Protein 9PW8 (pdb70)

Secondary structure (DSSP, 8-state):
-THHHHHHHHHHHHHT-HHHHHHHHTT--HHHHHHHHH--EESSS-EE-HHHHHHHTT-HHHHHHHHHTS---TT-EEEEE-SS-EEEEEEHHHHHHHTT-HHHHHHHHHTT--TT---TT---HHHHHHHHT-HHHHHHHHTTT--TT---TT---HHHHHHHTT-HHHHHHHHHTT--TT---TT---HHHHHHHTT-HHHHHHHHTT----S-SSSS--HHHHHHHTT-HHHHHHHTSS---HHHHHHHHHHHHHHH-STT--HHHHHHHHHHHTTSSSS------PPPP--TBSBT-----SHHHHHHTTS-HHHHHHHHHHHHHHH--/-THHHHHHHHHHHHTT-HHHHHHHHTT--HHHHHHHTT--EEETTEEE-HHHHHHHTT-HHHHHHHHHTS---TT-EEEEEETTEEEEEEEHHHHHHHTT-HHHHHHHHHTT--TT---TT---HHHHHHHHT-HHHHHHHHTTT--TT---TTS--HHHHHHHHT-HHHHHHHHHTT--TT---TT---HHHHHHHTT-HHHHHHHHHTT------TTS--HHHHHHHTT-HHHHHHHTTSS--TTHHHHHHHHHHHHHHHH-STT--HHHHHHHHHHHHHTTTS------PPPP--TBSBT-----SHHHHHHGGG-HHHHHHHHHHHHHHH--

Nearest PDB structures (foldseek):
  6lbf-assembly2_B  TM=9.686E-01  e=1.271E-40  Homo sapiens
  7roy-assembly2_B  TM=9.556E-01  e=5.102E-41  Mus musculus
  7el6-assembly1_A  TM=9.312E-01  e=2.549E-39  Homo sapiens
  7el6-assembly1_B  TM=9.082E-01  e=2.784E-37  Homo sapiens
  8ij1-assembly1_I  TM=9.438E-01  e=5.343E-37  Homo sapiens

Structure (mmCIF, N/CA/C/O backbone):
data_9PW8
#
_entry.id   9PW8
#
_cell.length_a   123.708
_cell.length_b   123.708
_cell.length_c   137.786
_cell.angle_alpha   90.000
_cell.angle_beta   90.000
_cell.angle_gamma   90.000
#
_symmetry.space_group_name_H-M   'P 4 21 2'
#
loop_
_entity.id
_entity.type
_entity.pdbx_description
1 polymer 'Protein fem-1 homolog B'
2 non-polymer N-(4-fluorophenyl)thiophene-2-carboxamide
#
loop_
_atom_site.group_PDB
_atom_site.id
_atom_site.type_symbol
_atom_site.label_atom_id
_atom_site.label_alt_id
_atom_site.label_comp_id
_atom_site.label_asym_id
_atom_site.label_entity_id
_atom_site.label_seq_id
_atom_site.pdbx_PDB_ins_code
_atom_site.Cartn_x
_atom_site.Cartn_y
_atom_site.Cartn_z
_atom_site.occupancy
_atom_site.B_iso_or_equiv
_atom_site.auth_seq_id
_atom_site.auth_comp_id
_atom_site.auth_asym_id
_atom_site.auth_atom_id
_atom_site.pdbx_PDB_model_num
ATOM 1 N N . HIS A 1 2 ? -1.56485 5.98395 43.21916 1.000 74.86376 0 HIS A N 1
ATOM 2 C CA . HIS A 1 2 ? -1.52018 6.01685 44.67658 1.000 77.52412 0 HIS A CA 1
ATOM 3 C C . HIS A 1 2 ? -0.15000 6.47371 45.17017 1.000 77.33541 0 HIS A C 1
ATOM 4 O O . HIS A 1 2 ? 0.60658 7.10167 44.42936 1.000 76.67402 0 HIS A O 1
ATOM 6 N N . MET A 1 3 ? 0.16046 6.16319 46.42969 1.000 77.65696 1 MET A N 1
ATOM 7 C CA . MET A 1 3 ? 1.51529 6.28310 46.95533 1.000 73.06880 1 MET A CA 1
ATOM 8 C C . MET A 1 3 ? 2.43543 5.16739 46.46129 1.000 73.22753 1 MET A C 1
ATOM 9 O O . MET A 1 3 ? 3.53845 5.00150 46.99396 1.000 70.18492 1 MET A O 1
ATOM 14 N N . GLU A 1 4 ? 2.00830 4.40338 45.45447 1.000 75.01604 2 GLU A N 1
ATOM 15 C CA . GLU A 1 4 ? 2.86580 3.38629 44.86199 1.000 73.91246 2 GLU A CA 1
ATOM 16 C C . GLU A 1 4 ? 4.05130 3.98931 44.12365 1.000 69.81343 2 GLU A C 1
ATOM 17 O O . GLU A 1 4 ? 5.08354 3.32322 43.98648 1.000 65.27422 2 GLU A O 1
ATOM 23 N N . GLY A 1 5 ? 3.94974 5.24209 43.68954 1.000 69.36923 3 GLY A N 1
ATOM 24 C CA . GLY A 1 5 ? 5.06437 5.86815 43.01150 1.000 71.74844 3 GLY A CA 1
ATOM 25 C C . GLY A 1 5 ? 6.17466 6.27905 43.95285 1.000 65.61726 3 GLY A C 1
ATOM 26 O O . GLY A 1 5 ? 7.35368 6.07084 43.64371 1.000 60.07686 3 GLY A O 1
ATOM 27 N N . LEU A 1 6 ? 5.82101 6.84756 45.10755 1.000 69.23115 4 LEU A N 1
ATOM 28 C CA . LEU A 1 6 ? 6.84484 7.22278 46.07671 1.000 67.06728 4 LEU A CA 1
ATOM 29 C C . LEU A 1 6 ? 7.44287 5.99667 46.75328 1.000 61.72622 4 LEU A C 1
ATOM 30 O O . LEU A 1 6 ? 8.60275 6.02630 47.17680 1.000 58.50781 4 LEU A O 1
ATOM 35 N N . ALA A 1 7 ? 6.67179 4.91179 46.85028 1.000 60.79946 5 ALA A N 1
ATOM 36 C CA . ALA A 1 7 ? 7.21102 3.66176 47.37263 1.000 60.26357 5 ALA A CA 1
ATOM 37 C C . ALA A 1 7 ? 8.27794 3.09874 46.44224 1.000 60.27740 5 ALA A C 1
ATOM 38 O O . ALA A 1 7 ? 9.30981 2.59325 46.90205 1.000 58.63815 5 ALA A O 1
ATOM 40 N N . GLY A 1 8 ? 8.04225 3.17140 45.13007 1.000 58.01110 6 GLY A N 1
ATOM 41 C CA . GLY A 1 8 ? 9.07505 2.80419 44.17736 1.000 57.13820 6 GLY A CA 1
ATOM 42 C C . GLY A 1 8 ? 10.34709 3.60928 44.35614 1.000 56.82497 6 GLY A C 1
ATOM 43 O O . GLY A 1 8 ? 11.44665 3.10768 44.10535 1.000 54.92119 6 GLY A O 1
ATOM 44 N N . TYR A 1 9 ? 10.21585 4.86858 44.78585 1.000 59.48736 7 TYR A N 1
ATOM 45 C CA . TYR A 1 9 ? 11.38128 5.73452 44.93476 1.000 56.65266 7 TYR A CA 1
ATOM 46 C C . TYR A 1 9 ? 12.23254 5.34281 46.13928 1.000 54.06523 7 TYR A C 1
ATOM 47 O O . TYR A 1 9 ? 13.46669 5.39151 46.06954 1.000 52.13535 7 TYR A O 1
ATOM 56 N N . VAL A 1 10 ? 11.60250 4.95278 47.25242 1.000 54.14579 8 VAL A N 1
ATOM 57 C CA . VAL A 1 10 ? 12.38597 4.59524 48.43415 1.000 53.30711 8 VAL A CA 1
ATOM 58 C C . VAL A 1 10 ? 13.07221 3.24973 48.23655 1.000 50.50385 8 VAL A C 1
ATOM 59 O O . VAL A 1 10 ? 14.13935 3.00257 48.81148 1.000 47.96294 8 VAL A O 1
ATOM 63 N N . TYR A 1 11 ? 12.48833 2.36298 47.42459 1.000 50.21058 9 TYR A N 1
ATOM 64 C CA . TYR A 1 11 ? 13.18980 1.13699 47.05982 1.000 51.90378 9 TYR A CA 1
ATOM 65 C C . TYR A 1 11 ? 14.43709 1.46100 46.24939 1.000 51.27411 9 TYR A C 1
ATOM 66 O O . TYR A 1 11 ? 15.50398 0.87940 46.47701 1.000 50.54929 9 TYR A O 1
ATOM 75 N N . LYS A 1 12 ? 14.31759 2.38062 45.28915 1.000 50.65021 10 LYS A N 1
ATOM 76 C CA . LYS A 1 12 ? 15.46737 2.75906 44.47380 1.000 49.70011 10 LYS A CA 1
ATOM 77 C C . LYS A 1 12 ? 16.59478 3.30415 45.34246 1.000 49.22219 10 LYS A C 1
ATOM 78 O O . LYS A 1 12 ? 17.76373 2.94292 45.16378 1.000 49.24507 10 LYS A O 1
ATOM 80 N N . ALA A 1 13 ? 16.25778 4.17749 46.29518 1.000 50.58524 11 ALA A N 1
ATOM 81 C CA . ALA A 1 13 ? 17.26827 4.72069 47.19761 1.000 48.72064 11 ALA A CA 1
ATOM 82 C C . ALA A 1 13 ? 17.89771 3.62519 48.04987 1.000 48.09064 11 ALA A C 1
ATOM 83 O O . ALA A 1 13 ? 19.09847 3.66983 48.34354 1.000 46.87562 11 ALA A O 1
ATOM 85 N N . ALA A 1 14 ? 17.10409 2.63402 48.45958 1.000 46.14047 12 ALA A N 1
ATOM 86 C CA . ALA A 1 14 ? 17.63121 1.57187 49.30973 1.000 45.58419 12 ALA A CA 1
ATOM 87 C C . ALA A 1 14 ? 18.59489 0.67498 48.53788 1.000 47.00093 12 ALA A C 1
ATOM 88 O O . ALA A 1 14 ? 19.69571 0.37735 49.01530 1.000 45.99961 12 ALA A O 1
ATOM 90 N N . SER A 1 15 ? 18.18961 0.22508 47.34504 1.000 51.70805 13 SER A N 1
ATOM 91 C CA . SER A 1 15 ? 19.02829 -0.66745 46.54629 1.000 49.57603 13 SER A CA 1
ATOM 92 C C . SER A 1 15 ? 20.35375 -0.01690 46.16084 1.000 48.29917 13 SER A C 1
ATOM 93 O O . SER A 1 15 ? 21.39554 -0.68351 46.14414 1.000 48.11286 13 SER A O 1
ATOM 96 N N . GLU A 1 16 ? 20.34191 1.27732 45.84587 1.000 46.62449 14 GLU A N 1
ATOM 97 C CA . GLU A 1 16 ? 21.55757 1.95717 45.41329 1.000 48.13921 14 GLU A CA 1
ATOM 98 C C . GLU A 1 16 ? 22.36703 2.53408 46.56829 1.000 51.22196 14 GLU A C 1
ATOM 99 O O . GLU A 1 16 ? 23.44492 3.09081 46.33272 1.000 49.88832 14 GLU A O 1
ATOM 105 N N . GLY A 1 17 ? 21.88796 2.40738 47.80221 1.000 54.53942 15 GLY A N 1
ATOM 106 C CA . GLY A 1 17 ? 22.66634 2.82770 48.94997 1.000 50.70166 15 GLY A CA 1
ATOM 107 C C . GLY A 1 17 ? 22.74393 4.32065 49.15666 1.000 52.30899 15 GLY A C 1
ATOM 108 O O . GLY A 1 17 ? 23.73910 4.81234 49.69696 1.000 56.41370 15 GLY A O 1
ATOM 109 N N . LYS A 1 18 ? 21.71878 5.06326 48.74037 1.000 51.14672 16 LYS A N 1
ATOM 110 C CA . LYS A 1 18 ? 21.70578 6.51879 48.87956 1.000 53.85906 16 LYS A CA 1
ATOM 111 C C . LYS A 1 18 ? 20.97841 6.85704 50.17843 1.000 49.36069 16 LYS A C 1
ATOM 112 O O . LYS A 1 18 ? 19.81232 7.25387 50.19244 1.000 47.65306 16 LYS A O 1
ATOM 116 N N . VAL A 1 19 ? 21.69144 6.66075 51.29381 1.000 47.50486 17 VAL A N 1
ATOM 117 C CA . VAL A 1 19 ? 21.11898 6.88223 52.62471 1.000 47.11744 17 VAL A CA 1
ATOM 118 C C . VAL A 1 19 ? 20.47119 8.26123 52.73563 1.000 47.36129 17 VAL A C 1
ATOM 119 O O . VAL A 1 19 ? 19.33403 8.39280 53.20392 1.000 46.93743 17 VAL A O 1
ATOM 123 N N . LEU A 1 20 ? 21.19020 9.30997 52.32525 1.000 46.78951 18 LEU A N 1
ATOM 124 C CA . LEU A 1 20 ? 20.64054 10.66167 52.39463 1.000 45.90847 18 LEU A CA 1
ATOM 125 C C . LEU A 1 20 ? 19.37416 10.78598 51.55632 1.000 47.86771 18 LEU A C 1
ATOM 126 O O . LEU A 1 20 ? 18.41083 11.44843 51.96141 1.000 47.43076 18 LEU A O 1
ATOM 131 N N . THR A 1 21 ? 19.36044 10.15328 50.38180 1.000 49.38855 19 THR A N 1
ATOM 132 C CA . THR A 1 21 ? 18.18804 10.20867 49.51634 1.000 45.88287 19 THR A CA 1
ATOM 133 C C . THR A 1 21 ? 17.01193 9.46299 50.13269 1.000 47.80337 19 THR A C 1
ATOM 134 O O . THR A 1 21 ? 15.87555 9.94973 50.10148 1.000 49.94206 19 THR A O 1
ATOM 138 N N . LEU A 1 22 ? 17.26515 8.27174 50.67737 1.000 46.82697 20 LEU A N 1
ATOM 139 C CA . LEU A 1 22 ? 16.22271 7.51926 51.36647 1.000 46.65358 20 LEU A CA 1
ATOM 140 C C . LEU A 1 22 ? 15.64620 8.32646 52.52291 1.000 49.64632 20 LEU A C 1
ATOM 141 O O . LEU A 1 22 ? 14.42370 8.44228 52.66883 1.000 52.12359 20 LEU A O 1
ATOM 146 N N . ALA A 1 23 ? 16.52293 8.88727 53.36058 1.000 47.29674 21 ALA A N 1
ATOM 147 C CA . ALA A 1 23 ? 16.08082 9.66678 54.51276 1.000 49.12029 21 ALA A CA 1
ATOM 148 C C . ALA A 1 23 ? 15.23578 10.86089 54.08585 1.000 51.90879 21 ALA A C 1
ATOM 149 O O . ALA A 1 23 ? 14.25503 11.20766 54.75528 1.000 53.25141 21 ALA A O 1
ATOM 151 N N . ALA A 1 24 ? 15.61052 11.51324 52.98160 1.000 50.59682 22 ALA A N 1
ATOM 152 C CA . ALA A 1 24 ? 14.84351 12.65777 52.49967 1.000 52.62817 22 ALA A CA 1
ATOM 153 C C . ALA A 1 24 ? 13.42058 12.26677 52.12465 1.000 53.02021 22 ALA A C 1
ATOM 154 O O . ALA A 1 24 ? 12.50776 13.09641 52.20425 1.000 53.21490 22 ALA A O 1
ATOM 156 N N . LEU A 1 25 ? 13.21197 11.01341 51.72065 1.000 51.51027 23 LEU A N 1
ATOM 157 C CA . LEU A 1 25 ? 11.89364 10.56905 51.28874 1.000 52.20776 23 LEU A CA 1
ATOM 158 C C . LEU A 1 25 ? 10.97125 10.22963 52.45091 1.000 57.09985 23 LEU A C 1
ATOM 159 O O . LEU A 1 25 ? 9.75390 10.39869 52.33157 1.000 57.78493 23 LEU A O 1
ATOM 164 N N . LEU A 1 26 ? 11.51029 9.77019 53.57579 1.000 57.37607 24 LEU A N 1
ATOM 165 C CA . LEU A 1 26 ? 10.68050 9.21536 54.63069 1.000 60.91892 24 LEU A CA 1
ATOM 166 C C . LEU A 1 26 ? 10.37645 10.16811 55.78251 1.000 63.67884 24 LEU A C 1
ATOM 167 O O . LEU A 1 26 ? 9.63511 9.77184 56.69090 1.000 63.67834 24 LEU A O 1
ATOM 172 N N . LEU A 1 27 ? 10.90030 11.40070 55.80271 1.000 67.70706 25 LEU A N 1
ATOM 173 C CA . LEU A 1 27 ? 10.94053 12.09962 57.09265 1.000 74.44990 25 LEU A CA 1
ATOM 174 C C . LEU A 1 27 ? 9.57915 12.68816 57.46294 1.000 81.47124 25 LEU A C 1
ATOM 175 O O . LEU A 1 27 ? 9.11123 12.49951 58.59174 1.000 88.25316 25 LEU A O 1
ATOM 180 N N . ASN A 1 28 ? 8.86458 13.27184 56.50739 1.000 79.00007 26 ASN A N 1
ATOM 181 C CA . ASN A 1 28 ? 7.57715 13.85103 56.87184 1.000 80.43270 26 ASN A CA 1
ATOM 182 C C . ASN A 1 28 ? 6.45103 12.94411 56.40141 1.000 78.98644 26 ASN A C 1
ATOM 183 O O . ASN A 1 28 ? 5.53787 13.30487 55.65447 1.000 82.46483 26 ASN A O 1
ATOM 188 N N . ARG A 1 29 ? 6.50654 11.73158 56.93245 1.000 76.39298 27 ARG A N 1
ATOM 189 C CA . ARG A 1 29 ? 5.55373 10.67479 56.66085 1.000 79.90770 27 ARG A CA 1
ATOM 190 C C . ARG A 1 29 ? 5.01099 10.17181 57.98885 1.000 82.90330 27 ARG A C 1
ATOM 191 O O . ARG A 1 29 ? 5.77021 9.95469 58.94075 1.000 81.81937 27 ARG A O 1
ATOM 199 N N . SER A 1 30 ? 3.69841 9.98707 58.04662 1.000 83.59808 28 SER A N 1
ATOM 200 C CA . SER A 1 30 ? 3.08483 9.36252 59.20757 1.000 85.48963 28 SER A CA 1
ATOM 201 C C . SER A 1 30 ? 3.63621 7.95235 59.37628 1.000 85.68681 28 SER A C 1
ATOM 202 O O . SER A 1 30 ? 4.10000 7.32962 58.41417 1.000 81.03259 28 SER A O 1
ATOM 205 N N . GLU A 1 31 ? 3.65776 7.47144 60.62491 1.000 85.28965 29 GLU A N 1
ATOM 206 C CA . GLU A 1 31 ? 4.12157 6.10480 60.87507 1.000 81.46151 29 GLU A CA 1
ATOM 207 C C . GLU A 1 31 ? 3.32758 5.08157 60.07001 1.000 78.11534 29 GLU A C 1
ATOM 208 O O . GLU A 1 31 ? 3.83205 4.01008 59.72556 1.000 78.18675 29 GLU A O 1
ATOM 214 N N . SER A 1 32 ? 2.07090 5.40648 59.77264 1.000 79.72420 30 SER A N 1
ATOM 215 C CA . SER A 1 32 ? 1.28395 4.57811 58.86658 1.000 79.87807 30 SER A CA 1
ATOM 216 C C . SER A 1 32 ? 1.89643 4.55827 57.46738 1.000 78.03487 30 SER A C 1
ATOM 217 O O . SER A 1 32 ? 2.03055 3.49257 56.85015 1.000 75.81760 30 SER A O 1
ATOM 219 N N . ASP A 1 33 ? 2.28380 5.72898 56.95076 1.000 78.17641 31 ASP A N 1
ATOM 220 C CA . ASP A 1 33 ? 2.82113 5.77791 55.59468 1.000 76.12612 31 ASP A CA 1
ATOM 221 C C . ASP A 1 33 ? 4.18837 5.11185 55.51233 1.000 71.59954 31 ASP A C 1
ATOM 222 O O . ASP A 1 33 ? 4.47130 4.39899 54.54403 1.000 71.25029 31 ASP A O 1
ATOM 227 N N . ILE A 1 34 ? 5.04207 5.30630 56.52371 1.000 71.51709 32 ILE A N 1
ATOM 228 C CA . ILE A 1 34 ? 6.38161 4.72539 56.45659 1.000 69.37686 32 ILE A CA 1
ATOM 229 C C . ILE A 1 34 ? 6.30702 3.20723 56.37266 1.000 67.43421 32 ILE A C 1
ATOM 230 O O . ILE A 1 34 ? 7.17421 2.57159 55.76498 1.000 67.07415 32 ILE A O 1
ATOM 235 N N . ARG A 1 35 ? 5.28352 2.59886 56.97576 1.000 70.07861 33 ARG A N 1
ATOM 236 C CA . ARG A 1 35 ? 5.14639 1.14947 56.88983 1.000 70.45220 33 ARG A CA 1
ATOM 237 C C . ARG A 1 35 ? 4.75327 0.68961 55.48993 1.000 66.46756 33 ARG A C 1
ATOM 238 O O . ARG A 1 35 ? 5.16494 -0.39561 55.06407 1.000 65.33474 33 ARG A O 1
ATOM 246 N N . TYR A 1 36 ? 3.96015 1.48107 54.76263 1.000 65.31400 34 TYR A N 1
ATOM 247 C CA . TYR A 1 36 ? 3.71559 1.17467 53.35498 1.000 66.61812 34 TYR A CA 1
ATOM 248 C C . TYR A 1 36 ? 5.00717 1.32505 52.56084 1.000 66.38829 34 TYR A C 1
ATOM 249 O O . TYR A 1 36 ? 5.39659 0.42749 51.80478 1.000 67.66651 34 TYR A O 1
ATOM 258 N N . LEU A 1 37 ? 5.69048 2.45661 52.73445 1.000 64.33964 35 LEU A N 1
ATOM 259 C CA . LEU A 1 37 ? 6.91394 2.71392 51.98323 1.000 59.86044 35 LEU A CA 1
ATOM 260 C C . LEU A 1 37 ? 7.97508 1.65483 52.26786 1.000 61.35311 35 LEU A C 1
ATOM 261 O O . LEU A 1 37 ? 8.66150 1.19138 51.34919 1.000 60.12351 35 LEU A O 1
ATOM 266 N N . LEU A 1 38 ? 8.12221 1.25924 53.53224 1.000 60.09735 36 LEU A N 1
ATOM 267 C CA . LEU A 1 38 ? 9.15299 0.31805 53.95428 1.000 55.46416 36 LEU A CA 1
ATOM 268 C C . LEU A 1 38 ? 8.69035 -1.13414 53.95060 1.000 56.05299 36 LEU A C 1
ATOM 269 O O . LEU A 1 38 ? 9.50128 -2.03017 54.21092 1.000 54.80637 36 LEU A O 1
ATOM 274 N N . GLY A 1 39 ? 7.41931 -1.39301 53.65122 1.000 57.24312 37 GLY A N 1
ATOM 275 C CA . GLY A 1 39 ? 6.89473 -2.73754 53.61635 1.000 58.56756 37 GLY A CA 1
ATOM 276 C C . GLY A 1 39 ? 6.46638 -3.20686 52.22728 1.000 63.66691 37 GLY A C 1
ATOM 277 O O . GLY A 1 39 ? 5.92146 -4.26774 52.09563 1.000 60.37494 37 GLY A O 1
ATOM 278 N N . TYR A 1 40 ? 6.73574 -2.38209 51.20728 1.000 67.92688 38 TYR A N 1
ATOM 279 C CA . TYR A 1 40 ? 6.31991 -2.71218 49.84966 1.000 65.64857 38 TYR A CA 1
ATOM 280 C C . TYR A 1 40 ? 7.16287 -3.85486 49.29737 1.000 62.20672 38 TYR A C 1
ATOM 281 O O . TYR A 1 40 ? 8.39503 -3.77149 49.27259 1.000 59.45646 38 TYR A O 1
ATOM 290 N N . VAL A 1 41 ? 6.50319 -4.92530 48.86444 1.000 62.10656 39 VAL A N 1
ATOM 291 C CA . VAL A 1 41 ? 7.16938 -6.02613 48.17648 1.000 65.81022 39 VAL A CA 1
ATOM 292 C C . VAL A 1 41 ? 7.26136 -5.65729 46.69784 1.000 69.80550 39 VAL A C 1
ATOM 293 O O . VAL A 1 41 ? 6.24757 -5.60777 45.99639 1.000 66.83969 39 VAL A O 1
ATOM 295 N N . SER A 1 42 ? 8.47702 -5.40445 46.21934 1.000 64.65745 40 SER A N 1
ATOM 296 C CA . SER A 1 42 ? 8.70208 -4.88567 44.87647 1.000 69.14996 40 SER A CA 1
ATOM 297 C C . SER A 1 42 ? 9.20611 -6.00041 43.96880 1.000 73.29874 40 SER A C 1
ATOM 298 O O . SER A 1 42 ? 10.12062 -6.74612 44.33670 1.000 73.52313 40 SER A O 1
ATOM 301 N N . GLN A 1 43 ? 8.61339 -6.09466 42.77956 1.000 75.61039 41 GLN A N 1
ATOM 302 C CA . GLN A 1 43 ? 8.87962 -7.16748 41.82522 1.000 79.09686 41 GLN A CA 1
ATOM 303 C C . GLN A 1 43 ? 9.82351 -6.68600 40.72749 1.000 85.91713 41 GLN A C 1
ATOM 304 O O . GLN A 1 43 ? 9.45743 -5.83047 39.91554 1.000 94.35695 41 GLN A O 1
ATOM 310 N N . GLN A 1 44 ? 11.03582 -7.23654 40.70528 1.000 84.31137 42 GLN A N 1
ATOM 311 C CA . GLN A 1 44 ? 12.02189 -6.95014 39.66375 1.000 88.38480 42 GLN A CA 1
ATOM 312 C C . GLN A 1 44 ? 12.45823 -8.30416 39.11299 1.000 92.08819 42 GLN A C 1
ATOM 313 O O . GLN A 1 44 ? 13.31781 -8.97404 39.69351 1.000 90.49182 42 GLN A O 1
ATOM 315 N N . GLY A 1 45 ? 11.87370 -8.69455 37.98664 1.000 99.22079 43 GLY A N 1
ATOM 316 C CA . GLY A 1 45 ? 12.02953 -10.05953 37.51530 1.000 97.86817 43 GLY A CA 1
ATOM 317 C C . GLY A 1 45 ? 11.06541 -10.95506 38.25879 1.000 97.63070 43 GLY A C 1
ATOM 318 O O . GLY A 1 45 ? 9.85822 -10.69775 38.29138 1.000 99.87458 43 GLY A O 1
ATOM 319 N N . GLY A 1 46 ? 11.59366 -12.01686 38.85731 1.000 99.07132 44 GLY A N 1
ATOM 320 C CA . GLY A 1 46 ? 10.80611 -12.90189 39.69105 1.000 100.31695 44 GLY A CA 1
ATOM 321 C C . GLY A 1 46 ? 11.11226 -12.68882 41.15998 1.000 92.29726 44 GLY A C 1
ATOM 322 O O . GLY A 1 46 ? 10.98635 -13.61055 41.97160 1.000 84.57459 44 GLY A O 1
ATOM 323 N N . GLN A 1 47 ? 11.48982 -11.46210 41.51377 1.000 88.16275 45 GLN A N 1
ATOM 324 C CA . GLN A 1 47 ? 12.01167 -11.12904 42.83334 1.000 80.41662 45 GLN A CA 1
ATOM 325 C C . GLN A 1 47 ? 10.99163 -10.35460 43.65067 1.000 76.30158 45 GLN A C 1
ATOM 326 O O . GLN A 1 47 ? 10.47140 -9.33375 43.19668 1.000 77.47430 45 GLN A O 1
ATOM 332 N N . ARG A 1 48 ? 10.72725 -10.83245 44.85893 1.000 74.49998 46 ARG A N 1
ATOM 333 C CA . ARG A 1 48 ? 9.95372 -10.09749 45.84877 1.000 66.88624 46 ARG A CA 1
ATOM 334 C C . ARG A 1 48 ? 10.91587 -9.49659 46.87128 1.000 61.69654 46 ARG A C 1
ATOM 335 O O . ARG A 1 48 ? 11.60706 -10.23406 47.57648 1.000 58.56616 46 ARG A O 1
ATOM 343 N N . SER A 1 49 ? 10.99659 -8.16723 46.93310 1.000 60.06939 47 SER A N 1
ATOM 344 C CA . SER A 1 49 ? 11.96877 -7.53103 47.81641 1.000 57.27182 47 SER A CA 1
ATOM 345 C C . SER A 1 49 ? 11.32229 -6.38995 48.58290 1.000 60.10458 47 SER A C 1
ATOM 346 O O . SER A 1 49 ? 10.30654 -5.82840 48.16871 1.000 63.15969 47 SER A O 1
ATOM 349 N N . THR A 1 50 ? 11.92883 -6.06615 49.71473 1.000 50.96736 48 THR A N 1
ATOM 350 C CA . THR A 1 50 ? 11.62453 -4.90027 50.52091 1.000 49.08691 48 THR A CA 1
ATOM 351 C C . THR A 1 50 ? 12.84115 -3.98448 50.55979 1.000 47.36354 48 THR A C 1
ATOM 352 O O . THR A 1 50 ? 13.97263 -4.43656 50.34649 1.000 46.68561 48 THR A O 1
ATOM 356 N N . PRO A 1 51 ? 12.64141 -2.68380 50.80131 1.000 48.92492 49 PRO A N 1
ATOM 357 C CA . PRO A 1 51 ? 13.79015 -1.76641 50.93245 1.000 43.94573 49 PRO A CA 1
ATOM 358 C C . PRO A 1 51 ? 14.89483 -2.26777 51.85420 1.000 48.21017 49 PRO A C 1
ATOM 359 O O . PRO A 1 51 ? 16.07867 -2.07942 51.54860 1.000 51.05186 49 PRO A O 1
ATOM 363 N N . LEU A 1 52 ? 14.54547 -2.88330 52.98596 1.000 48.53015 50 LEU A N 1
ATOM 364 C CA . LEU A 1 52 ? 15.57488 -3.38582 53.89165 1.000 45.82697 50 LEU A CA 1
ATOM 365 C C . LEU A 1 52 ? 16.34192 -4.55173 53.27729 1.000 44.44183 50 LEU A C 1
ATOM 366 O O . LEU A 1 52 ? 17.57233 -4.61740 53.38929 1.000 44.12008 50 LEU A O 1
ATOM 371 N N . ILE A 1 53 ? 15.63276 -5.48547 52.63657 1.000 46.38813 51 ILE A N 1
ATOM 372 C CA . ILE A 1 53 ? 16.28083 -6.67416 52.08312 1.000 45.84689 51 ILE A CA 1
ATOM 373 C C . ILE A 1 53 ? 17.30665 -6.28995 51.02253 1.000 44.87702 51 ILE A C 1
ATOM 374 O O . ILE A 1 53 ? 18.42961 -6.80412 51.01409 1.000 45.10131 51 ILE A O 1
ATOM 379 N N . ILE A 1 54 ? 16.93914 -5.38909 50.10725 1.000 42.75344 52 ILE A N 1
ATOM 380 C CA . ILE A 1 54 ? 17.88438 -4.97760 49.06940 1.000 49.36789 52 ILE A CA 1
ATOM 381 C C . ILE A 1 54 ? 19.07120 -4.24098 49.67416 1.000 49.52278 52 ILE A C 1
ATOM 382 O O . ILE A 1 54 ? 20.21472 -4.42875 49.24319 1.000 47.44176 52 ILE A O 1
ATOM 387 N N . ALA A 1 55 ? 18.82196 -3.37468 50.65971 1.000 47.24961 53 ALA A N 1
ATOM 388 C CA . ALA A 1 55 ? 19.92531 -2.68980 51.32224 1.000 45.83569 53 ALA A CA 1
ATOM 389 C C . ALA A 1 55 ? 20.90464 -3.68864 51.92036 1.000 45.88848 53 ALA A C 1
ATOM 390 O O . ALA A 1 55 ? 22.11523 -3.43829 51.94515 1.000 46.71822 53 ALA A O 1
ATOM 392 N N . ALA A 1 56 ? 20.40014 -4.82797 52.39380 1.000 41.43785 54 ALA A N 1
ATOM 393 C CA . ALA A 1 56 ? 21.26393 -5.86191 52.94624 1.000 42.59830 54 ALA A CA 1
ATOM 394 C C . ALA A 1 56 ? 21.90278 -6.70689 51.84953 1.000 43.32719 54 ALA A C 1
ATOM 395 O O . ALA A 1 56 ? 23.09917 -7.00732 51.91648 1.000 42.57962 54 ALA A O 1
ATOM 397 N N . ARG A 1 57 ? 21.12146 -7.10570 50.84094 1.000 46.62654 55 ARG A N 1
ATOM 398 C CA . ARG A 1 57 ? 21.67146 -7.87569 49.72942 1.000 48.68699 55 ARG A CA 1
ATOM 399 C C . ARG A 1 57 ? 22.77375 -7.10942 49.01162 1.000 46.43992 55 ARG A C 1
ATOM 400 O O . ARG A 1 57 ? 23.73516 -7.71526 48.52352 1.000 46.69256 55 ARG A O 1
ATOM 408 N N . ASN A 1 58 ? 22.66124 -5.78392 48.94851 1.000 45.37334 56 ASN A N 1
ATOM 409 C CA . ASN A 1 58 ? 23.65256 -4.93873 48.30005 1.000 48.58922 56 ASN A CA 1
ATOM 410 C C . ASN A 1 58 ? 24.65992 -4.35455 49.28570 1.000 49.33353 56 ASN A C 1
ATOM 411 O O . ASN A 1 58 ? 25.50378 -3.54663 48.88647 1.000 48.76716 56 ASN A O 1
ATOM 416 N N . GLY A 1 59 ? 24.59060 -4.74546 50.55751 1.000 49.18011 57 GLY A N 1
ATOM 417 C CA . GLY A 1 59 ? 25.60805 -4.37494 51.53153 1.000 50.33969 57 GLY A CA 1
ATOM 418 C C . GLY A 1 59 ? 25.76660 -2.89385 51.79382 1.000 52.87641 57 GLY A C 1
ATOM 419 O O . GLY A 1 59 ? 26.88688 -2.43440 52.03997 1.000 51.84782 57 GLY A O 1
ATOM 420 N N . HIS A 1 60 ? 24.67568 -2.12901 51.75758 1.000 52.29792 58 HIS A N 1
ATOM 421 C CA . HIS A 1 60 ? 24.71824 -0.69620 52.05842 1.000 50.77667 58 HIS A CA 1
ATOM 422 C C . HIS A 1 60 ? 24.39531 -0.49684 53.53840 1.000 53.06217 58 HIS A C 1
ATOM 423 O O . HIS A 1 60 ? 23.25818 -0.23531 53.93590 1.000 56.48672 58 HIS A O 1
ATOM 430 N N . ALA A 1 61 ? 25.43463 -0.64358 54.36713 1.000 52.89989 59 ALA A N 1
ATOM 431 C CA . ALA A 1 61 ? 25.26778 -0.58656 55.81887 1.000 54.25022 59 ALA A CA 1
ATOM 432 C C . ALA A 1 61 ? 24.67232 0.74056 56.28029 1.000 51.99045 59 ALA A C 1
ATOM 433 O O . ALA A 1 61 ? 23.79850 0.76301 57.15339 1.000 51.65663 59 ALA A O 1
ATOM 435 N N . LYS A 1 62 ? 25.15872 1.86068 55.73259 1.000 49.41049 60 LYS A N 1
ATOM 436 C CA . LYS A 1 62 ? 24.61259 3.17106 56.08967 1.000 50.02284 60 LYS A CA 1
ATOM 437 C C . LYS A 1 62 ? 23.09268 3.19777 55.97971 1.000 50.98106 60 LYS A C 1
ATOM 438 O O . LYS A 1 62 ? 22.40689 3.76674 56.83761 1.000 54.04755 60 LYS A O 1
ATOM 442 N N . VAL A 1 63 ? 22.54989 2.58256 54.92832 1.000 50.62418 61 VAL A N 1
ATOM 443 C CA . VAL A 1 63 ? 21.10333 2.54877 54.74705 1.000 46.59183 61 VAL A CA 1
ATOM 444 C C . VAL A 1 63 ? 20.46759 1.58812 55.74293 1.000 49.46794 61 VAL A C 1
ATOM 445 O O . VAL A 1 63 ? 19.40072 1.86795 56.30428 1.000 47.64363 61 VAL A O 1
ATOM 449 N N . VAL A 1 64 ? 21.11726 0.44780 55.98724 1.000 51.55774 62 VAL A N 1
ATOM 450 C CA . VAL A 1 64 ? 20.56026 -0.54514 56.89913 1.000 49.42117 62 VAL A CA 1
ATOM 451 C C . VAL A 1 64 ? 20.50805 0.00677 58.31902 1.000 53.10548 62 VAL A C 1
ATOM 452 O O . VAL A 1 64 ? 19.57184 -0.27812 59.07492 1.000 54.53028 62 VAL A O 1
ATOM 456 N N . ARG A 1 65 ? 21.50168 0.81206 58.70243 1.000 52.62902 63 ARG A N 1
ATOM 457 C CA . ARG A 1 65 ? 21.45309 1.48000 59.99822 1.000 49.74568 63 ARG A CA 1
ATOM 458 C C . ARG A 1 65 ? 20.24225 2.39592 60.08892 1.000 52.44759 63 ARG A C 1
ATOM 459 O O . ARG A 1 65 ? 19.43270 2.28400 61.01373 1.000 55.30900 63 ARG A O 1
ATOM 467 N N . LEU A 1 66 ? 20.11773 3.32882 59.14112 1.000 51.79043 64 LEU A N 1
ATOM 468 C CA . LEU A 1 66 ? 18.99570 4.26636 59.14109 1.000 51.74496 64 LEU A CA 1
ATOM 469 C C . LEU A 1 66 ? 17.66102 3.54422 59.28498 1.000 53.22050 64 LEU A C 1
ATOM 470 O O . LEU A 1 66 ? 16.78973 3.97058 60.05012 1.000 56.46211 64 LEU A O 1
ATOM 475 N N . LEU A 1 67 ? 17.48093 2.45104 58.53975 1.000 52.25660 65 LEU A N 1
ATOM 476 C CA . LEU A 1 67 ? 16.20036 1.75134 58.55922 1.000 51.42877 65 LEU A CA 1
ATOM 477 C C . LEU A 1 67 ? 15.94037 1.09566 59.91170 1.000 51.87660 65 LEU A C 1
ATOM 478 O O . LEU A 1 67 ? 14.83242 1.19821 60.45146 1.000 54.85457 65 LEU A O 1
ATOM 483 N N . LEU A 1 68 ? 16.94528 0.42509 60.48079 1.000 53.36200 66 LEU A N 1
ATOM 484 C CA . LEU A 1 68 ? 16.74088 -0.26771 61.75047 1.000 56.25855 66 LEU A CA 1
ATOM 485 C C . LEU A 1 68 ? 16.71085 0.69573 62.92977 1.000 56.86362 66 LEU A C 1
ATOM 486 O O . LEU A 1 68 ? 15.88421 0.54964 63.83577 1.000 58.06979 66 LEU A O 1
ATOM 491 N N . GLU A 1 69 ? 17.60153 1.68204 62.93094 1.000 56.46016 67 GLU A N 1
ATOM 492 C CA . GLU A 1 69 ? 17.72832 2.62776 64.03203 1.000 61.55297 67 GLU A CA 1
ATOM 493 C C . GLU A 1 69 ? 16.52466 3.56097 64.12159 1.000 63.09767 67 GLU A C 1
ATOM 494 O O . GLU A 1 69 ? 15.74578 3.48055 65.07901 1.000 68.56138 67 GLU A O 1
ATOM 500 N N . HIS A 1 70 ? 16.36764 4.46518 63.15650 1.000 59.05265 68 HIS A N 1
ATOM 501 C CA . HIS A 1 70 ? 15.28408 5.44584 63.24355 1.000 60.93360 68 HIS A CA 1
ATOM 502 C C . HIS A 1 70 ? 13.92507 4.83680 62.90372 1.000 60.60488 68 HIS A C 1
ATOM 503 O O . HIS A 1 70 ? 13.05130 4.72093 63.76840 1.000 66.51835 68 HIS A O 1
ATOM 510 N N . TYR A 1 71 ? 13.72938 4.44005 61.64762 1.000 58.03769 69 TYR A N 1
ATOM 511 C CA . TYR A 1 71 ? 12.40138 4.04542 61.18641 1.000 55.85682 69 TYR A CA 1
ATOM 512 C C . TYR A 1 71 ? 11.95955 2.68797 61.70963 1.000 53.69966 69 TYR A C 1
ATOM 513 O O . TYR A 1 71 ? 10.82925 2.27733 61.41562 1.000 50.87567 69 TYR A O 1
ATOM 522 N N . ARG A 1 72 ? 12.80993 2.01194 62.48111 1.000 54.48698 70 ARG A N 1
ATOM 523 C CA . ARG A 1 72 ? 12.47617 0.78404 63.19991 1.000 59.83576 70 ARG A CA 1
ATOM 524 C C . ARG A 1 72 ? 11.71327 -0.19333 62.30348 1.000 57.72391 70 ARG A C 1
ATOM 525 O O . ARG A 1 72 ? 10.53189 -0.48013 62.49772 1.000 55.78334 70 ARG A O 1
ATOM 527 N N . VAL A 1 73 ? 12.42844 -0.70416 61.31451 1.000 56.73807 71 VAL A N 1
ATOM 528 C CA . VAL A 1 73 ? 11.83390 -1.65682 60.38843 1.000 60.98227 71 VAL A CA 1
ATOM 529 C C . VAL A 1 73 ? 12.03103 -3.05710 60.94525 1.000 63.82910 71 VAL A C 1
ATOM 530 O O . VAL A 1 73 ? 13.06839 -3.37571 61.54179 1.000 62.79131 71 VAL A O 1
ATOM 534 N N . GLN A 1 74 ? 10.99974 -3.87724 60.78717 1.000 64.07026 72 GLN A N 1
ATOM 535 C CA . GLN A 1 74 ? 10.98668 -5.22703 61.33033 1.000 64.06534 72 GLN A CA 1
ATOM 536 C C . GLN A 1 74 ? 11.95573 -6.13389 60.56927 1.000 58.87684 72 GLN A C 1
ATOM 537 O O . GLN A 1 74 ? 11.87647 -6.23709 59.33945 1.000 57.45088 72 GLN A O 1
ATOM 543 N N . THR A 1 75 ? 12.89563 -6.76055 61.29981 1.000 60.51710 73 THR A N 1
ATOM 544 C CA . THR A 1 75 ? 13.91613 -7.60223 60.67814 1.000 53.15872 73 THR A CA 1
ATOM 545 C C . THR A 1 75 ? 13.35884 -8.92229 60.14770 1.000 54.99784 73 THR A C 1
ATOM 546 O O . THR A 1 75 ? 14.15123 -9.64788 59.54506 1.000 50.19835 73 THR A O 1
ATOM 550 N N . GLN A 1 76 ? 12.02288 -9.19164 60.25554 1.000 59.46812 74 GLN A N 1
ATOM 551 C CA . GLN A 1 76 ? 11.37781 -10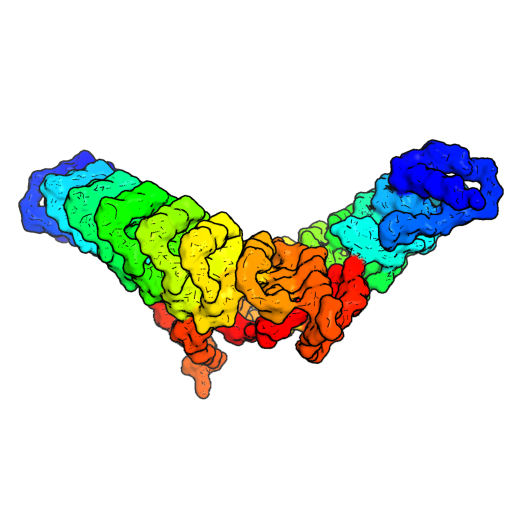.50533 60.08966 1.000 57.11701 74 GLN A CA 1
ATOM 552 C C . GLN A 1 76 ? 11.40924 -10.72191 58.61547 1.000 62.49028 74 GLN A C 1
ATOM 553 O O . GLN A 1 76 ? 11.13989 -11.83333 58.13254 1.000 62.90306 74 GLN A O 1
ATOM 559 N N . GLN A 1 77 ? 11.29605 -9.55703 57.95834 1.000 60.61453 75 GLN A N 1
ATOM 560 C CA . GLN A 1 77 ? 10.52400 -9.49185 56.73639 1.000 52.84311 75 GLN A CA 1
ATOM 561 C C . GLN A 1 77 ? 11.30065 -10.21639 55.66254 1.000 53.11741 75 GLN A C 1
ATOM 562 O O . GLN A 1 77 ? 12.50314 -10.00390 55.50328 1.000 50.02135 75 GLN A O 1
ATOM 568 N N . THR A 1 78 ? 10.61614 -11.08728 54.95625 1.000 53.55343 76 THR A N 1
ATOM 569 C CA . THR A 1 78 ? 11.23272 -11.97910 54.00532 1.000 55.88757 76 THR A CA 1
ATOM 570 C C . THR A 1 78 ? 10.81157 -11.63699 52.58657 1.000 53.47561 76 THR A C 1
ATOM 571 O O . THR A 1 78 ? 9.76792 -11.02056 52.34890 1.000 49.37243 76 THR A O 1
ATOM 575 N N . GLY A 1 79 ? 11.67145 -12.03201 51.64986 1.000 51.64666 77 GLY A N 1
ATOM 576 C CA . GLY A 1 79 ? 11.40785 -11.89156 50.23845 1.000 60.21781 77 GLY A CA 1
ATOM 577 C C . GLY A 1 79 ? 12.03279 -12.96319 49.36319 1.000 62.01577 77 GLY A C 1
ATOM 578 O O . GLY A 1 79 ? 12.61117 -13.93583 49.85755 1.000 59.74970 77 GLY A O 1
ATOM 579 N N . THR A 1 80 ? 11.90945 -12.79663 48.04841 1.000 67.76258 78 THR A N 1
ATOM 580 C CA . THR A 1 80 ? 12.51748 -13.68176 47.06395 1.000 63.37023 78 THR A CA 1
ATOM 581 C C . THR A 1 80 ? 13.61700 -12.90452 46.34631 1.000 65.74537 78 THR A C 1
ATOM 582 O O . THR A 1 80 ? 13.32851 -11.92589 45.65118 1.000 68.27954 78 THR A O 1
ATOM 586 N N . VAL A 1 81 ? 14.87279 -13.31808 46.52397 1.000 67.56931 79 VAL A N 1
ATOM 587 C CA . VAL A 1 81 ? 15.99207 -12.59359 45.93481 1.000 69.60184 79 VAL A CA 1
ATOM 588 C C . VAL A 1 81 ? 16.76747 -13.52742 45.00970 1.000 75.78981 79 VAL A C 1
ATOM 589 O O . VAL A 1 81 ? 16.61601 -14.74881 45.05234 1.000 77.65313 79 VAL A O 1
ATOM 593 N N . ARG A 1 82 ? 17.61473 -12.93549 44.16784 1.000 79.90275 80 ARG A N 1
ATOM 594 C CA . ARG A 1 82 ? 18.41825 -13.67549 43.20175 1.000 85.12530 80 ARG A CA 1
ATOM 595 C C . ARG A 1 82 ? 19.89366 -13.50470 43.52775 1.000 82.92565 80 ARG A C 1
ATOM 596 O O . ARG A 1 82 ? 20.34826 -12.39891 43.83509 1.000 78.53332 80 ARG A O 1
ATOM 604 N N . PHE A 1 83 ? 20.64014 -14.60342 43.44864 1.000 87.79248 81 PHE A N 1
ATOM 605 C CA . PHE A 1 83 ? 22.05630 -14.57883 43.78887 1.000 89.98542 81 PHE A CA 1
ATOM 606 C C . PHE A 1 83 ? 22.92748 -15.04725 42.63203 1.000 96.52342 81 PHE A C 1
ATOM 607 O O . PHE A 1 83 ? 23.06824 -14.34868 41.62324 1.000 95.75293 81 PHE A O 1
ATOM 615 N N . ASP A 1 84 ? 23.50077 -16.24095 42.76992 1.000 100.06255 82 ASP A N 1
ATOM 616 C CA . ASP A 1 84 ? 24.42986 -16.81004 41.80042 1.000 98.57480 82 ASP A CA 1
ATOM 617 C C . ASP A 1 84 ? 23.73697 -17.17408 40.49113 1.000 96.12901 82 ASP A C 1
ATOM 618 O O . ASP A 1 84 ? 24.35557 -17.76325 39.59885 1.000 95.77842 82 ASP A O 1
ATOM 623 N N . GLY A 1 85 ? 22.46798 -16.80032 40.35915 1.000 94.52256 83 GLY A N 1
ATOM 624 C CA . GLY A 1 85 ? 21.62801 -17.18848 39.24012 1.000 94.44257 83 GLY A CA 1
ATOM 625 C C . GLY A 1 85 ? 20.38900 -17.94316 39.65814 1.000 95.32596 83 GLY A C 1
ATOM 626 O O . GLY A 1 85 ? 19.59099 -18.32742 38.79178 1.000 101.41805 83 GLY A O 1
ATOM 627 N N . TYR A 1 86 ? 20.19342 -18.16254 40.95270 1.000 97.85798 84 TYR A N 1
ATOM 628 C CA . TYR A 1 86 ? 19.07332 -18.92406 41.47918 1.000 98.87674 84 TYR A CA 1
ATOM 629 C C . TYR A 1 86 ? 18.17978 -17.99224 42.27941 1.000 93.00705 84 TYR A C 1
ATOM 630 O O . TYR A 1 86 ? 18.65715 -17.27858 43.16786 1.000 92.67040 84 TYR A O 1
ATOM 639 N N . VAL A 1 87 ? 16.89273 -17.99126 41.95949 1.000 88.72758 85 VAL A N 1
ATOM 640 C CA . VAL A 1 87 ? 15.93449 -17.20175 42.71930 1.000 83.75804 85 VAL A CA 1
ATOM 641 C C . VAL A 1 87 ? 15.63182 -17.97218 43.99828 1.000 82.84636 85 VAL A C 1
ATOM 642 O O . VAL A 1 87 ? 15.20525 -19.13017 43.95092 1.000 87.00695 85 VAL A O 1
ATOM 646 N N . ILE A 1 88 ? 15.84641 -17.32945 45.14257 1.000 81.56252 86 ILE A N 1
ATOM 647 C CA . ILE A 1 88 ? 15.68643 -17.95042 46.45240 1.000 76.08776 86 ILE A CA 1
ATOM 648 C C . ILE A 1 88 ? 14.51830 -17.29638 47.16960 1.000 69.05781 86 ILE A C 1
ATOM 649 O O . ILE A 1 88 ? 14.47574 -16.06916 47.30801 1.000 67.40275 86 ILE A O 1
ATOM 654 N N . ASP A 1 89 ? 13.59597 -18.11774 47.65488 1.000 64.39049 87 ASP A N 1
ATOM 655 C CA . ASP A 1 89 ? 12.42226 -17.65705 48.37659 1.000 64.44875 87 ASP A CA 1
ATOM 656 C C . ASP A 1 89 ? 12.60289 -17.90015 49.87151 1.000 64.95082 87 ASP A C 1
ATOM 657 O O . ASP A 1 89 ? 13.24282 -18.86859 50.28881 1.000 62.25348 87 ASP A O 1
ATOM 662 N N . GLY A 1 90 ? 12.05269 -16.99439 50.67651 1.000 60.29179 88 GLY A N 1
ATOM 663 C CA . GLY A 1 90 ? 12.22494 -17.04733 52.11406 1.000 57.14579 88 GLY A CA 1
ATOM 664 C C . GLY A 1 90 ? 13.42453 -16.30187 52.65620 1.000 58.14929 88 GLY A C 1
ATOM 665 O O . GLY A 1 90 ? 13.78554 -16.50938 53.82117 1.000 55.41044 88 GLY A O 1
ATOM 666 N N . ALA A 1 91 ? 14.05811 -15.45362 51.85039 1.000 56.96738 89 ALA A N 1
ATOM 667 C CA . ALA A 1 91 ? 15.27926 -14.76664 52.24891 1.000 56.37122 89 ALA A CA 1
ATOM 668 C C . ALA A 1 91 ? 14.98485 -13.52953 53.0908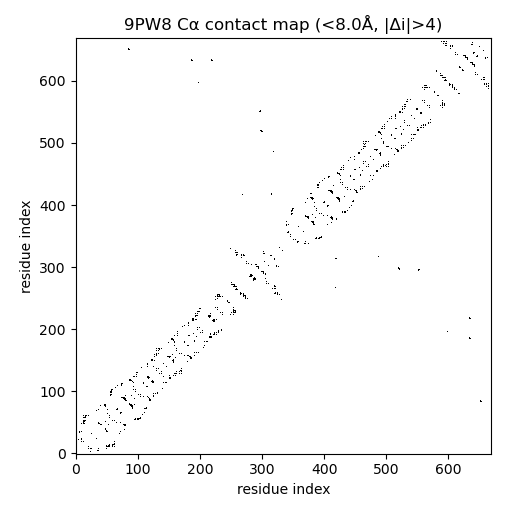2 1.000 52.62995 89 ALA A C 1
ATOM 669 O O . ALA A 1 91 ? 14.19283 -12.66952 52.69518 1.000 53.20161 89 ALA A O 1
ATOM 671 N N . THR A 1 92 ? 15.62471 -13.44328 54.25032 1.000 48.55320 90 THR A N 1
ATOM 672 C CA . THR A 1 92 ? 15.58454 -12.25784 55.09215 1.000 48.61342 90 THR A CA 1
ATOM 673 C C . THR A 1 92 ? 16.82163 -11.40379 54.83518 1.000 45.79423 90 THR A C 1
ATOM 674 O O . THR A 1 92 ? 17.81278 -11.86569 54.26511 1.000 46.20071 90 THR A O 1
ATOM 678 N N . ALA A 1 93 ? 16.73583 -10.13167 55.23675 1.000 44.46957 91 ALA A N 1
ATOM 679 C CA . ALA A 1 93 ? 17.85884 -9.21294 55.06555 1.000 40.03864 91 ALA A CA 1
ATOM 680 C C . ALA A 1 93 ? 19.16005 -9.79742 55.60854 1.000 44.96957 91 ALA A C 1
ATOM 681 O O . ALA A 1 93 ? 20.22581 -9.62616 55.00618 1.000 46.63677 91 ALA A O 1
ATOM 683 N N . LEU A 1 94 ? 19.09082 -10.51694 56.73116 1.000 49.07982 92 LEU A N 1
ATOM 684 C CA . LEU A 1 94 ? 20.29814 -11.11530 57.29381 1.000 47.45861 92 LEU A CA 1
ATOM 685 C C . LEU A 1 94 ? 20.81087 -12.25397 56.42246 1.000 49.14802 92 LEU A C 1
ATOM 686 O O . LEU A 1 94 ? 22.02174 -12.38116 56.20636 1.000 47.78453 92 LEU A O 1
ATOM 691 N N . TRP A 1 95 ? 19.90683 -13.09765 55.92297 1.000 49.66891 93 TRP A N 1
ATOM 692 C CA . TRP A 1 95 ? 20.32784 -14.21745 55.08926 1.000 50.86657 93 TRP A CA 1
ATOM 693 C C . TRP A 1 95 ? 20.93597 -13.73630 53.77668 1.000 51.28062 93 TRP A C 1
ATOM 694 O O . TRP A 1 95 ? 21.92033 -14.31189 53.29746 1.000 51.79328 93 TRP A O 1
ATOM 705 N N . CYS A 1 96 ? 20.35152 -12.69826 53.16916 1.000 50.13067 94 CYS A N 1
ATOM 706 C CA . CYS A 1 96 ? 20.94752 -12.10905 51.97244 1.000 49.35765 94 CYS A CA 1
ATOM 707 C C . CYS A 1 96 ? 22.33741 -11.55642 52.26195 1.000 49.73716 94 CYS A C 1
ATOM 708 O O . CYS A 1 96 ? 23.27459 -11.77339 51.48474 1.000 51.37159 94 CYS A O 1
ATOM 711 N N . ALA A 1 97 ? 22.49460 -10.85989 53.39118 1.000 47.90777 95 ALA A N 1
ATOM 712 C CA . ALA A 1 97 ? 23.77788 -10.26290 53.74197 1.000 45.43166 95 ALA A CA 1
ATOM 713 C C . ALA A 1 97 ? 24.83113 -11.31041 54.06961 1.000 44.56840 95 ALA A C 1
ATOM 714 O O . ALA A 1 97 ? 26.02723 -11.01531 53.98657 1.000 46.22193 95 ALA A O 1
ATOM 716 N N . ALA A 1 98 ? 24.41884 -12.52155 54.43882 1.000 44.51508 96 ALA A N 1
ATOM 717 C CA . ALA A 1 98 ? 25.38713 -13.55293 54.78638 1.000 47.83608 96 ALA A CA 1
ATOM 718 C C . ALA A 1 98 ? 25.90426 -14.24832 53.53439 1.000 52.97349 96 ALA A C 1
ATOM 719 O O . ALA A 1 98 ? 27.11002 -14.48386 53.40000 1.000 53.27863 96 ALA A O 1
ATOM 721 N N . GLY A 1 99 ? 25.00035 -14.59357 52.61472 1.000 55.91141 97 GLY A N 1
ATOM 722 C CA . GLY A 1 99 ? 25.42669 -15.15029 51.34131 1.000 58.71392 97 GLY A CA 1
ATOM 723 C C . GLY A 1 99 ? 26.28008 -14.18688 50.53861 1.000 56.30521 97 GLY A C 1
ATOM 724 O O . GLY A 1 99 ? 27.26927 -14.58530 49.92069 1.000 55.92927 97 GLY A O 1
ATOM 725 N N . ALA A 1 100 ? 25.90389 -12.90880 50.52514 1.000 52.86042 98 ALA A N 1
ATOM 726 C CA . ALA A 1 100 ? 26.67057 -11.89632 49.80886 1.000 50.44011 98 ALA A CA 1
ATOM 727 C C . ALA A 1 100 ? 27.92773 -11.46793 50.55738 1.000 51.56104 98 ALA A C 1
ATOM 728 O O . ALA A 1 100 ? 28.61631 -10.54659 50.10404 1.000 50.67813 98 ALA A O 1
ATOM 730 N N . GLY A 1 101 ? 28.23129 -12.10107 51.68718 1.000 56.73905 99 GLY A N 1
ATOM 731 C CA . GLY A 1 101 ? 29.44070 -11.80962 52.44880 1.000 53.95146 99 GLY A CA 1
ATOM 732 C C . GLY A 1 101 ? 29.57653 -10.37668 52.91786 1.000 45.66662 99 GLY A C 1
ATOM 733 O O . GLY A 1 101 ? 30.69372 -9.84341 52.96608 1.000 52.83676 99 GLY A O 1
ATOM 734 N N . HIS A 1 102 ? 28.46202 -9.74684 53.29455 1.000 43.06519 100 HIS A N 1
ATOM 735 C CA . HIS A 1 102 ? 28.45845 -8.34891 53.72348 1.000 48.59973 100 HIS A CA 1
ATOM 736 C C . HIS A 1 102 ? 28.61993 -8.29308 55.23805 1.000 48.80027 100 HIS A C 1
ATOM 737 O O . HIS A 1 102 ? 27.66184 -8.22389 56.00761 1.000 48.89422 100 HIS A O 1
ATOM 744 N N . PHE A 1 103 ? 29.88650 -8.34440 55.64791 1.000 50.48351 101 PHE A N 1
ATOM 745 C CA . PHE A 1 103 ? 30.37729 -8.26995 57.01891 1.000 48.50725 101 PHE A CA 1
ATOM 746 C C . PHE A 1 103 ? 29.50148 -7.43691 57.94697 1.000 49.22287 101 PHE A C 1
ATOM 747 O O . PHE A 1 103 ? 28.81006 -7.96281 58.82793 1.000 44.77085 101 PHE A O 1
ATOM 755 N N . GLU A 1 104 ? 29.50748 -6.13205 57.69712 1.000 50.26466 102 GLU A N 1
ATOM 756 C CA . GLU A 1 104 ? 28.88792 -5.14847 58.57111 1.000 47.83210 102 GLU A CA 1
ATOM 757 C C . GLU A 1 104 ? 27.37486 -5.29878 58.60870 1.000 49.03116 102 GLU A C 1
ATOM 758 O O . GLU A 1 104 ? 26.76299 -5.20928 59.67813 1.000 52.63083 102 GLU A O 1
ATOM 764 N N . VAL A 1 105 ? 26.74959 -5.48762 57.44426 1.000 50.76895 103 VAL A N 1
ATOM 765 C CA . VAL A 1 105 ? 25.29390 -5.55902 57.39050 1.000 48.55290 103 VAL A CA 1
ATOM 766 C C . VAL A 1 105 ? 24.79393 -6.74399 58.20005 1.000 43.82252 103 VAL A C 1
ATOM 767 O O . VAL A 1 105 ? 23.74067 -6.66569 58.84228 1.000 45.34735 103 VAL A O 1
ATOM 771 N N . VAL A 1 106 ? 25.53845 -7.85145 58.19473 1.000 45.05426 104 VAL A N 1
ATOM 772 C CA . VAL A 1 106 ? 25.22634 -8.96007 59.09147 1.000 45.97736 104 VAL A CA 1
ATOM 773 C C . VAL A 1 106 ? 25.36519 -8.51363 60.53897 1.000 46.14169 104 VAL A C 1
ATOM 774 O O . VAL A 1 106 ? 24.48515 -8.75476 61.37334 1.000 41.40876 104 VAL A O 1
ATOM 778 N N . LYS A 1 107 ? 26.48010 -7.85247 60.85540 1.000 48.16793 105 LYS A N 1
ATOM 779 C CA . LYS A 1 107 ? 26.71646 -7.39506 62.21949 1.000 46.70626 105 LYS A CA 1
ATOM 780 C C . LYS A 1 107 ? 25.65298 -6.39867 62.66515 1.000 48.28055 105 LYS A C 1
ATOM 781 O O . LYS A 1 107 ? 25.29674 -6.35599 63.84787 1.000 49.19621 105 LYS A O 1
ATOM 787 N N . LEU A 1 108 ? 25.13141 -5.60353 61.72914 1.000 46.41073 106 LEU A N 1
ATOM 788 C CA . LEU A 1 108 ? 24.12615 -4.58652 62.01720 1.000 44.52417 106 LEU A CA 1
ATOM 789 C C . LEU A 1 108 ? 22.74411 -5.19473 62.23733 1.000 44.69217 106 LEU A C 1
ATOM 790 O O . LEU A 1 108 ? 21.98345 -4.71986 63.08781 1.000 50.06813 106 LEU A O 1
ATOM 795 N N . LEU A 1 109 ? 22.40368 -6.24372 61.48495 1.000 44.03995 107 LEU A N 1
ATOM 796 C CA . LEU A 1 109 ? 21.06451 -6.81916 61.56198 1.000 44.69573 107 LEU A CA 1
ATOM 797 C C . LEU A 1 109 ? 20.86870 -7.63749 62.83404 1.000 47.91853 107 LEU A C 1
ATOM 798 O O . LEU A 1 109 ? 19.82486 -7.52940 63.48741 1.000 47.89614 107 LEU A O 1
ATOM 803 N N . VAL A 1 110 ? 21.85159 -8.46309 63.19836 1.000 48.61623 108 VAL A N 1
ATOM 804 C CA . VAL A 1 110 ? 21.71419 -9.29511 64.38976 1.000 49.02773 108 VAL A CA 1
ATOM 805 C C . VAL A 1 110 ? 21.72752 -8.44925 65.65379 1.000 49.40639 108 VAL A C 1
ATOM 806 O O . VAL A 1 110 ? 21.15604 -8.84517 66.67687 1.000 46.80049 108 VAL A O 1
ATOM 810 N N . SER A 1 111 ? 22.37941 -7.28361 65.61620 1.000 47.98508 109 SER A N 1
ATOM 811 C CA . SER A 1 111 ? 22.40116 -6.41695 66.78898 1.000 45.48100 109 SER A CA 1
ATOM 812 C C . SER A 1 111 ? 21.01335 -5.88332 67.10421 1.000 49.40506 109 SER A C 1
ATOM 813 O O . SER A 1 111 ? 20.64849 -5.73699 68.27617 1.000 57.33695 109 SER A O 1
ATOM 816 N N . HIS A 1 112 ? 20.22399 -5.59130 66.07364 1.000 44.18499 110 HIS A N 1
ATOM 817 C CA . HIS A 1 112 ? 18.85163 -5.14069 66.24685 1.000 43.72861 110 HIS A CA 1
ATOM 818 C C . HIS A 1 112 ? 17.84689 -6.28776 66.13792 1.000 43.25394 110 HIS A C 1
ATOM 819 O O . HIS A 1 112 ? 16.68720 -6.07171 65.76831 1.000 43.51000 110 HIS A O 1
ATOM 826 N N . GLY A 1 113 ? 18.27879 -7.50630 66.45203 1.000 41.31276 111 GLY A N 1
ATOM 827 C CA . GLY A 1 113 ? 17.37355 -8.61166 66.68601 1.000 45.08453 111 GLY A CA 1
ATOM 828 C C . GLY A 1 113 ? 17.10437 -9.57225 65.54603 1.000 46.81844 111 GLY A C 1
ATOM 829 O O . GLY A 1 113 ? 16.04589 -10.21051 65.55104 1.000 47.07504 111 GLY A O 1
ATOM 830 N N . ALA A 1 114 ? 18.01555 -9.71386 64.58579 1.000 50.50973 112 ALA A N 1
ATOM 831 C CA . ALA A 1 114 ? 17.76819 -10.61946 63.46954 1.000 50.40636 112 ALA A CA 1
ATOM 832 C C . ALA A 1 114 ? 17.89233 -12.07099 63.92272 1.000 47.61714 112 ALA A C 1
ATOM 833 O O . ALA A 1 114 ? 18.89601 -12.46475 64.52502 1.000 51.33770 112 ALA A O 1
ATOM 835 N N . ASN A 1 115 ? 16.86442 -12.86216 63.62860 1.000 45.93328 113 ASN A N 1
ATOM 836 C CA . ASN A 1 115 ? 16.82070 -14.29010 63.94615 1.000 46.49533 113 ASN A CA 1
ATOM 837 C C . ASN A 1 115 ? 17.86951 -15.03438 63.12460 1.000 49.04872 113 ASN A C 1
ATOM 838 O O . ASN A 1 115 ? 17.65214 -15.33985 61.94991 1.000 53.96148 113 ASN A O 1
ATOM 843 N N . VAL A 1 116 ? 19.01762 -15.33072 63.73897 1.000 49.26771 114 VAL A N 1
ATOM 844 C CA . VAL A 1 116 ? 20.14071 -15.96464 63.04872 1.000 47.52894 114 VAL A CA 1
ATOM 845 C C . VAL A 1 116 ? 19.82280 -17.39484 62.62501 1.000 51.13786 114 VAL A C 1
ATOM 846 O O . VAL A 1 116 ? 20.63566 -18.05084 61.96232 1.000 53.14982 114 VAL A O 1
ATOM 850 N N . ASN A 1 117 ? 18.64158 -17.89104 62.98884 1.000 48.26836 115 ASN A N 1
ATOM 851 C CA . ASN A 1 117 ? 18.26679 -19.26507 62.67996 1.000 51.01900 115 ASN A CA 1
ATOM 852 C C . ASN A 1 117 ? 16.97522 -19.33506 61.87825 1.000 56.83309 115 ASN A C 1
ATOM 853 O O . ASN A 1 117 ? 16.30274 -20.37160 61.87074 1.000 55.61619 115 ASN A O 1
ATOM 858 N N . HIS A 1 118 ? 16.62511 -18.25440 61.19100 1.000 60.12813 116 HIS A N 1
ATOM 859 C CA . HIS A 1 118 ? 15.53902 -18.31171 60.23157 1.000 61.86906 116 HIS A CA 1
ATOM 860 C C . HIS A 1 118 ? 16.00637 -19.04792 58.98448 1.000 62.93853 116 HIS A C 1
ATOM 861 O O . HIS A 1 118 ? 17.17966 -18.99369 58.60557 1.000 60.86347 116 HIS A O 1
ATOM 868 N N . THR A 1 119 ? 15.07845 -19.75007 58.34855 1.000 67.04479 117 THR A N 1
ATOM 869 C CA . THR A 1 119 ? 15.41202 -20.64924 57.25889 1.000 65.40440 117 THR A CA 1
ATOM 870 C C . THR A 1 119 ? 14.65785 -20.22012 56.00943 1.000 63.86325 117 THR A C 1
ATOM 871 O O . THR A 1 119 ? 13.52518 -19.73466 56.08462 1.000 65.86112 117 THR A O 1
ATOM 875 N N . THR A 1 120 ? 15.29122 -20.41368 54.85821 1.000 63.23463 118 THR A N 1
ATOM 876 C CA . THR A 1 120 ? 14.65063 -20.15216 53.57599 1.000 61.73118 118 THR A CA 1
ATOM 877 C C . THR A 1 120 ? 13.55283 -21.19131 53.34280 1.000 61.73979 118 THR A C 1
ATOM 878 O O . THR A 1 120 ? 13.20956 -21.98671 54.22245 1.000 61.64035 118 THR A O 1
ATOM 882 N N . VAL A 1 121 ? 12.98295 -21.19883 52.13563 1.000 63.15272 119 VAL A N 1
ATOM 883 C CA . VAL A 1 121 ? 11.98943 -22.22320 51.83107 1.000 64.46991 119 VAL A CA 1
ATOM 884 C C . VAL A 1 121 ? 12.67031 -23.57996 51.72133 1.000 62.45264 119 VAL A C 1
ATOM 885 O O . VAL A 1 121 ? 12.07086 -24.61556 52.03070 1.000 68.73279 119 VAL A O 1
ATOM 889 N N . THR A 1 122 ? 13.92861 -23.59201 51.28972 1.000 60.48885 120 THR A N 1
ATOM 890 C CA . THR A 1 122 ? 14.79305 -24.76256 51.28317 1.000 62.77435 120 THR A CA 1
ATOM 891 C C . THR A 1 122 ? 15.43216 -25.04498 52.64482 1.000 64.21284 120 THR A C 1
ATOM 892 O O . THR A 1 122 ? 16.17002 -26.02818 52.76557 1.000 63.35950 120 THR A O 1
ATOM 896 N N . ASN A 1 123 ? 15.17078 -24.21282 53.66150 1.000 63.14877 121 ASN A N 1
ATOM 897 C CA . ASN A 1 123 ? 15.71518 -24.37456 55.01636 1.000 62.12815 121 ASN A CA 1
ATOM 898 C C . ASN A 1 123 ? 17.22225 -24.12448 55.06022 1.000 59.36226 121 ASN A C 1
ATOM 899 O O . ASN A 1 123 ? 17.97489 -24.89948 55.65107 1.000 55.49349 121 ASN A O 1
ATOM 904 N N . SER A 1 124 ? 17.66308 -23.03473 54.43946 1.000 59.52695 122 SER A N 1
ATOM 905 C CA . SER A 1 124 ? 19.05018 -22.59356 54.51740 1.000 58.59010 122 SER A CA 1
ATOM 906 C C . SER A 1 124 ? 19.22261 -21.57263 55.63366 1.000 57.62757 122 SER A C 1
ATOM 907 O O . SER A 1 124 ? 18.55397 -20.53316 55.64126 1.000 61.58188 122 SER A O 1
ATOM 910 N N . THR A 1 125 ? 20.11506 -21.86957 56.57148 1.000 56.34576 123 THR A N 1
ATOM 911 C CA . THR A 1 125 ? 20.45119 -20.90974 57.59976 1.000 56.08833 123 THR A CA 1
ATOM 912 C C . THR A 1 125 ? 21.30380 -19.81045 56.97380 1.000 54.88074 123 THR A C 1
ATOM 913 O O . THR A 1 125 ? 21.94912 -20.02919 55.94427 1.000 56.60603 123 THR A O 1
ATOM 917 N N . PRO A 1 126 ? 21.30472 -18.60871 57.55215 1.000 52.95789 124 PRO A N 1
ATOM 918 C CA . PRO A 1 126 ? 22.36654 -17.65716 57.20252 1.000 50.63258 124 PRO A CA 1
ATOM 919 C C . PRO A 1 126 ? 23.74550 -18.25512 57.38850 1.000 52.47172 124 PRO A C 1
ATOM 920 O O . PRO A 1 126 ? 24.67298 -17.92695 56.63675 1.000 52.90457 124 PRO A O 1
ATOM 924 N N . LEU A 1 127 ? 23.90206 -19.13726 58.37912 1.000 51.66094 125 LEU A N 1
ATOM 925 C CA . LEU A 1 127 ? 25.16986 -19.83181 58.56183 1.000 50.81246 125 LEU A CA 1
ATOM 926 C C . LEU A 1 127 ? 25.49762 -20.71914 57.36664 1.000 52.66332 125 LEU A C 1
ATOM 927 O O . LEU A 1 127 ? 26.65668 -20.79241 56.94851 1.000 50.84573 125 LEU A O 1
ATOM 932 N N . ARG A 1 128 ? 24.49984 -21.41380 56.80949 1.000 54.04865 126 ARG A N 1
ATOM 933 C CA . ARG A 1 128 ? 24.75478 -22.22079 55.61747 1.000 55.89932 126 ARG A CA 1
ATOM 934 C C . ARG A 1 128 ? 25.17288 -21.34357 54.44416 1.000 55.60235 126 ARG A C 1
ATOM 935 O O . ARG A 1 128 ? 26.18361 -21.61242 53.78696 1.000 56.14763 126 ARG A O 1
ATOM 943 N N . ALA A 1 129 ? 24.37435 -20.31604 54.13858 1.000 50.35978 127 ALA A N 1
ATOM 944 C CA . ALA A 1 129 ? 24.74316 -19.34021 53.11541 1.000 54.18439 127 ALA A CA 1
ATOM 945 C C . ALA A 1 129 ? 26.18244 -18.86410 53.28555 1.000 53.76054 127 ALA A C 1
ATOM 946 O O . ALA A 1 129 ? 26.97814 -18.89525 52.33999 1.000 54.38017 127 ALA A O 1
ATOM 948 N N . ALA A 1 130 ? 26.53127 -18.41496 54.49378 1.000 53.58364 128 ALA A N 1
ATOM 949 C CA . ALA A 1 130 ? 27.89301 -17.96226 54.75690 1.000 49.90103 128 ALA A CA 1
ATOM 950 C C . ALA A 1 130 ? 28.90052 -19.09694 54.62291 1.000 50.97434 128 ALA A C 1
ATOM 951 O O . ALA A 1 130 ? 30.05425 -18.85747 54.25343 1.000 52.96356 128 ALA A O 1
ATOM 953 N N . CYS A 1 131 ? 28.49756 -20.32957 54.94266 1.000 52.28321 129 CYS A N 1
ATOM 954 C CA . CYS A 1 131 ? 29.40479 -21.46432 54.79644 1.000 55.59653 129 CYS A CA 1
ATOM 955 C C . CYS A 1 131 ? 29.63093 -21.81880 53.33073 1.000 54.52038 129 CYS A C 1
ATOM 956 O O . CYS A 1 131 ? 30.73042 -22.24382 52.95852 1.000 54.16640 129 CYS A O 1
ATOM 959 N N . PHE A 1 132 ? 28.60316 -21.67571 52.48727 1.000 56.53233 130 PHE A N 1
ATOM 960 C CA . PHE A 1 132 ? 28.79251 -21.88106 51.05278 1.000 57.23236 130 PHE A CA 1
ATOM 961 C C . PHE A 1 132 ? 29.78925 -20.87221 50.49867 1.000 57.61795 130 PHE A C 1
ATOM 962 O O . PHE A 1 132 ? 30.74950 -21.24127 49.81566 1.000 60.09413 130 PHE A O 1
ATOM 970 N N . ASP A 1 133 ? 29.55923 -19.58542 50.76210 1.000 56.16741 131 ASP A N 1
ATOM 971 C CA . ASP A 1 133 ? 30.45976 -18.54272 50.29337 1.000 53.10698 131 ASP A CA 1
ATOM 972 C C . ASP A 1 133 ? 31.76777 -18.58076 51.07623 1.000 53.54820 131 ASP A C 1
ATOM 973 O O . ASP A 1 133 ? 32.78165 -18.05405 50.60774 1.000 52.83567 131 ASP A O 1
ATOM 978 N N . GLY A 1 134 ? 31.79930 -19.33688 52.16972 1.000 55.79653 132 GLY A N 1
ATOM 979 C CA . GLY A 1 134 ? 33.00854 -19.52566 52.94331 1.000 58.61563 132 GLY A CA 1
ATOM 980 C C . GLY A 1 134 ? 33.55910 -18.26845 53.56802 1.000 57.95103 132 GLY A C 1
ATOM 981 O O . GLY A 1 134 ? 34.77508 -18.15563 53.74226 1.000 57.36482 132 GLY A O 1
ATOM 982 N N . ARG A 1 135 ? 32.70537 -17.31220 53.91057 1.000 52.73471 133 ARG A N 1
ATOM 983 C CA . ARG A 1 135 ? 33.18801 -16.13279 54.61233 1.000 53.84173 133 ARG A CA 1
ATOM 984 C C . ARG A 1 135 ? 33.34956 -16.46452 56.08919 1.000 60.34848 133 ARG A C 1
ATOM 985 O O . ARG A 1 135 ? 32.36640 -16.61700 56.82005 1.000 56.74298 133 ARG A O 1
ATOM 993 N N . LEU A 1 136 ? 34.60103 -16.58244 56.52248 1.000 59.87157 134 LEU A N 1
ATOM 994 C CA . LEU A 1 136 ? 34.88404 -17.05808 57.86993 1.000 55.33805 134 LEU A CA 1
ATOM 995 C C . LEU A 1 136 ? 34.45005 -16.04587 58.93071 1.000 56.90919 134 LEU A C 1
ATOM 996 O O . LEU A 1 136 ? 34.02573 -16.43565 60.02158 1.000 56.76278 134 LEU A O 1
ATOM 1001 N N . ASP A 1 137 ? 34.54952 -14.74347 58.64037 1.000 57.61646 135 ASP A N 1
ATOM 1002 C CA . ASP A 1 137 ? 34.25469 -13.73028 59.65821 1.000 53.15923 135 ASP A CA 1
ATOM 1003 C C . ASP A 1 137 ? 32.78591 -13.75023 60.06551 1.000 51.30475 135 ASP A C 1
ATOM 1004 O O . ASP A 1 137 ? 32.46095 -13.73880 61.26707 1.000 56.62866 135 ASP A O 1
ATOM 1009 N N . ILE A 1 138 ? 31.88860 -13.81789 59.06457 1.000 51.62437 136 ILE A N 1
ATOM 1010 C CA . ILE A 1 138 ? 30.45207 -14.06138 59.27536 1.000 52.48142 136 ILE A CA 1
ATOM 1011 C C . ILE A 1 138 ? 30.13709 -15.46356 59.69969 1.000 52.44423 136 ILE A C 1
ATOM 1012 O O . ILE A 1 138 ? 29.08422 -15.66228 60.30566 1.000 52.54375 136 ILE A O 1
ATOM 1017 N N . VAL A 1 139 ? 31.00771 -16.44312 59.44043 1.000 55.09161 137 VAL A N 1
ATOM 1018 C CA . VAL A 1 139 ? 30.73076 -17.76679 59.99076 1.000 53.58314 137 VAL A CA 1
ATOM 1019 C C . VAL A 1 139 ? 30.96079 -17.76328 61.49096 1.000 52.42997 137 VAL A C 1
ATOM 1020 O O . VAL A 1 139 ? 30.13184 -18.27280 62.25143 1.000 53.64565 137 VAL A O 1
ATOM 1024 N N . LYS A 1 140 ? 32.05432 -17.14030 61.94537 1.000 53.59643 138 LYS A N 1
ATOM 1025 C CA . LYS A 1 140 ? 32.31369 -17.04148 63.37936 1.000 50.99492 138 LYS A CA 1
ATOM 1026 C C . LYS A 1 140 ? 31.29406 -16.14917 64.06982 1.000 50.94353 138 LYS A C 1
ATOM 1027 O O . LYS A 1 140 ? 30.79052 -16.48479 65.14719 1.000 53.27430 138 LYS A O 1
ATOM 1031 N N . TYR A 1 141 ? 31.00720 -14.98994 63.47774 1.000 50.26220 139 TYR A N 1
ATOM 1032 C CA . TYR A 1 141 ? 30.10582 -14.02886 64.10021 1.000 45.89175 139 TYR A CA 1
ATOM 1033 C C . TYR A 1 141 ? 28.73787 -14.64712 64.35884 1.000 46.57688 139 TYR A C 1
ATOM 1034 O O . TYR A 1 141 ? 28.19568 -14.54636 65.46536 1.000 53.35335 139 TYR A O 1
ATOM 1043 N N . LEU A 1 142 ? 28.15964 -15.28636 63.34161 1.000 49.19020 140 LEU A N 1
ATOM 1044 C CA . LEU A 1 142 ? 26.82927 -15.86049 63.49868 1.000 49.09886 140 LEU A CA 1
ATOM 1045 C C . LEU A 1 142 ? 26.84457 -16.98545 64.52708 1.000 49.69339 140 LEU A C 1
ATOM 1046 O O . LEU A 1 142 ? 25.92138 -17.10099 65.34187 1.000 51.61283 140 LEU A O 1
ATOM 1051 N N . VAL A 1 143 ? 27.89013 -17.81889 64.50626 1.000 48.78214 141 VAL A N 1
ATOM 1052 C CA . VAL A 1 143 ? 27.98856 -18.93128 65.44938 1.000 53.98297 141 VAL A CA 1
ATOM 1053 C C . VAL A 1 143 ? 28.09181 -18.41119 66.87961 1.000 58.64922 141 VAL A C 1
ATOM 1054 O O . VAL A 1 143 ? 27.43180 -18.92600 67.79113 1.000 56.96145 141 VAL A O 1
ATOM 1058 N N . GLU A 1 144 ? 28.90262 -17.37159 67.09933 1.000 55.62896 142 GLU A N 1
ATOM 1059 C CA . GLU A 1 144 ? 28.99651 -16.77511 68.42794 1.000 49.43229 142 GLU A CA 1
ATOM 1060 C C . GLU A 1 144 ? 27.77337 -15.94947 68.79744 1.000 49.34458 142 GLU A C 1
ATOM 1061 O O . GLU A 1 144 ? 27.74487 -15.38216 69.89368 1.000 55.75952 142 GLU A O 1
ATOM 1067 N N . ASN A 1 145 ? 26.78203 -15.84395 67.92115 1.000 83.78020 143 ASN A N 1
ATOM 1068 C CA . ASN A 1 145 ? 25.51071 -15.21919 68.25609 1.000 43.87448 143 ASN A CA 1
ATOM 1069 C C . ASN A 1 145 ? 24.36068 -16.21687 68.14012 1.000 44.25618 143 ASN A C 1
ATOM 1070 O O . ASN A 1 145 ? 23.25163 -15.85832 67.73397 1.000 42.40688 143 ASN A O 1
ATOM 1075 N N . ASN A 1 146 ? 24.64919 -17.48605 68.44362 1.000 45.58174 144 ASN A N 1
ATOM 1076 C CA . ASN A 1 146 ? 23.66377 -18.53966 68.66807 1.000 47.99606 144 ASN A CA 1
ATOM 1077 C C . ASN A 1 146 ? 23.08849 -19.07479 67.36653 1.000 50.76993 144 ASN A C 1
ATOM 1078 O O . ASN A 1 146 ? 21.93447 -19.50659 67.33122 1.000 52.76896 144 ASN A O 1
ATOM 1083 N N . ALA A 1 147 ? 23.87051 -19.05375 66.29270 1.000 52.85495 145 ALA A N 1
ATOM 1084 C CA . ALA A 1 147 ? 23.45029 -19.75944 65.09272 1.000 49.01219 145 ALA A CA 1
ATOM 1085 C C . ALA A 1 147 ? 23.63294 -21.26175 65.29148 1.000 49.38013 145 ALA A C 1
ATOM 1086 O O . ALA A 1 147 ? 24.58199 -21.71122 65.94152 1.000 50.71739 145 ALA A O 1
ATOM 1088 N N . ASN A 1 148 ? 22.71695 -22.03952 64.72598 1.000 49.71025 146 ASN A N 1
ATOM 1089 C CA . ASN A 1 148 ? 22.67650 -23.48953 64.91100 1.000 49.08525 146 ASN A CA 1
ATOM 1090 C C . ASN A 1 148 ? 23.41899 -24.14827 63.75121 1.000 51.85335 146 ASN A C 1
ATOM 1091 O O . ASN A 1 148 ? 22.92724 -24.17318 62.62314 1.000 48.96273 146 ASN A O 1
ATOM 1096 N N . ILE A 1 149 ? 24.63219 -24.63828 64.01400 1.000 51.70375 147 ILE A N 1
ATOM 1097 C CA . ILE A 1 149 ? 25.40172 -25.37739 63.01239 1.000 48.98531 147 ILE A CA 1
ATOM 1098 C C . ILE A 1 149 ? 24.61079 -26.58106 62.50349 1.000 49.93170 147 ILE A C 1
ATOM 1099 O O . ILE A 1 149 ? 24.87494 -27.09748 61.40862 1.000 51.10743 147 ILE A O 1
ATOM 1104 N N . SER A 1 150 ? 23.60596 -27.00754 63.27191 1.000 50.16084 148 SER A N 1
ATOM 1105 C CA . SER A 1 150 ? 22.90553 -28.25712 63.00328 1.000 47.87167 148 SER A CA 1
ATOM 1106 C C . SER A 1 150 ? 21.74222 -28.11009 62.02767 1.000 46.89661 148 SER A C 1
ATOM 1107 O O . SER A 1 150 ? 21.43426 -29.07293 61.31732 1.000 49.52736 148 SER A O 1
ATOM 1110 N N . ILE A 1 151 ? 21.07973 -26.95297 61.98126 1.000 43.72229 149 ILE A N 1
ATOM 1111 C CA . ILE A 1 151 ? 19.95594 -26.78010 61.06477 1.000 48.82577 149 ILE A CA 1
ATOM 1112 C C . ILE A 1 151 ? 20.47060 -26.85689 59.63320 1.000 55.64050 149 ILE A C 1
ATOM 1113 O O . ILE A 1 151 ? 21.30018 -26.04428 59.20584 1.000 57.36140 149 ILE A O 1
ATOM 1118 N N . ALA A 1 152 ? 19.99022 -27.84859 58.89468 1.000 54.33544 150 ALA A N 1
ATOM 1119 C CA . ALA A 1 152 ? 20.45745 -28.18208 57.55920 1.000 52.20122 150 ALA A CA 1
ATOM 1120 C C . ALA A 1 152 ? 19.36454 -27.90282 56.53519 1.000 59.48722 150 ALA A C 1
ATOM 1121 O O . ALA A 1 152 ? 18.21743 -27.60081 56.87632 1.000 65.28882 150 ALA A O 1
ATOM 1123 N N . ASN A 1 153 ? 19.73399 -28.01611 55.26111 1.000 56.88455 151 ASN A N 1
ATOM 1124 C CA . ASN A 1 153 ? 18.80143 -27.74277 54.17573 1.000 57.39308 151 ASN A CA 1
ATOM 1125 C C . ASN A 1 153 ? 17.72792 -28.83479 54.11947 1.000 57.02772 151 ASN A C 1
ATOM 1126 O O . ASN A 1 153 ? 17.73335 -29.79473 54.89694 1.000 57.81913 151 ASN A O 1
ATOM 1131 N N . LYS A 1 154 ? 16.77993 -28.66172 53.19395 1.000 58.07659 152 LYS A N 1
ATOM 1132 C CA . LYS A 1 154 ? 15.70157 -29.61630 52.95211 1.000 57.76568 152 LYS A CA 1
ATOM 1133 C C . LYS A 1 154 ? 16.21851 -31.04987 52.87268 1.000 58.79331 152 LYS A C 1
ATOM 1134 O O . LYS A 1 154 ? 15.55753 -31.98658 53.33314 1.000 57.85094 152 LYS A O 1
ATOM 1140 N N . TYR A 1 155 ? 17.40639 -31.22212 52.29626 1.000 56.36405 153 TYR A N 1
ATOM 1141 C CA . TYR A 1 155 ? 17.98920 -32.52797 52.02476 1.000 56.20649 153 TYR A CA 1
ATOM 1142 C C . TYR A 1 155 ? 19.01322 -32.96441 53.07444 1.000 57.03937 153 TYR A C 1
ATOM 1143 O O . TYR A 1 155 ? 19.89215 -33.77603 52.76414 1.000 58.27340 153 TYR A O 1
ATOM 1152 N N . ASP A 1 156 ? 18.93035 -32.43244 54.29687 1.000 55.45084 154 ASP A N 1
ATOM 1153 C CA . ASP A 1 156 ? 19.80901 -32.75782 55.42315 1.000 55.02228 154 ASP A CA 1
ATOM 1154 C C . ASP A 1 156 ? 21.25626 -32.32478 55.20198 1.000 56.43435 154 ASP A C 1
ATOM 1155 O O . ASP A 1 156 ? 22.14023 -32.72685 55.97037 1.000 52.01278 154 ASP A O 1
ATOM 1160 N N . ASN A 1 157 ? 21.51731 -31.51566 54.17418 1.000 57.07741 155 ASN A N 1
ATOM 1161 C CA . ASN A 1 157 ? 22.84123 -30.97427 53.86184 1.000 56.15099 155 ASN A CA 1
ATOM 1162 C C . ASN A 1 157 ? 23.27491 -29.99217 54.94314 1.000 52.50511 155 ASN A C 1
ATOM 1163 O O . ASN A 1 157 ? 22.70768 -28.90184 55.05837 1.000 52.66081 155 ASN A O 1
ATOM 1168 N N . THR A 1 158 ? 24.29710 -30.34677 55.71334 1.000 47.49920 156 THR A N 1
ATOM 1169 C CA . THR A 1 158 ? 24.70053 -29.49688 56.82303 1.000 52.40316 156 THR A CA 1
ATOM 1170 C C . THR A 1 158 ? 25.74012 -28.48018 56.35537 1.000 51.71873 156 THR A C 1
ATOM 1171 O O . THR A 1 158 ? 26.35228 -28.62194 55.29359 1.000 53.33604 156 THR A O 1
ATOM 1175 N N . CYS A 1 159 ? 25.90348 -27.42124 57.15812 1.000 57.48992 157 CYS A N 1
ATOM 1176 C CA . CYS A 1 159 ? 26.92268 -26.40805 56.88940 1.000 52.66596 157 CYS A CA 1
ATOM 1177 C C . CYS A 1 159 ? 28.29527 -27.03577 56.70436 1.000 54.17901 157 CYS A C 1
ATOM 1178 O O . CYS A 1 159 ? 29.11892 -26.52493 55.93665 1.000 58.16703 157 CYS A O 1
ATOM 1181 N N . LEU A 1 160 ? 28.56361 -28.12956 57.41814 1.000 53.20648 158 LEU A N 1
ATOM 1182 C CA . LEU A 1 160 ? 29.82981 -28.83369 57.26486 1.000 53.46031 158 LEU A CA 1
ATOM 1183 C C . LEU A 1 160 ? 29.96468 -29.43314 55.86965 1.000 53.69016 158 LEU A C 1
ATOM 1184 O O . LEU A 1 160 ? 31.06044 -29.44146 55.29739 1.000 54.09103 158 LEU A O 1
ATOM 1189 N N . MET A 1 161 ? 28.86659 -29.95154 55.31280 1.000 55.32307 159 MET A N 1
ATOM 1190 C CA . MET A 1 161 ? 28.90911 -30.53128 53.97227 1.000 54.53412 159 MET A CA 1
ATOM 1191 C C . MET A 1 161 ? 29.22786 -29.48217 52.91309 1.000 53.33740 159 MET A C 1
ATOM 1192 O O . MET A 1 161 ? 30.11764 -29.68144 52.07894 1.000 53.76408 159 MET A O 1
ATOM 1197 N N . ILE A 1 162 ? 28.50812 -28.35724 52.92247 1.000 52.08037 160 ILE A N 1
ATOM 1198 C CA . ILE A 1 162 ? 28.73410 -27.35475 51.88475 1.000 51.61980 160 ILE A CA 1
ATOM 1199 C C . ILE A 1 162 ? 30.09952 -26.70239 52.05182 1.000 51.98087 160 ILE A C 1
ATOM 1200 O O . ILE A 1 162 ? 30.71435 -26.27472 51.06702 1.000 55.43505 160 ILE A O 1
ATOM 1205 N N . ALA A 1 163 ? 30.59899 -26.61042 53.28589 1.000 51.28563 161 ALA A N 1
ATOM 1206 C CA . ALA A 1 163 ? 31.94769 -26.09865 53.48489 1.000 50.00825 161 ALA A CA 1
ATOM 1207 C C . ALA A 1 163 ? 32.98095 -27.05436 52.90829 1.000 51.62475 161 ALA A C 1
ATOM 1208 O O . ALA A 1 163 ? 34.05365 -26.62167 52.47364 1.000 52.84049 161 ALA A O 1
ATOM 1210 N N . ALA A 1 164 ? 32.67747 -28.35274 52.90810 1.000 53.57152 162 ALA A N 1
ATOM 1211 C CA . ALA A 1 164 ? 33.57404 -29.34163 52.32525 1.000 50.30682 162 ALA A CA 1
ATOM 1212 C C . ALA A 1 164 ? 33.48409 -29.34286 50.80380 1.000 56.11513 162 ALA A C 1
ATOM 1213 O O . ALA A 1 164 ? 34.51034 -29.36352 50.11710 1.000 58.44548 162 ALA A O 1
ATOM 1215 N N . TYR A 1 165 ? 32.26199 -29.33984 50.26208 1.000 60.97469 163 TYR A N 1
ATOM 1216 C CA . TYR A 1 165 ? 32.08645 -29.39905 48.81270 1.000 63.18744 163 TYR A CA 1
ATOM 1217 C C . TYR A 1 165 ? 32.75100 -28.21982 48.10994 1.000 63.17504 163 TYR A C 1
ATOM 1218 O O . TYR A 1 165 ? 33.52729 -28.40558 47.16721 1.000 66.36141 163 TYR A O 1
ATOM 1227 N N . LYS A 1 166 ? 32.44904 -26.99497 48.54194 1.000 59.75796 164 LYS A N 1
ATOM 1228 C CA . LYS A 1 166 ? 33.11486 -25.82866 47.97234 1.000 58.00965 164 LYS A CA 1
ATOM 1229 C C . LYS A 1 166 ? 34.55553 -25.67886 48.45233 1.000 56.10774 164 LYS A C 1
ATOM 1230 O O . LYS A 1 166 ? 35.29662 -24.86630 47.88853 1.000 56.04387 164 LYS A O 1
ATOM 1236 N N . GLY A 1 167 ? 34.95997 -26.42628 49.47934 1.000 52.23844 165 GLY A N 1
ATOM 1237 C CA . GLY A 1 167 ? 36.35962 -26.54534 49.84626 1.000 54.15173 165 GLY A CA 1
ATOM 1238 C C . GLY A 1 167 ? 36.93561 -25.48184 50.75150 1.000 58.67559 165 GLY A C 1
ATOM 1239 O O . GLY A 1 167 ? 38.15426 -25.28956 50.75037 1.000 59.64147 165 GLY A O 1
ATOM 1240 N N . HIS A 1 168 ? 36.10791 -24.78786 51.53105 1.000 57.41735 166 HIS A N 1
ATOM 1241 C CA . HIS A 1 168 ? 36.58199 -23.78165 52.48223 1.000 53.86460 166 HIS A CA 1
ATOM 1242 C C . HIS A 1 168 ? 37.19844 -24.46492 53.70014 1.000 54.62932 166 HIS A C 1
ATOM 1243 O O . HIS A 1 168 ? 36.53892 -24.71780 54.71005 1.000 55.39783 166 HIS A O 1
ATOM 1250 N N . THR A 1 169 ? 38.48856 -24.79428 53.58297 1.000 54.61027 167 THR A N 1
ATOM 1251 C CA . THR A 1 169 ? 39.19919 -25.46181 54.67167 1.000 58.14780 167 THR A CA 1
ATOM 1252 C C . THR A 1 169 ? 39.03313 -24.71269 55.99024 1.000 63.46718 167 THR A C 1
ATOM 1253 O O . THR A 1 169 ? 38.75132 -25.32015 57.02872 1.000 62.28400 167 THR A O 1
ATOM 1257 N N . ASP A 1 170 ? 39.22219 -23.38949 55.97144 1.000 64.74123 168 ASP A N 1
ATOM 1258 C CA . ASP A 1 170 ? 39.11688 -22.61536 57.20598 1.000 63.67343 168 ASP A CA 1
ATOM 1259 C C . ASP A 1 170 ? 37.71764 -22.70636 57.80457 1.000 60.19024 168 ASP A C 1
ATOM 1260 O O . ASP A 1 170 ? 37.56638 -22.85510 59.02283 1.000 58.25084 168 ASP A O 1
ATOM 1265 N N . VAL A 1 171 ? 36.68151 -22.61103 56.96800 1.000 57.67995 169 VAL A N 1
ATOM 1266 C CA . VAL A 1 171 ? 35.31550 -22.75235 57.46701 1.000 53.92730 169 VAL A CA 1
ATOM 1267 C C . VAL A 1 171 ? 35.08862 -24.15899 58.00951 1.000 52.14637 169 VAL A C 1
ATOM 1268 O O . VAL A 1 171 ? 34.40335 -24.34822 59.02281 1.000 50.20358 169 VAL A O 1
ATOM 1272 N N . VAL A 1 172 ? 35.67128 -25.16586 57.35529 1.000 54.87784 170 VAL A N 1
ATOM 1273 C CA . VAL A 1 172 ? 35.48742 -26.54249 57.80286 1.000 55.79905 170 VAL A CA 1
ATOM 1274 C C . VAL A 1 172 ? 36.13818 -26.75094 59.16245 1.000 57.94407 170 VAL A C 1
ATOM 1275 O O . VAL A 1 172 ? 35.55962 -27.38672 60.05266 1.000 55.36202 170 VAL A O 1
ATOM 1279 N N . ARG A 1 173 ? 37.34072 -26.20296 59.35443 1.000 60.27931 171 ARG A N 1
ATOM 1280 C CA . ARG A 1 173 ? 38.04356 -26.41958 60.61260 1.000 59.84559 171 ARG A CA 1
ATOM 1281 C C . ARG A 1 173 ? 37.36672 -25.66985 61.75110 1.000 59.44532 171 ARG A C 1
ATOM 1282 O O . ARG A 1 173 ? 37.25040 -26.19727 62.86337 1.000 64.04782 171 ARG A O 1
ATOM 1290 N N . TYR A 1 174 ? 36.90255 -24.44495 61.49124 1.000 57.63699 172 TYR A N 1
ATOM 1291 C CA . TYR A 1 174 ? 36.13020 -23.72110 62.49633 1.000 54.80873 172 TYR A CA 1
ATOM 1292 C C . TYR A 1 174 ? 34.88552 -24.50085 62.89989 1.000 56.19613 172 TYR A C 1
ATOM 1293 O O . TYR A 1 174 ? 34.56809 -24.60923 64.08883 1.000 56.28511 172 TYR A O 1
ATOM 1302 N N . LEU A 1 175 ? 34.15735 -25.03934 61.91677 1.000 58.10299 173 LEU A N 1
ATOM 1303 C CA . LEU A 1 175 ? 32.92868 -25.76069 62.22522 1.000 54.88725 173 LEU A CA 1
ATOM 1304 C C . LEU A 1 175 ? 33.21888 -27.00616 63.04945 1.000 55.88767 173 LEU A C 1
ATOM 1305 O O . LEU A 1 175 ? 32.49427 -27.30889 64.00294 1.000 58.97444 173 LEU A O 1
ATOM 1310 N N . LEU A 1 176 ? 34.31037 -27.70675 62.73351 1.000 57.46922 174 LEU A N 1
ATOM 1311 C CA . LEU A 1 176 ? 34.69151 -28.88625 63.50353 1.000 58.13278 174 LEU A CA 1
ATOM 1312 C C . LEU A 1 176 ? 35.11723 -28.51949 64.92049 1.000 58.22750 174 LEU A C 1
ATOM 1313 O O . L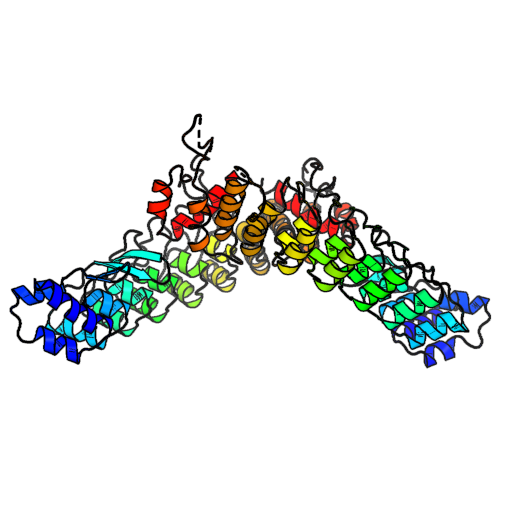EU A 1 176 ? 34.77518 -29.22271 65.87768 1.000 62.32082 174 LEU A O 1
ATOM 1318 N N . GLU A 1 177 ? 35.89176 -27.44291 65.07034 1.000 57.11299 175 GLU A N 1
ATOM 1319 C CA . GLU A 1 177 ? 36.31426 -27.00702 66.39864 1.000 59.71964 175 GLU A CA 1
ATOM 1320 C C . GLU A 1 177 ? 35.12790 -26.53724 67.23203 1.000 59.57010 175 GLU A C 1
ATOM 1321 O O . GLU A 1 177 ? 35.03737 -26.85232 68.42457 1.000 58.09065 175 GLU A O 1
ATOM 1327 N N . GLN A 1 178 ? 34.21653 -25.77099 66.62735 1.000 60.98821 176 GLN A N 1
ATOM 1328 C CA . GLN A 1 178 ? 32.94675 -25.41594 67.25302 1.000 55.59859 176 GLN A CA 1
ATOM 1329 C C . GLN A 1 178 ? 32.08403 -26.65634 67.45904 1.000 58.01105 176 GLN A C 1
ATOM 1330 O O . GLN A 1 178 ? 30.91993 -26.54829 67.86160 1.000 61.36384 176 GLN A O 1
ATOM 1336 N N . ARG A 1 179 ? 32.64499 -27.83004 67.15367 1.000 56.89576 177 ARG A N 1
ATOM 1337 C CA . ARG A 1 179 ? 32.02102 -29.11869 67.41684 1.000 61.96053 177 ARG A CA 1
ATOM 1338 C C . ARG A 1 179 ? 30.81873 -29.33864 66.50489 1.000 61.64306 177 ARG A C 1
ATOM 1339 O O . ARG A 1 179 ? 29.68658 -29.46316 66.97602 1.000 58.33951 177 ARG A O 1
ATOM 1344 N N . ALA A 1 180 ? 31.04171 -29.29786 65.19500 1.000 62.58378 178 ALA A N 1
ATOM 1345 C CA . ALA A 1 180 ? 30.03452 -29.72948 64.23598 1.000 56.29182 178 ALA A CA 1
ATOM 1346 C C . ALA A 1 180 ? 30.07243 -31.24397 64.07645 1.000 60.77599 178 ALA A C 1
ATOM 1347 O O . ALA A 1 180 ? 31.12257 -31.87693 64.21470 1.000 61.13046 178 ALA A O 1
ATOM 1349 N N . ASP A 1 181 ? 28.90682 -31.82495 63.78871 1.000 58.09800 179 ASP A N 1
ATOM 1350 C CA . ASP A 1 181 ? 28.77182 -33.27433 63.68935 1.000 57.43796 179 ASP A CA 1
ATOM 1351 C C . ASP A 1 181 ? 29.31645 -33.74985 62.34676 1.000 63.22302 179 ASP A C 1
ATOM 1352 O O . ASP A 1 181 ? 28.71166 -33.48086 61.30093 1.000 62.37177 179 ASP A O 1
ATOM 1357 N N . PRO A 1 182 ? 30.44676 -34.46176 62.33199 1.000 64.10759 180 PRO A N 1
ATOM 1358 C CA . PRO A 1 182 ? 31.03065 -34.91381 61.06355 1.000 62.31394 180 PRO A CA 1
ATOM 1359 C C . PRO A 1 182 ? 30.42637 -36.18763 60.49264 1.000 63.78011 180 PRO A C 1
ATOM 1360 O O . PRO A 1 182 ? 30.91386 -36.66815 59.46317 1.000 63.78084 180 PRO A O 1
ATOM 1364 N N . ASN A 1 183 ? 29.38606 -36.74904 61.10769 1.000 61.09750 181 ASN A N 1
ATOM 1365 C CA . ASN A 1 183 ? 28.80620 -38.00383 60.64149 1.000 58.53406 181 ASN A CA 1
ATOM 1366 C C . ASN A 1 183 ? 27.36856 -37.85280 60.16479 1.000 58.00496 181 ASN A C 1
ATOM 1367 O O . ASN A 1 183 ? 26.68639 -38.86433 59.96211 1.000 64.41017 181 ASN A O 1
ATOM 1372 N N . ALA A 1 184 ? 26.88661 -36.62535 59.99455 1.000 54.97702 182 ALA A N 1
ATOM 1373 C CA . ALA A 1 184 ? 25.57029 -36.41054 59.41145 1.000 55.43423 182 ALA A CA 1
ATOM 1374 C C . ALA A 1 184 ? 25.50508 -36.96388 57.99171 1.000 56.71990 182 ALA A C 1
ATOM 1375 O O . ALA A 1 184 ? 26.51081 -37.05319 57.28276 1.000 57.97414 182 ALA A O 1
ATOM 1377 N N . LYS A 1 185 ? 24.30174 -37.34846 57.58719 1.000 56.36119 183 LYS A N 1
ATOM 1378 C CA . LYS A 1 185 ? 24.05155 -37.93584 56.28213 1.000 53.54762 183 LYS A CA 1
ATOM 1379 C C . LYS A 1 185 ? 23.00312 -37.09960 55.56969 1.000 53.28527 183 LYS A C 1
ATOM 1380 O O . LYS A 1 185 ? 22.03541 -36.64694 56.18638 1.000 57.80326 183 LYS A O 1
ATOM 1386 N N . ALA A 1 186 ? 23.19920 -36.89606 54.27314 1.000 57.32326 184 ALA A N 1
ATOM 1387 C CA . ALA A 1 186 ? 22.21625 -36.18896 53.47111 1.000 56.31959 184 ALA A CA 1
ATOM 1388 C C . ALA A 1 186 ? 21.14735 -37.17449 53.00476 1.000 56.53193 184 ALA A C 1
ATOM 1389 O O . ALA A 1 186 ? 21.20740 -38.37405 53.28928 1.000 58.33373 184 ALA A O 1
ATOM 1391 N N . HIS A 1 187 ? 20.12819 -36.66211 52.30892 1.000 55.63188 185 HIS A N 1
ATOM 1392 C CA . HIS A 1 187 ? 19.15607 -37.54734 51.67383 1.000 60.65569 185 HIS A CA 1
ATOM 1393 C C . HIS A 1 187 ? 19.82340 -38.51078 50.70084 1.000 65.54219 185 HIS A C 1
ATOM 1394 O O . HIS A 1 187 ? 19.26260 -39.57140 50.40545 1.000 68.21415 185 HIS A O 1
ATOM 1401 N N . CYS A 1 188 ? 21.00547 -38.15915 50.19406 1.000 67.33180 186 CYS A N 1
ATOM 1402 C CA . CYS A 1 188 ? 21.77773 -39.09064 49.38479 1.000 65.22292 186 CYS A CA 1
ATOM 1403 C C . CYS A 1 188 ? 22.28787 -40.25221 50.22434 1.000 66.27683 186 CYS A C 1
ATOM 1404 O O . CYS A 1 188 ? 22.49087 -41.35451 49.70677 1.000 71.12611 186 CYS A O 1
ATOM 1407 N N . GLY A 1 189 ? 22.48830 -40.01966 51.51840 1.000 65.47557 187 GLY A N 1
ATOM 1408 C CA . GLY A 1 189 ? 23.29969 -40.86351 52.35955 1.000 62.63798 187 GLY A CA 1
ATOM 1409 C C . GLY A 1 189 ? 24.70726 -40.33588 52.51940 1.000 61.27528 187 GLY A C 1
ATOM 1410 O O . GLY A 1 189 ? 25.47441 -40.87113 53.32954 1.000 58.53754 187 GLY A O 1
ATOM 1411 N N . ALA A 1 190 ? 25.05039 -39.29234 51.76783 1.000 63.12671 188 ALA A N 1
ATOM 1412 C CA . ALA A 1 190 ? 26.40624 -38.76832 51.72720 1.000 64.33951 188 ALA A CA 1
ATOM 1413 C C . ALA A 1 190 ? 26.76640 -38.06247 53.02746 1.000 57.43117 188 ALA A C 1
ATOM 1414 O O . ALA A 1 190 ? 25.99739 -37.24380 53.53981 1.000 58.24577 188 ALA A O 1
ATOM 1416 N N . THR A 1 191 ? 27.94931 -38.37000 53.54638 1.000 56.97494 189 THR A N 1
ATOM 1417 C CA . THR A 1 191 ? 28.53761 -37.65647 54.66781 1.000 57.51752 189 THR A CA 1
ATOM 1418 C C . THR A 1 191 ? 29.41962 -36.51619 54.15584 1.000 58.37575 189 THR A C 1
ATOM 1419 O O . THR A 1 191 ? 29.65663 -36.37051 52.95440 1.000 60.82970 189 THR A O 1
ATOM 1423 N N . ALA A 1 192 ? 29.88752 -35.68371 55.09118 1.000 59.10060 190 ALA A N 1
ATOM 1424 C CA . ALA A 1 192 ? 30.78127 -34.58297 54.73673 1.000 51.87039 190 ALA A CA 1
ATOM 1425 C C . ALA A 1 192 ? 32.03406 -35.07375 54.01715 1.000 56.83771 190 ALA A C 1
ATOM 1426 O O . ALA A 1 192 ? 32.55531 -34.38621 53.13108 1.000 60.03635 190 ALA A O 1
ATOM 1428 N N . LEU A 1 193 ? 32.53851 -36.25330 54.38846 1.000 56.64764 191 LEU A N 1
ATOM 1429 C CA . LEU A 1 193 ? 33.72900 -36.79532 53.73624 1.000 55.56285 191 LEU A CA 1
ATOM 1430 C C . LEU A 1 193 ? 33.47462 -37.10922 52.26683 1.000 58.28899 191 LEU A C 1
ATOM 1431 O O . LEU A 1 193 ? 34.26171 -36.71312 51.40119 1.000 57.97030 191 LEU A O 1
ATOM 1436 N N . HIS A 1 194 ? 32.41347 -37.86987 51.97318 1.000 58.36770 192 HIS A N 1
ATOM 1437 C CA . HIS A 1 194 ? 31.98785 -38.15970 50.60365 1.000 58.95849 192 HIS A CA 1
ATOM 1438 C C . HIS A 1 194 ? 32.11559 -36.93893 49.69967 1.000 57.80540 192 HIS A C 1
ATOM 1439 O O . HIS A 1 194 ? 32.58569 -37.03901 48.56158 1.000 63.22217 192 HIS A O 1
ATOM 1446 N N . PHE A 1 195 ? 31.69362 -35.78143 50.20815 1.000 54.73768 193 PHE A N 1
ATOM 1447 C CA . PHE A 1 195 ? 31.77968 -34.54755 49.43665 1.000 55.75062 193 PHE A CA 1
ATOM 1448 C C . PHE A 1 195 ? 33.22862 -34.09330 49.29927 1.000 56.97058 193 PHE A C 1
ATOM 1449 O O . PHE A 1 195 ? 33.68028 -33.74942 48.20111 1.000 59.99325 193 PHE A O 1
ATOM 1457 N N . ALA A 1 196 ? 33.96604 -34.06158 50.41418 1.000 55.08427 194 ALA A N 1
ATOM 1458 C CA . ALA A 1 196 ? 35.37220 -33.66997 50.37140 1.000 57.75321 194 ALA A CA 1
ATOM 1459 C C . ALA A 1 196 ? 36.19040 -34.57338 49.45469 1.000 61.50915 194 ALA A C 1
ATOM 1460 O O . ALA A 1 196 ? 37.17179 -34.12062 48.85555 1.000 60.55219 194 ALA A O 1
ATOM 1462 N N . ALA A 1 197 ? 35.81844 -35.85077 49.35026 1.000 62.20661 195 ALA A N 1
ATOM 1463 C CA . ALA A 1 197 ? 36.51294 -36.77235 48.45578 1.000 58.79013 195 ALA A CA 1
ATOM 1464 C C . ALA A 1 197 ? 36.17267 -36.48710 46.99830 1.000 58.87312 195 ALA A C 1
ATOM 1465 O O . ALA A 1 197 ? 37.05485 -36.49533 46.13128 1.000 61.65805 195 ALA A O 1
ATOM 1467 N N . GLU A 1 198 ? 34.88497 -36.26254 46.71071 1.000 56.87192 196 GLU A N 1
ATOM 1468 C CA . GLU A 1 198 ? 34.43843 -36.00585 45.34335 1.000 60.16912 196 GLU A CA 1
ATOM 1469 C C . GLU A 1 198 ? 35.22982 -34.87449 44.70257 1.000 59.06878 196 GLU A C 1
ATOM 1470 O O . GLU A 1 198 ? 35.60557 -34.95443 43.52751 1.000 60.68457 196 GLU A O 1
ATOM 1476 N N . ALA A 1 199 ? 35.48590 -33.80994 45.45784 1.000 60.62021 197 ALA A N 1
ATOM 1477 C CA . ALA A 1 199 ? 36.26901 -32.68120 44.98156 1.000 60.24360 197 ALA A CA 1
ATOM 1478 C C . ALA A 1 199 ? 37.73967 -32.77912 45.37379 1.000 61.88386 197 ALA A C 1
ATOM 1479 O O . ALA A 1 199 ? 38.52005 -31.88959 45.02040 1.000 61.38530 197 ALA A O 1
ATOM 1481 N N . GLY A 1 200 ? 38.13173 -33.83146 46.08753 1.000 58.32178 198 GLY A N 1
ATOM 1482 C CA . GLY A 1 200 ? 39.53076 -34.04841 46.42962 1.000 57.41774 198 GLY A CA 1
ATOM 1483 C C . GLY A 1 200 ? 40.17541 -32.96243 47.26462 1.000 60.53497 198 GLY A C 1
ATOM 1484 O O . GLY A 1 200 ? 41.35290 -32.64267 47.05800 1.000 63.42626 198 GLY A O 1
ATOM 1485 N N . HIS A 1 201 ? 39.43541 -32.39054 48.21468 1.000 60.71687 199 HIS A N 1
ATOM 1486 C CA . HIS A 1 201 ? 39.97522 -31.36230 49.10753 1.000 57.17812 199 HIS A CA 1
ATOM 1487 C C . HIS A 1 201 ? 40.78300 -32.05397 50.20269 1.000 60.21145 199 HIS A C 1
ATOM 1488 O O . HIS A 1 201 ? 40.30252 -32.34131 51.30133 1.000 59.56900 199 HIS A O 1
ATOM 1495 N N . ILE A 1 202 ? 42.04447 -32.33431 49.86227 1.000 59.71342 200 ILE A N 1
ATOM 1496 C CA . ILE A 1 202 ? 42.92870 -33.13869 50.70737 1.000 62.95028 200 ILE A CA 1
ATOM 1497 C C . ILE A 1 202 ? 43.06327 -32.55419 52.11263 1.000 68.72446 200 ILE A C 1
ATOM 1498 O O . ILE A 1 202 ? 42.99716 -33.28406 53.10974 1.000 65.04518 200 ILE A O 1
ATOM 1503 N N . ASP A 1 203 ? 43.26258 -31.23672 52.21828 1.000 71.66955 201 ASP A N 1
ATOM 1504 C CA . ASP A 1 203 ? 43.47852 -30.63656 53.53294 1.000 67.94751 201 ASP A CA 1
ATOM 1505 C C . ASP A 1 203 ? 42.24291 -30.76696 54.41096 1.000 61.72085 201 ASP A C 1
ATOM 1506 O O . ASP A 1 203 ? 42.34951 -31.02109 55.61695 1.000 61.31123 201 ASP A O 1
ATOM 1511 N N . ILE A 1 204 ? 41.06074 -30.59717 53.82526 1.000 61.11248 202 ILE A N 1
ATOM 1512 C CA . ILE A 1 204 ? 39.83811 -30.84278 54.57589 1.000 57.87658 202 ILE A CA 1
ATOM 1513 C C . ILE A 1 204 ? 39.69814 -32.31957 54.90950 1.000 60.15504 202 ILE A C 1
ATOM 1514 O O . ILE A 1 204 ? 39.34660 -32.67590 56.03732 1.000 62.94051 202 ILE A O 1
ATOM 1519 N N . VAL A 1 205 ? 40.02564 -33.19877 53.95995 1.000 61.07227 203 VAL A N 1
ATOM 1520 C CA . VAL A 1 205 ? 39.86440 -34.63437 54.17956 1.000 59.67799 203 VAL A CA 1
ATOM 1521 C C . VAL A 1 205 ? 40.65252 -35.08163 55.40530 1.000 63.36068 203 VAL A C 1
ATOM 1522 O O . VAL A 1 205 ? 40.18434 -35.91394 56.19250 1.000 64.07558 203 VAL A O 1
ATOM 1526 N N . LYS A 1 206 ? 41.84870 -34.52407 55.60201 1.000 64.82691 204 LYS A N 1
ATOM 1527 C CA . LYS A 1 206 ? 42.59351 -34.81570 56.82221 1.000 63.39563 204 LYS A CA 1
ATOM 1528 C C . LYS A 1 206 ? 41.90919 -34.19451 58.03331 1.000 60.42393 204 LYS A C 1
ATOM 1529 O O . LYS A 1 206 ? 41.89818 -34.78549 59.12046 1.000 62.17546 204 LYS A O 1
ATOM 1535 N N . GLU A 1 207 ? 41.34574 -32.99426 57.86608 1.000 58.36889 205 GLU A N 1
ATOM 1536 C CA . GLU A 1 207 ? 40.63450 -32.34268 58.96296 1.000 57.82559 205 GLU A CA 1
ATOM 1537 C C . GLU A 1 207 ? 39.50043 -33.21963 59.48262 1.000 58.53289 205 GLU A C 1
ATOM 1538 O O . GLU A 1 207 ? 39.39092 -33.44609 60.69041 1.000 60.34552 205 GLU A O 1
ATOM 1544 N N . LEU A 1 208 ? 38.64209 -33.72542 58.58599 1.000 57.64093 206 LEU A N 1
ATOM 1545 C CA . LEU A 1 208 ? 37.59900 -34.64598 59.03476 1.000 57.61947 206 LEU A CA 1
ATOM 1546 C C . LEU A 1 208 ? 38.19759 -35.88731 59.68498 1.000 60.92307 206 LEU A C 1
ATOM 1547 O O . LEU A 1 208 ? 37.57704 -36.47837 60.57140 1.000 63.07716 206 LEU A O 1
ATOM 1552 N N . ILE A 1 209 ? 39.39596 -36.29386 59.26516 1.000 61.91434 207 ILE A N 1
ATOM 1553 C CA . ILE A 1 209 ? 40.01041 -37.51258 59.78830 1.000 64.30444 207 ILE A CA 1
ATOM 1554 C C . ILE A 1 209 ? 40.35785 -37.35937 61.26753 1.000 63.42678 207 ILE A C 1
ATOM 1555 O O . ILE A 1 209 ? 40.20824 -38.30527 62.05233 1.000 63.37312 207 ILE A O 1
ATOM 1560 N N . LYS A 1 210 ? 40.82410 -36.17236 61.67410 1.000 61.75016 208 LYS A N 1
ATOM 1561 C CA . LYS A 1 210 ? 41.07297 -35.89587 63.08823 1.000 61.05541 208 LYS A CA 1
ATOM 1562 C C . LYS A 1 210 ? 39.88953 -36.25892 63.98283 1.000 62.76665 208 LYS A C 1
ATOM 1563 O O . LYS A 1 210 ? 40.08131 -36.48396 65.18403 1.000 67.97984 208 LYS A O 1
ATOM 1569 N N . TRP A 1 211 ? 38.67000 -36.27422 63.43769 1.000 59.01728 209 TRP A N 1
ATOM 1570 C CA . TRP A 1 211 ? 37.45473 -36.56768 64.19293 1.000 59.08913 209 TRP A CA 1
ATOM 1571 C C . TRP A 1 211 ? 36.73867 -37.83322 63.73060 1.000 61.67599 209 TRP A C 1
ATOM 1572 O O . TRP A 1 211 ? 36.55825 -38.75747 64.52738 1.000 55.25902 209 TRP A O 1
ATOM 1583 N N . ARG A 1 212 ? 36.34875 -37.90792 62.45435 1.000 70.25617 210 A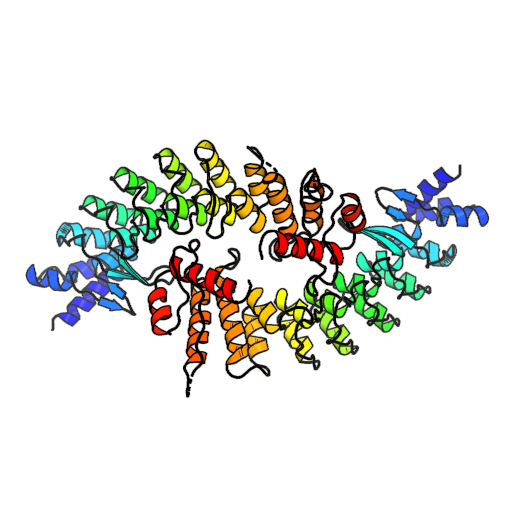RG A N 1
ATOM 1584 C CA . ARG A 1 212 ? 35.13123 -38.57932 61.99023 1.000 66.51733 210 ARG A CA 1
ATOM 1585 C C . ARG A 1 212 ? 35.09940 -40.10778 61.99061 1.000 64.21880 210 ARG A C 1
ATOM 1586 O O . ARG A 1 212 ? 35.54662 -40.75091 62.94797 1.000 62.91315 210 ARG A O 1
ATOM 1588 N N . ALA A 1 213 ? 34.49000 -40.66111 60.92625 1.000 67.65306 211 ALA A N 1
ATOM 1589 C CA . ALA A 1 213 ? 34.27421 -42.07305 60.59580 1.000 71.43525 211 ALA A CA 1
ATOM 1590 C C . ALA A 1 213 ? 33.07098 -42.14399 59.65980 1.000 69.39838 211 ALA A C 1
ATOM 1591 O O . ALA A 1 213 ? 31.94851 -41.84106 60.07787 1.000 73.21350 211 ALA A O 1
ATOM 1593 N N . ALA A 1 214 ? 33.27488 -42.54087 58.40491 1.000 72.06932 212 ALA A N 1
ATOM 1594 C CA . ALA A 1 214 ? 32.24986 -42.41887 57.37375 1.000 77.62695 212 ALA A CA 1
ATOM 1595 C C . ALA A 1 214 ? 31.68691 -43.77703 56.97120 1.000 77.08037 212 ALA A C 1
ATOM 1596 O O . ALA A 1 214 ? 32.41933 -44.76743 56.88106 1.000 71.83796 212 ALA A O 1
ATOM 1598 N N . ILE A 1 215 ? 30.37310 -43.81152 56.74170 1.000 76.31916 213 ILE A N 1
ATOM 1599 C CA . ILE A 1 215 ? 29.66037 -45.03256 56.37545 1.000 77.10989 213 ILE A CA 1
ATOM 1600 C C . ILE A 1 215 ? 29.71256 -45.30343 54.87561 1.000 77.98229 213 ILE A C 1
ATOM 1601 O O . ILE A 1 215 ? 30.78819 -45.40814 54.27670 1.000 74.45529 213 ILE A O 1
ATOM 1606 N N . VAL A 1 216 ? 28.53316 -45.39062 54.26376 1.000 76.27496 214 VAL A N 1
ATOM 1607 C CA . VAL A 1 216 ? 28.36343 -45.83178 52.88930 1.000 70.34193 214 VAL A CA 1
ATOM 1608 C C . VAL A 1 216 ? 27.29665 -44.97200 52.22640 1.000 69.33335 214 VAL A C 1
ATOM 1609 O O . VAL A 1 216 ? 26.43430 -44.38762 52.88980 1.000 69.97824 214 VAL A O 1
ATOM 1613 N N . VAL A 1 217 ? 27.41094 -44.87171 50.90265 1.000 69.82728 215 VAL A N 1
ATOM 1614 C CA . VAL A 1 217 ? 26.56643 -44.15473 49.95430 1.000 70.81448 215 VAL A CA 1
ATOM 1615 C C . VAL A 1 217 ? 26.98368 -42.69121 49.94500 1.000 72.97655 215 VAL A C 1
ATOM 1616 O O . VAL A 1 217 ? 27.10486 -42.05675 50.99770 1.000 74.01335 215 VAL A O 1
ATOM 1620 N N . ASN A 1 218 ? 27.21737 -42.16076 48.74448 1.000 73.73190 216 ASN A N 1
ATOM 1621 C CA . ASN A 1 218 ? 27.19274 -40.73474 48.45285 1.000 74.77695 216 ASN A CA 1
ATOM 1622 C C . ASN A 1 218 ? 25.98576 -40.44636 47.58134 1.000 78.91789 216 ASN A C 1
ATOM 1623 O O . ASN A 1 218 ? 25.73704 -39.29395 47.21896 1.000 84.86824 216 ASN A O 1
ATOM 1628 N N . GLY A 1 219 ? 25.20747 -41.48587 47.29244 1.000 83.80380 217 GLY A N 1
ATOM 1629 C CA . GLY A 1 219 ? 24.09213 -41.50690 46.38005 1.000 89.23033 217 GLY A CA 1
ATOM 1630 C C . GLY A 1 219 ? 24.01032 -42.84943 45.67662 1.000 93.30587 217 GLY A C 1
ATOM 1631 O O . GLY A 1 219 ? 22.92731 -43.25531 45.25413 1.000 101.61695 217 GLY A O 1
ATOM 1632 N N . HIS A 1 220 ? 25.13434 -43.55820 45.54863 1.000 88.98237 218 HIS A N 1
ATOM 1633 C CA . HIS A 1 220 ? 25.15801 -44.84981 44.86299 1.000 92.02855 218 HIS A CA 1
ATOM 1634 C C . HIS A 1 220 ? 25.80521 -45.96162 45.68804 1.000 86.92889 218 HIS A C 1
ATOM 1635 O O . HIS A 1 220 ? 26.45556 -46.85171 45.13401 1.000 85.16860 218 HIS A O 1
ATOM 1642 N N . GLY A 1 221 ? 25.64373 -45.96121 47.00663 1.000 78.68915 219 GLY A N 1
ATOM 1643 C CA . GLY A 1 221 ? 26.22202 -47.02993 47.81384 1.000 69.52269 219 GLY A CA 1
ATOM 1644 C C . GLY A 1 221 ? 27.73832 -47.10212 47.84420 1.000 71.59909 219 GLY A C 1
ATOM 1645 O O . GLY A 1 221 ? 28.32870 -48.12058 47.47112 1.000 65.96161 219 GLY A O 1
ATOM 1646 N N . MET A 1 222 ? 28.37803 -46.01994 48.28069 1.000 78.31519 220 MET A N 1
ATOM 1647 C CA . MET A 1 222 ? 29.81383 -45.83523 48.13725 1.000 74.54328 220 MET A CA 1
ATOM 1648 C C . MET A 1 222 ? 30.43225 -45.49408 49.48634 1.000 74.07746 220 MET A C 1
ATOM 1649 O O . MET A 1 222 ? 29.83228 -44.78862 50.29369 1.000 71.43019 220 MET A O 1
ATOM 1654 N N . THR A 1 223 ? 31.66947 -45.87365 49.67784 1.000 70.99078 221 THR A N 1
ATOM 1655 C CA . THR A 1 223 ? 32.27976 -45.26887 50.84852 1.000 61.99053 221 THR A CA 1
ATOM 1656 C C . THR A 1 223 ? 33.02624 -44.02851 50.39062 1.000 64.46750 221 THR A C 1
ATOM 1657 O O . THR A 1 223 ? 33.24836 -43.85582 49.18999 1.000 70.31529 221 THR A O 1
ATOM 1661 N N . PRO A 1 224 ? 33.42289 -43.12478 51.29537 1.000 62.45439 222 PRO A N 1
ATOM 1662 C CA . PRO A 1 224 ? 34.19628 -41.96075 50.83085 1.000 63.47057 222 PRO A CA 1
ATOM 1663 C C . PRO A 1 224 ? 35.43222 -42.35864 50.05385 1.000 64.45694 222 PRO A C 1
ATOM 1664 O O . PRO A 1 224 ? 35.89680 -41.59821 49.19568 1.000 64.68108 222 PRO A O 1
ATOM 1668 N N . LEU A 1 225 ? 35.96332 -43.54975 50.32563 1.000 66.43741 223 LEU A N 1
ATOM 1669 C CA . LEU A 1 225 ? 37.11603 -44.04849 49.59051 1.000 62.08611 223 LEU A CA 1
ATOM 1670 C C . LEU A 1 225 ? 36.79128 -44.27846 48.11852 1.000 65.24080 223 LEU A C 1
ATOM 1671 O O . LEU A 1 225 ? 37.52852 -43.83008 47.23230 1.000 70.23803 223 LEU A O 1
ATOM 1676 N N . LYS A 1 226 ? 35.69573 -44.98781 47.83453 1.000 64.08094 224 LYS A N 1
ATOM 1677 C CA . LYS A 1 226 ? 35.36376 -45.28400 46.44432 1.000 64.98410 224 LYS A CA 1
ATOM 1678 C C . LYS A 1 226 ? 34.83903 -44.05571 45.71410 1.000 64.20972 224 LYS A C 1
ATOM 1679 O O . LYS A 1 226 ? 34.95309 -43.97717 44.48631 1.000 63.58230 224 LYS A O 1
ATOM 1685 N N . VAL A 1 227 ? 34.26329 -43.09273 46.44003 1.000 63.73789 225 VAL A N 1
ATOM 1686 C CA . VAL A 1 227 ? 33.93524 -41.81266 45.81932 1.000 64.78387 225 VAL A CA 1
ATOM 1687 C C . VAL A 1 227 ? 35.20881 -41.08546 45.41291 1.000 65.24762 225 VAL A C 1
ATOM 1688 O O . VAL A 1 227 ? 35.25432 -40.41025 44.37789 1.000 64.22811 225 VAL A O 1
ATOM 1692 N N . ALA A 1 228 ? 36.26597 -41.22192 46.21496 1.000 63.28472 226 ALA A N 1
ATOM 1693 C CA . ALA A 1 228 ? 37.56338 -40.67497 45.83648 1.000 61.72277 226 ALA A CA 1
ATOM 1694 C C . ALA A 1 228 ? 38.12040 -41.37650 44.60218 1.000 61.21899 226 ALA A C 1
ATOM 1695 O O . ALA A 1 228 ? 38.69076 -40.72923 43.71650 1.000 60.26054 226 ALA A O 1
ATOM 1697 N N . ALA A 1 229 ? 37.97667 -42.70255 44.53489 1.000 62.86977 227 ALA A N 1
ATOM 1698 C CA . ALA A 1 229 ? 38.50691 -43.46865 43.40989 1.000 66.26796 227 ALA A CA 1
ATOM 1699 C C . ALA A 1 229 ? 37.84754 -43.06535 42.09431 1.000 63.77676 227 ALA A C 1
ATOM 1700 O O . ALA A 1 229 ? 38.53178 -42.73107 41.12104 1.000 62.86861 227 ALA A O 1
ATOM 1702 N N . GLU A 1 230 ? 36.51317 -43.13127 42.03250 1.000 62.08798 228 GLU A N 1
ATOM 1703 C CA . GLU A 1 230 ? 35.81309 -42.77755 40.79913 1.000 62.76749 228 GLU A CA 1
ATOM 1704 C C . GLU A 1 230 ? 36.03888 -41.32116 40.41214 1.000 62.63895 228 GLU A C 1
ATOM 1705 O O . GLU A 1 230 ? 36.08340 -40.99654 39.21996 1.000 64.70002 228 GLU A O 1
ATOM 1711 N N . SER A 1 231 ? 36.18852 -40.43309 41.39476 1.000 65.78529 229 SER A N 1
ATOM 1712 C CA . SER A 1 231 ? 36.54600 -39.04743 41.11162 1.000 66.91113 229 SER A CA 1
ATOM 1713 C C . SER A 1 231 ? 37.99166 -38.89868 40.65989 1.000 66.24713 229 SER A C 1
ATOM 1714 O O . SER A 1 231 ? 38.40479 -37.78255 40.32408 1.000 67.14770 229 SER A O 1
ATOM 1716 N N . CYS A 1 232 ? 38.76089 -39.98901 40.68232 1.000 65.06109 230 CYS A N 1
ATOM 1717 C CA . CYS A 1 232 ? 40.16493 -40.07688 40.28489 1.000 65.98116 230 CYS A CA 1
ATOM 1718 C C . CYS A 1 232 ? 41.08074 -39.30870 41.21718 1.000 63.06907 230 CYS A C 1
ATOM 1719 O O . CYS A 1 232 ? 42.25422 -39.09672 40.89143 1.000 69.27695 230 CYS A O 1
ATOM 1722 N N . LYS A 1 233 ? 40.57893 -38.87224 42.36106 1.000 64.45951 231 LYS A N 1
ATOM 1723 C CA . LYS A 1 233 ? 41.37937 -38.10338 43.30320 1.000 61.25721 231 LYS A CA 1
ATOM 1724 C C . LYS A 1 233 ? 42.30971 -39.07819 44.01056 1.000 59.72550 231 LYS A C 1
ATOM 1725 O O . LYS A 1 233 ? 41.95352 -39.70622 45.00755 1.000 58.73523 231 LYS A O 1
ATOM 1731 N N . ALA A 1 234 ? 43.52039 -39.21462 43.46382 1.000 59.45363 232 ALA A N 1
ATOM 1732 C CA . ALA A 1 234 ? 44.43163 -40.26532 43.90383 1.000 61.57205 232 ALA A CA 1
ATOM 1733 C C . ALA A 1 234 ? 44.99178 -39.96230 45.28600 1.000 61.78873 232 ALA A C 1
ATOM 1734 O O . ALA A 1 234 ? 45.00855 -40.83233 46.16405 1.000 61.09290 232 ALA A O 1
ATOM 1736 N N . ASP A 1 235 ? 45.49644 -38.74169 45.47972 1.000 62.91957 233 ASP A N 1
ATOM 1737 C CA . ASP A 1 235 ? 46.03422 -38.34205 46.77585 1.000 60.50259 233 ASP A CA 1
ATOM 1738 C C . ASP A 1 235 ? 45.02472 -38.58081 47.89350 1.000 61.04248 233 ASP A C 1
ATOM 1739 O O . ASP A 1 235 ? 45.37068 -39.10674 48.95759 1.000 52.91011 233 ASP A O 1
ATOM 1741 N N . VAL A 1 236 ? 43.76596 -38.19366 47.66777 1.000 62.94709 234 VAL A N 1
ATOM 1742 C CA . VAL A 1 236 ? 42.71607 -38.48331 48.64068 1.000 56.83092 234 VAL A CA 1
ATOM 1743 C C . VAL A 1 236 ? 42.56075 -39.98729 48.82406 1.000 56.89554 234 VAL A C 1
ATOM 1744 O O . VAL A 1 236 ? 42.42403 -40.47595 49.95087 1.000 60.13492 234 VAL A O 1
ATOM 1747 N N . VAL A 1 237 ? 42.59794 -40.74668 47.72393 1.000 55.46334 235 VAL A N 1
ATOM 1748 C CA . VAL A 1 237 ? 42.43324 -42.19680 47.81119 1.000 58.24903 235 VAL A CA 1
ATOM 1749 C C . VAL A 1 237 ? 43.50803 -42.80505 48.69452 1.000 60.27211 235 VAL A C 1
ATOM 1750 O O . VAL A 1 237 ? 43.24242 -43.74053 49.45820 1.000 59.14120 235 VAL A O 1
ATOM 1754 N N . GLU A 1 238 ? 44.71300 -42.24693 48.66187 1.000 60.87744 236 GLU A N 1
ATOM 1755 C CA . GLU A 1 238 ? 45.82234 -42.82669 49.40113 1.000 60.56379 236 GLU A CA 1
ATOM 1756 C C . GLU A 1 238 ? 45.83026 -42.36671 50.85210 1.000 57.78061 236 GLU A C 1
ATOM 1757 O O . GLU A 1 238 ? 46.13184 -43.16428 51.74592 1.000 58.13989 236 GLU A O 1
ATOM 1763 N N . LEU A 1 239 ? 45.55027 -41.08361 51.09760 1.000 57.07878 237 LEU A N 1
ATOM 1764 C CA . LEU A 1 239 ? 45.22737 -40.61582 52.44019 1.000 57.64981 237 LEU A CA 1
ATOM 1765 C C . LEU A 1 239 ? 44.23942 -41.55757 53.12338 1.000 60.51922 237 LEU A C 1
ATOM 1766 O O . LEU A 1 239 ? 44.52905 -42.11584 54.19047 1.000 61.73300 237 LEU A O 1
ATOM 1771 N N . LEU A 1 240 ? 43.06005 -41.73920 52.51627 1.000 56.77634 238 LEU A N 1
ATOM 1772 C CA . LEU A 1 240 ? 42.05086 -42.61615 53.09940 1.000 60.59096 238 LEU A CA 1
ATOM 1773 C C . LEU A 1 240 ? 42.49809 -44.07374 53.13192 1.000 66.65909 238 LEU A C 1
ATOM 1774 O O . LEU A 1 240 ? 41.93236 -44.85941 53.89634 1.000 70.26778 238 LEU A O 1
ATOM 1779 N N . LEU A 1 241 ? 43.48885 -44.45840 52.31717 1.000 66.93727 239 LEU A N 1
ATOM 1780 C CA . LEU A 1 241 ? 44.05002 -45.80747 52.34179 1.000 64.11312 239 LEU A CA 1
ATOM 1781 C C . LEU A 1 241 ? 45.06103 -46.01964 53.45613 1.000 66.13625 239 LEU A C 1
ATOM 1782 O O . LEU A 1 241 ? 45.81798 -46.99500 53.39409 1.000 70.13885 239 LEU A O 1
ATOM 1787 N N . SER A 1 242 ? 45.10678 -45.14797 54.45900 1.000 67.01336 240 SER A N 1
ATOM 1788 C CA . SER A 1 242 ? 45.96300 -45.33192 55.62302 1.000 71.61686 240 SER A CA 1
ATOM 1789 C C . SER A 1 242 ? 45.14878 -45.75994 56.83927 1.000 77.01729 240 SER A C 1
ATOM 1790 O O . SER A 1 242 ? 45.48565 -45.41736 57.97552 1.000 75.44491 240 SER A O 1
ATOM 1793 N N . HIS A 1 243 ? 44.07857 -46.52423 56.61265 1.000 85.47695 241 HIS A N 1
ATOM 1794 C CA . HIS A 1 243 ? 43.21748 -46.95603 57.70667 1.000 81.70037 241 HIS A CA 1
ATOM 1795 C C . HIS A 1 243 ? 42.87493 -48.44621 57.63303 1.000 84.49492 241 HIS A C 1
ATOM 1796 O O . HIS A 1 243 ? 43.78164 -49.28146 57.71179 1.000 83.01454 241 HIS A O 1
ATOM 1803 N N . ALA A 1 244 ? 41.60155 -48.81496 57.48691 1.000 90.39084 242 ALA A N 1
ATOM 1804 C CA . ALA A 1 244 ? 41.18089 -50.19689 57.72775 1.000 96.16142 242 ALA A CA 1
ATOM 1805 C C . ALA A 1 244 ? 40.46980 -50.80006 56.52022 1.000 103.59052 242 ALA A C 1
ATOM 1806 O O . ALA A 1 244 ? 39.36373 -50.37257 56.17167 1.000 108.92695 242 ALA A O 1
ATOM 1808 N N . ASP A 1 245 ? 41.09870 -51.81084 55.91599 1.000 99.08596 243 ASP A N 1
ATOM 1809 C CA . ASP A 1 245 ? 40.58762 -52.56414 54.75974 1.000 99.23695 243 ASP A CA 1
ATOM 1810 C C . ASP A 1 245 ? 39.65548 -51.78932 53.82707 1.000 105.69695 243 ASP A C 1
ATOM 1811 O O . ASP A 1 245 ? 39.99051 -50.70449 53.35069 1.000 106.53695 243 ASP A O 1
ATOM 1816 N N . ARG A 1 249 ? 39.58188 -56.66204 50.17936 1.000 84.28695 247 ARG A N 1
ATOM 1817 C CA . ARG A 1 249 ? 38.46308 -56.66283 49.29697 1.000 73.88066 247 ARG A CA 1
ATOM 1818 C C . ARG A 1 249 ? 38.16912 -55.20909 49.03663 1.000 76.39423 247 ARG A C 1
ATOM 1819 O O . ARG A 1 249 ? 38.37585 -54.72787 47.93259 1.000 77.29773 247 ARG A O 1
ATOM 1821 N N . SER A 1 250 ? 37.72480 -54.49880 50.07667 1.000 79.09243 248 SER A N 1
ATOM 1822 C CA . SER A 1 250 ? 37.48668 -53.06738 49.94294 1.000 80.88594 248 SER A CA 1
ATOM 1823 C C . SER A 1 250 ? 38.72926 -52.34759 49.43623 1.000 75.90036 248 SER A C 1
ATOM 1824 O O . SER A 1 250 ? 38.62952 -51.42387 48.62410 1.000 67.77627 248 SER A O 1
ATOM 1826 N N . ARG A 1 251 ? 39.90998 -52.78313 49.87330 1.000 79.04641 249 ARG A N 1
ATOM 1827 C CA . ARG A 1 251 ? 41.15393 -52.17000 49.41689 1.000 77.62872 249 ARG A CA 1
ATOM 1828 C C . ARG A 1 251 ? 41.32447 -52.33022 47.90771 1.000 73.14766 249 ARG A C 1
ATOM 1829 O O . ARG A 1 251 ? 41.66266 -51.37512 47.19656 1.000 71.30884 249 ARG A O 1
ATOM 1837 N N . ILE A 1 252 ? 41.09113 -53.54523 47.40242 1.000 72.66803 250 ILE A N 1
ATOM 1838 C CA . ILE A 1 252 ? 41.32706 -53.84150 45.99307 1.000 67.95072 250 ILE A CA 1
ATOM 1839 C C . ILE A 1 252 ? 40.31547 -53.13385 45.10217 1.000 68.40479 250 ILE A C 1
ATOM 1840 O O . ILE A 1 252 ? 40.64142 -52.74160 43.97591 1.000 66.06643 250 ILE A O 1
ATOM 1845 N N . GLU A 1 253 ? 39.08226 -52.95028 45.58037 1.000 66.58689 251 GLU A N 1
ATOM 1846 C CA . GLU A 1 253 ? 38.08209 -52.24966 44.78185 1.000 59.40716 251 GLU A CA 1
ATOM 1847 C C . GLU A 1 253 ? 38.43563 -50.77741 44.61330 1.000 59.61259 251 GLU A C 1
ATOM 1848 O O . GLU A 1 253 ? 38.18099 -50.19552 43.55277 1.000 59.53139 251 GLU A O 1
ATOM 1854 N N . ALA A 1 254 ? 39.03023 -50.16510 45.63873 1.000 64.29769 252 ALA A N 1
ATOM 1855 C CA . ALA A 1 254 ? 39.43774 -48.76810 45.53585 1.000 63.25191 252 ALA A CA 1
ATOM 1856 C C . ALA A 1 254 ? 40.55637 -48.58925 44.51724 1.000 62.34187 252 ALA A C 1
ATOM 1857 O O . ALA A 1 254 ? 40.45787 -47.74789 43.61701 1.000 60.23499 252 ALA A O 1
ATOM 1859 N N . LEU A 1 255 ? 41.64111 -49.35529 44.66006 1.000 59.57804 253 LEU A N 1
ATOM 1860 C CA . LEU A 1 255 ? 42.75026 -49.26410 43.71416 1.000 61.86326 253 LEU A CA 1
ATOM 1861 C C . LEU A 1 255 ? 42.28712 -49.55593 42.29180 1.000 61.37561 253 LEU A C 1
ATOM 1862 O O . LEU A 1 255 ? 42.65288 -48.84556 41.34785 1.000 59.59118 253 LEU A O 1
ATOM 1867 N N . GLU A 1 256 ? 41.48969 -50.61366 42.12195 1.000 61.15883 254 GLU A N 1
ATOM 1868 C CA . GLU A 1 256 ? 40.96540 -50.96243 40.80444 1.000 60.82027 254 GLU A CA 1
ATOM 1869 C C . GLU A 1 256 ? 40.16895 -49.81440 40.19838 1.000 60.37882 254 GLU A C 1
ATOM 1870 O O . GLU A 1 256 ? 40.37301 -49.44805 39.03727 1.000 59.10742 254 GLU A O 1
ATOM 1876 N N . LEU A 1 257 ? 39.25312 -49.23035 40.97177 1.000 59.89948 255 LEU A N 1
ATOM 1877 C CA . LEU A 1 257 ? 38.41137 -48.17824 40.41686 1.000 60.57310 255 LEU A CA 1
ATOM 1878 C C . LEU A 1 257 ? 39.19146 -46.88811 40.20891 1.000 64.51432 255 LEU A C 1
ATOM 1879 O O . LEU A 1 257 ? 38.94296 -46.17294 39.23377 1.000 63.89766 255 LEU A O 1
ATOM 1884 N N . LEU A 1 258 ? 40.14643 -46.58256 41.08968 1.000 63.86599 256 LEU A N 1
ATOM 1885 C CA . LEU A 1 258 ? 40.98168 -45.40372 40.88380 1.000 62.89208 256 LEU A CA 1
ATOM 1886 C C . LEU A 1 258 ? 41.79591 -45.52347 39.60132 1.000 63.95221 256 LEU A C 1
ATOM 1887 O O . LEU A 1 258 ? 41.80291 -44.60788 38.77139 1.000 69.23558 256 LEU A O 1
ATOM 1892 N N . GLY A 1 259 ? 42.50838 -46.64250 39.43111 1.000 60.42049 257 GLY A N 1
ATOM 1893 C CA . GLY A 1 259 ? 43.27543 -46.84401 38.21051 1.000 63.45299 257 GLY A CA 1
ATOM 1894 C C . GLY A 1 259 ? 42.40170 -46.95559 36.97829 1.000 63.40871 257 GLY A C 1
ATOM 1895 O O . GLY A 1 259 ? 42.76321 -46.45858 35.90658 1.000 65.83774 257 GLY A O 1
ATOM 1896 N N . ALA A 1 260 ? 41.21931 -47.56272 37.12187 1.000 61.30125 258 ALA A N 1
ATOM 1897 C CA . ALA A 1 260 ? 40.25935 -47.57840 36.02613 1.000 64.19591 258 ALA A CA 1
ATOM 1898 C C . ALA A 1 260 ? 39.72465 -46.18229 35.76431 1.000 68.91880 258 ALA A C 1
ATOM 1899 O O . ALA A 1 260 ? 39.20024 -45.92140 34.67691 1.000 75.57825 258 ALA A O 1
ATOM 1901 N N . SER A 1 261 ? 39.88416 -45.27153 36.71935 1.000 67.24336 259 SER A N 1
ATOM 1902 C CA . SER A 1 261 ? 39.39114 -43.93668 36.49801 1.000 73.26251 259 SER A CA 1
ATOM 1903 C C . SER A 1 261 ? 40.39145 -43.08403 35.74945 1.000 75.08359 259 SER A C 1
ATOM 1904 O O . SER A 1 261 ? 39.95800 -42.22468 34.98519 1.000 78.57050 259 SER A O 1
ATOM 1907 N N . PHE A 1 262 ? 41.67772 -43.44488 35.75639 1.000 74.06191 260 PHE A N 1
ATOM 1908 C CA . PHE A 1 262 ? 42.64582 -42.66404 34.99038 1.000 77.35446 260 PHE A CA 1
ATOM 1909 C C . PHE A 1 262 ? 42.49715 -42.81379 33.48324 1.000 83.49137 260 PHE A C 1
ATOM 1910 O O . PHE A 1 262 ? 43.12740 -42.04635 32.74896 1.000 86.62980 260 PHE A O 1
ATOM 1918 N N . ALA A 1 263 ? 41.69858 -43.76887 33.00276 1.000 81.36546 261 ALA A N 1
ATOM 1919 C CA . ALA A 1 263 ? 41.51550 -43.94777 31.56413 1.000 80.56230 261 ALA A CA 1
ATOM 1920 C C . ALA A 1 263 ? 40.36104 -43.09246 31.01975 1.000 84.95466 261 ALA A C 1
ATOM 1921 O O . ALA A 1 263 ? 40.57030 -42.29573 30.09776 1.000 88.68416 261 ALA A O 1
ATOM 1923 N N . ASN A 1 264 ? 39.14228 -43.23906 31.58522 1.000 85.81748 262 ASN A N 1
ATOM 1924 C CA . ASN A 1 264 ? 37.92525 -42.66781 30.99130 1.000 87.31516 262 ASN A CA 1
ATOM 1925 C C . ASN A 1 264 ? 37.78589 -41.15253 31.22748 1.000 91.90731 262 ASN A C 1
ATOM 1926 O O . ASN A 1 264 ? 37.52746 -40.41001 30.27391 1.000 95.42372 262 ASN A O 1
ATOM 1931 N N . ASP A 1 265 ? 37.84827 -40.68365 32.48006 1.000 94.24195 263 ASP A N 1
ATOM 1932 C CA . ASP A 1 265 ? 38.44450 -39.38338 32.86375 1.000 98.87374 263 ASP A CA 1
ATOM 1933 C C . ASP A 1 265 ? 39.42892 -38.67143 31.94354 1.000 104.92229 263 ASP A C 1
ATOM 1934 O O . ASP A 1 265 ? 40.54054 -38.36606 32.31921 1.000 104.27350 263 ASP A O 1
ATOM 1939 N N . ARG A 1 266 ? 38.92829 -38.13901 30.83539 1.000 108.26695 264 ARG A N 1
ATOM 1940 C CA . ARG A 1 266 ? 39.78987 -37.29049 30.01775 1.000 107.29618 264 ARG A CA 1
ATOM 1941 C C . ARG A 1 266 ? 40.29083 -36.02813 30.76019 1.000 112.31889 264 ARG A C 1
ATOM 1942 O O . ARG A 1 266 ? 41.30069 -35.44246 30.34414 1.000 109.35619 264 ARG A O 1
ATOM 1944 N N . GLU A 1 267 ? 39.62360 -35.58213 31.83430 1.000 112.64610 265 GLU A N 1
ATOM 1945 C CA . GLU A 1 267 ? 40.07517 -34.37547 32.53685 1.000 112.38158 265 GLU A CA 1
ATOM 1946 C C . GLU A 1 267 ? 41.43761 -34.58827 33.19223 1.000 111.85632 265 GLU A C 1
ATOM 1947 O O . GLU A 1 267 ? 42.36267 -33.78866 33.00326 1.000 115.77581 265 GLU A O 1
ATOM 1949 N N . ASN A 1 268 ? 41.57684 -35.65533 33.98107 1.000 106.27588 266 ASN A N 1
ATOM 1950 C CA . ASN A 1 268 ? 42.84649 -35.95542 34.64119 1.000 104.38529 266 ASN A CA 1
ATOM 1951 C C . ASN A 1 268 ? 43.38263 -37.31397 34.18046 1.000 103.05016 266 ASN A C 1
ATOM 1952 O O . ASN A 1 268 ? 43.74518 -38.15579 35.01482 1.000 97.25246 266 ASN A O 1
ATOM 1954 N N . TYR A 1 269 ? 43.33632 -37.57376 32.86909 1.000 100.70455 267 TYR A N 1
ATOM 1955 C CA . TYR A 1 269 ? 43.62068 -38.89668 32.31126 1.000 93.39618 267 TYR A CA 1
ATOM 1956 C C . TYR A 1 269 ? 45.12090 -39.13623 32.22799 1.000 86.23463 267 TYR A C 1
ATOM 1957 O O . TYR A 1 269 ? 45.84809 -38.34537 31.61757 1.000 87.13835 267 TYR A O 1
ATOM 1959 N N . ASP A 1 270 ? 45.58604 -40.21959 32.84782 1.000 85.32242 268 ASP A N 1
ATOM 1960 C CA . ASP A 1 270 ? 46.97867 -40.64483 32.72765 1.000 82.38000 268 ASP A CA 1
ATOM 1961 C C . ASP A 1 270 ? 47.00147 -42.16151 32.58764 1.000 74.53783 268 ASP A C 1
ATOM 1962 O O . ASP A 1 270 ? 46.74877 -42.88090 33.55959 1.000 67.40720 268 ASP A O 1
ATOM 1967 N N . ILE A 1 271 ? 47.30631 -42.64559 31.38006 1.000 73.10989 269 ILE A N 1
ATOM 1968 C CA . ILE A 1 271 ? 47.26790 -44.07945 31.10999 1.000 73.30563 269 ILE A CA 1
ATOM 1969 C C . ILE A 1 271 ? 48.33334 -44.83271 31.90074 1.000 70.09930 269 ILE A C 1
ATOM 1970 O O . ILE A 1 271 ? 48.14785 -46.01576 32.21282 1.000 68.80843 269 ILE A O 1
ATOM 1975 N N . ILE A 1 272 ? 49.42865 -44.16675 32.27853 1.000 71.03481 270 ILE A N 1
ATOM 1976 C CA . ILE A 1 272 ? 50.43949 -44.81535 33.11205 1.000 68.60694 270 ILE A CA 1
ATOM 1977 C C . ILE A 1 272 ? 49.87566 -45.11614 34.49482 1.000 66.03421 270 ILE A C 1
ATOM 1978 O O . ILE A 1 272 ? 50.09476 -46.19526 35.04950 1.000 59.97118 270 ILE A O 1
ATOM 1983 N N . LYS A 1 273 ? 49.11094 -44.18274 35.05750 1.000 70.94126 271 L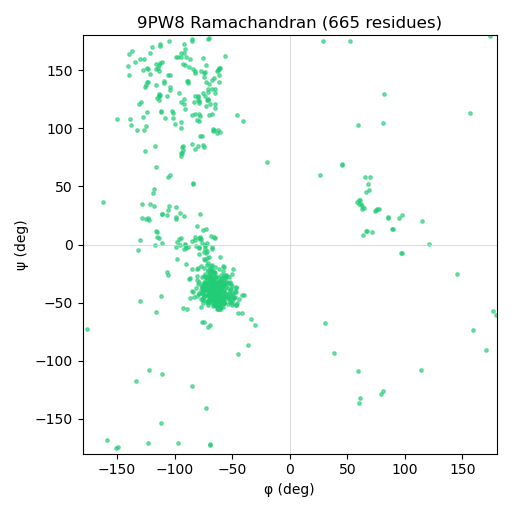YS A N 1
ATOM 1984 C CA . LYS A 1 273 ? 48.55955 -44.38089 36.38847 1.000 69.41613 271 LYS A CA 1
ATOM 1985 C C . LYS A 1 273 ? 47.40387 -45.36689 36.37293 1.000 67.77420 271 LYS A C 1
ATOM 1986 O O . LYS A 1 273 ? 47.06698 -45.92379 37.42474 1.000 71.59609 271 LYS A O 1
ATOM 1992 N N . THR A 1 274 ? 46.78214 -45.58494 35.21231 1.000 66.85546 272 THR A N 1
ATOM 1993 C CA . THR A 1 274 ? 45.87365 -46.71563 35.07603 1.000 63.39931 272 THR A CA 1
ATOM 1994 C C . THR A 1 274 ? 46.60734 -48.02499 35.34033 1.000 63.73066 272 THR A C 1
ATOM 1995 O O . THR A 1 274 ? 46.15470 -48.85699 36.13480 1.000 61.30406 272 THR A O 1
ATOM 1999 N N . TYR A 1 275 ? 47.75007 -48.22292 34.68053 1.000 66.25362 273 TYR A N 1
ATOM 2000 C CA . TYR A 1 275 ? 48.61363 -49.37597 34.93572 1.000 65.72946 273 TYR A CA 1
ATOM 2001 C C . TYR A 1 275 ? 49.52313 -49.04422 36.11088 1.000 66.92685 273 TYR A C 1
ATOM 2002 O O . TYR A 1 275 ? 50.65578 -48.59423 35.93679 1.000 72.36445 273 TYR A O 1
ATOM 2011 N N . HIS A 1 276 ? 49.03121 -49.28507 37.32129 1.000 64.71437 274 HIS A N 1
ATOM 2012 C CA . HIS A 1 276 ? 49.76530 -48.96800 38.54121 1.000 63.73773 274 HIS A CA 1
ATOM 2013 C C . HIS A 1 276 ? 48.86315 -49.30149 39.71081 1.000 66.58191 274 HIS A C 1
ATOM 2014 O O . HIS A 1 276 ? 49.20987 -50.10418 40.58289 1.000 67.64147 274 HIS A O 1
ATOM 2021 N N . TYR A 1 277 ? 47.68881 -48.67964 39.71505 1.000 66.41181 275 TYR A N 1
ATOM 2022 C CA . TYR A 1 277 ? 46.66328 -49.02797 40.68126 1.000 66.48566 275 TYR A CA 1
ATOM 2023 C C . TYR A 1 277 ? 45.99476 -50.33481 40.28159 1.000 66.90187 275 TYR A C 1
ATOM 2024 O O . TYR A 1 277 ? 45.63807 -51.14196 41.14464 1.000 65.87676 275 TYR A O 1
ATOM 2033 N N . LEU A 1 278 ? 45.81180 -50.54720 38.97405 1.000 64.25410 276 LEU A N 1
ATOM 2034 C CA . LEU A 1 278 ? 45.29576 -51.82201 38.48584 1.000 61.31066 276 LEU A CA 1
ATOM 2035 C C . LEU A 1 278 ? 46.29722 -52.94604 38.71558 1.000 62.08130 276 LEU A C 1
ATOM 2036 O O . LEU A 1 278 ? 45.91108 -54.06558 39.07283 1.000 61.43380 276 LEU A O 1
ATOM 2041 N N . TYR A 1 279 ? 47.58861 -52.66996 38.51163 1.000 62.22857 277 TYR A N 1
ATOM 2042 C CA . TYR A 1 279 ? 48.59881 -53.70149 38.72304 1.000 62.26722 277 TYR A CA 1
ATOM 2043 C C . TYR A 1 279 ? 48.76091 -54.02215 40.20473 1.000 65.47862 277 TYR A C 1
ATOM 2044 O O . TYR A 1 279 ? 48.79510 -55.19502 40.59275 1.000 68.77088 277 TYR A O 1
ATOM 2053 N N . LEU A 1 280 ? 48.87366 -52.99400 41.05064 1.000 67.12477 278 LEU A N 1
ATOM 2054 C CA . LEU A 1 280 ? 48.98694 -53.24737 42.48233 1.000 62.09101 278 LEU A CA 1
ATOM 2055 C C . LEU A 1 280 ? 47.71234 -53.87678 43.02435 1.000 64.21226 278 LEU A C 1
ATOM 2056 O O . LEU A 1 280 ? 47.75749 -54.63262 44.00215 1.000 67.11965 278 LEU A O 1
ATOM 2061 N N . ALA A 1 281 ? 46.57179 -53.58973 42.39103 1.000 64.12017 279 ALA A N 1
ATOM 2062 C CA . ALA A 1 281 ? 45.31427 -54.21600 42.78595 1.000 65.71969 279 ALA A CA 1
ATOM 2063 C C . ALA A 1 281 ? 45.38627 -55.73000 42.67177 1.000 71.14189 279 ALA A C 1
ATOM 2064 O O . ALA A 1 281 ? 44.81281 -56.44695 43.50072 1.000 75.99270 279 ALA A O 1
ATOM 2066 N N . MET A 1 282 ? 46.08280 -56.23994 41.65550 1.000 69.42631 280 MET A N 1
ATOM 2067 C CA . MET A 1 282 ? 46.13061 -57.68499 41.47114 1.000 72.97622 280 MET A CA 1
ATOM 2068 C C . MET A 1 282 ? 46.88197 -58.33818 42.61998 1.000 76.42260 280 MET A C 1
ATOM 2069 O O . MET A 1 282 ? 48.11808 -58.37344 42.64689 1.000 78.40918 280 MET A O 1
ATOM 2074 N N . LEU A 1 283 ? 46.12026 -58.83244 43.58876 1.000 77.18552 281 LEU A N 1
ATOM 2075 C CA . LEU A 1 283 ? 46.64435 -59.56671 44.72044 1.000 83.32156 281 LEU A CA 1
ATOM 2076 C C . LEU A 1 283 ? 45.88136 -60.86640 44.89208 1.000 85.56200 281 LEU A C 1
ATOM 2077 O O . LEU A 1 283 ? 46.48760 -61.93189 45.03191 1.000 86.78784 281 LEU A O 1
ATOM 2082 N N . GLU A 1 284 ? 44.54824 -60.79740 44.87249 1.000 82.67519 282 GLU A N 1
ATOM 2083 C CA . GLU A 1 284 ? 43.79715 -61.95782 45.33041 1.000 93.61585 282 GLU A CA 1
ATOM 2084 C C . GLU A 1 284 ? 42.32892 -62.04074 44.91515 1.000 97.64839 282 GLU A C 1
ATOM 2085 O O . GLU A 1 284 ? 41.49557 -62.45452 45.73077 1.000 94.97341 282 GLU A O 1
ATOM 2091 N N . ARG A 1 285 ? 41.95757 -61.62224 43.70803 1.000 100.80081 283 ARG A N 1
ATOM 2092 C CA . ARG A 1 285 ? 40.61200 -61.90923 43.19988 1.000 102.18291 283 ARG A CA 1
ATOM 2093 C C . ARG A 1 285 ? 40.79022 -62.46235 41.80661 1.000 100.76521 283 ARG A C 1
ATOM 2094 O O . ARG A 1 285 ? 41.27687 -61.73073 40.93701 1.000 101.93374 283 ARG A O 1
ATOM 2102 N N . PHE A 1 286 ? 40.31655 -63.69999 41.57489 1.000 99.66605 284 PHE A N 1
ATOM 2103 C CA . PHE A 1 286 ? 40.33084 -64.35926 40.265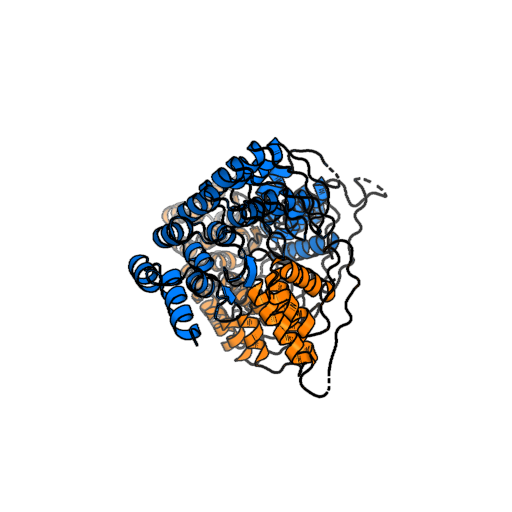20 1.000 100.50240 284 PHE A CA 1
ATOM 2104 C C . PHE A 1 286 ? 40.22027 -65.87552 40.28617 1.000 106.87608 284 PHE A C 1
ATOM 2105 O O . PHE A 1 286 ? 39.16832 -66.43419 39.96579 1.000 108.66908 284 PHE A O 1
ATOM 2107 N N . GLN A 1 287 ? 41.30436 -66.53738 40.69583 1.000 103.58943 285 GLN A N 1
ATOM 2108 C CA . GLN A 1 287 ? 41.55755 -67.95052 40.43461 1.000 107.15382 285 GLN A CA 1
ATOM 2109 C C . GLN A 1 287 ? 41.20665 -68.85936 41.60764 1.000 115.98100 285 GLN A C 1
ATOM 2110 O O . GLN A 1 287 ? 41.86305 -69.88959 41.81111 1.000 117.41141 285 GLN A O 1
ATOM 2116 N N . ASP A 1 288 ? 40.19885 -68.49990 42.39264 1.000 115.20303 286 ASP A N 1
ATOM 2117 C CA . ASP A 1 288 ? 39.76906 -69.32648 43.50267 1.000 112.89528 286 ASP A CA 1
ATOM 2118 C C . ASP A 1 288 ? 38.26399 -69.53385 43.44221 1.000 108.35306 286 ASP A C 1
ATOM 2119 O O . ASP A 1 288 ? 37.52737 -68.76869 42.81069 1.000 110.13501 286 ASP A O 1
ATOM 2124 N N . GLY A 1 289 ? 37.82076 -70.58593 44.12117 1.000 104.49825 287 GLY A N 1
ATOM 2125 C CA . GLY A 1 289 ? 36.40781 -70.88514 44.24620 1.000 105.20456 287 GLY A CA 1
ATOM 2126 C C . GLY A 1 289 ? 35.95181 -72.17436 43.59671 1.000 100.19182 287 GLY A C 1
ATOM 2127 O O . GLY A 1 289 ? 34.83718 -72.24663 43.07724 1.000 89.03165 287 GLY A O 1
ATOM 2128 N N . ILE A 1 292 ? 43.46121 -65.76423 47.75230 1.000 86.63093 290 ILE A N 1
ATOM 2129 C CA . ILE A 1 292 ? 42.68689 -65.25726 46.62832 1.000 96.31789 290 ILE A CA 1
ATOM 2130 C C . ILE A 1 292 ? 41.19288 -65.39646 46.92771 1.000 103.94430 290 ILE A C 1
ATOM 2131 O O . ILE A 1 292 ? 40.80661 -65.90952 47.97564 1.000 106.28933 290 ILE A O 1
ATOM 2136 N N . LEU A 1 293 ? 40.36426 -64.88313 46.02124 1.000 105.73329 291 LEU A N 1
ATOM 2137 C CA . LEU A 1 293 ? 38.90133 -64.87076 46.15520 1.000 107.27731 291 LEU A CA 1
ATOM 2138 C C . LEU A 1 293 ? 38.32888 -64.71054 44.74250 1.000 105.56716 291 LEU A C 1
ATOM 2139 O O . LEU A 1 293 ? 39.05415 -64.84064 43.75285 1.000 104.00232 291 LEU A O 1
ATOM 2144 N N . GLU A 1 294 ? 37.03016 -64.43526 44.63534 1.000 107.90671 292 GLU A N 1
ATOM 2145 C CA . GLU A 1 294 ? 36.32846 -64.51786 43.36529 1.000 111.66967 292 GLU A CA 1
ATOM 2146 C C . GLU A 1 294 ? 36.23262 -63.15868 42.67503 1.000 113.95291 292 GLU A C 1
ATOM 2147 O O . GLU A 1 294 ? 35.84636 -62.15140 43.30019 1.000 110.00011 292 GLU A O 1
ATOM 2153 N N . LYS A 1 295 ? 36.62368 -63.19623 41.38215 1.000 115.58664 293 LYS A N 1
ATOM 2154 C CA . LYS A 1 295 ? 36.60674 -62.20283 40.30777 1.000 104.68003 293 LYS A CA 1
ATOM 2155 C C . LYS A 1 295 ? 35.84793 -62.76200 39.11168 1.000 101.30871 293 LYS A C 1
ATOM 2156 O O . LYS A 1 295 ? 36.41935 -63.53184 38.31891 1.000 100.87354 293 LYS A O 1
ATOM 2162 N N . GLU A 1 296 ? 34.59171 -62.34494 38.92270 1.000 100.32067 294 GLU A N 1
ATOM 2163 C CA . GLU A 1 296 ? 33.84029 -62.66866 37.70801 1.000 101.75662 294 GLU A CA 1
ATOM 2164 C C . GLU A 1 296 ? 34.06568 -61.56498 36.68118 1.000 104.81695 294 GLU A C 1
ATOM 2165 O O . GLU A 1 296 ? 33.63331 -60.42341 36.87295 1.000 107.68695 294 GLU A O 1
ATOM 2171 N N . VAL A 1 297 ? 34.67057 -61.91086 35.58858 1.000 98.94978 295 VAL A N 1
ATOM 2172 C CA . VAL A 1 297 ? 35.04982 -60.94307 34.56936 1.000 90.77935 295 VAL A CA 1
ATOM 2173 C C . VAL A 1 297 ? 33.91935 -60.80914 33.56220 1.000 87.09920 295 VAL A C 1
ATOM 2174 O O . VAL A 1 297 ? 33.12869 -61.73827 33.37662 1.000 89.75052 295 VAL A O 1
ATOM 2178 N N . LEU A 1 298 ? 33.83738 -59.65952 32.90589 1.000 82.52428 296 LEU A N 1
ATOM 2179 C CA . LEU A 1 298 ? 32.70586 -59.68328 32.00179 1.000 78.77219 296 LEU A CA 1
ATOM 2180 C C . LEU A 1 298 ? 33.14756 -60.28555 30.67594 1.000 76.24942 296 LEU A C 1
ATOM 2181 O O . LEU A 1 298 ? 34.33028 -60.22351 30.32508 1.000 80.37134 296 LEU A O 1
ATOM 2186 N N . PRO A 1 299 ? 32.23401 -60.89572 29.92063 1.000 74.84078 297 PRO A N 1
ATOM 2187 C CA . PRO A 1 299 ? 32.61341 -61.37159 28.59821 1.000 75.10042 297 PRO A CA 1
ATOM 2188 C C . PRO A 1 299 ? 33.02647 -60.22113 27.72849 1.000 74.81526 297 PRO A C 1
ATOM 2189 O O . PRO A 1 299 ? 32.54752 -59.07774 27.89265 1.000 77.23535 297 PRO A O 1
ATOM 2193 N N . PRO A 1 300 ? 33.93966 -60.44545 26.77377 1.000 72.57823 298 PRO A N 1
ATOM 2194 C CA . PRO A 1 300 ? 34.36926 -59.36438 25.87853 1.000 74.00729 298 PRO A CA 1
ATOM 2195 C C . PRO A 1 300 ? 33.22557 -58.79509 25.05254 1.000 78.97460 298 PRO A C 1
ATOM 2196 O O . PRO A 1 300 ? 32.87125 -59.33866 24.00175 1.000 83.65414 298 PRO A O 1
ATOM 2200 N N . ILE A 1 301 ? 32.64933 -57.70373 25.52269 1.000 80.57649 299 ILE A N 1
ATOM 2201 C CA . ILE A 1 301 ? 31.49737 -57.08180 24.88479 1.000 79.63449 299 ILE A CA 1
ATOM 2202 C C . ILE A 1 301 ? 31.98956 -56.08660 23.85037 1.000 83.43131 299 ILE A C 1
ATOM 2203 O O . ILE A 1 301 ? 32.95257 -55.34949 24.08880 1.000 83.88645 299 ILE A O 1
ATOM 2208 N N . HIS A 1 302 ? 31.31902 -56.05558 22.69955 1.000 89.70742 300 HIS A N 1
ATOM 2209 C CA . HIS A 1 302 ? 31.63057 -55.06885 21.67522 1.000 92.36639 300 HIS A CA 1
ATOM 2210 C C . HIS A 1 302 ? 31.37926 -53.66962 22.22208 1.000 92.94443 300 HIS A C 1
ATOM 2211 O O . HIS A 1 302 ? 30.23789 -53.19704 22.24628 1.000 94.38695 300 HIS A O 1
ATOM 2213 N N . ALA A 1 303 ? 32.45113 -53.01320 22.66832 1.000 85.87000 301 ALA A N 1
ATOM 2214 C CA . ALA A 1 303 ? 32.41917 -51.70057 23.30531 1.000 87.95166 301 ALA A CA 1
ATOM 2215 C C . ALA A 1 303 ? 33.85437 -51.28741 23.57469 1.000 85.38014 301 ALA A C 1
ATOM 2216 O O . ALA A 1 303 ? 34.41024 -50.41665 22.89785 1.000 82.56314 301 ALA A O 1
ATOM 2218 N N . TYR A 1 304 ? 34.45631 -51.93312 24.56550 1.000 83.26361 302 TYR A N 1
ATOM 2219 C CA . TYR A 1 304 ? 35.88447 -51.84106 24.81266 1.000 81.59237 302 TYR A CA 1
ATOM 2220 C C . TYR A 1 304 ? 36.59397 -52.84706 23.91305 1.000 80.91694 302 TYR A C 1
ATOM 2221 O O . TYR A 1 304 ? 37.36851 -53.68447 24.38379 1.000 78.47241 302 TYR A O 1
ATOM 2230 N N . GLY A 1 305 ? 36.30583 -52.76817 22.61415 1.000 83.28017 303 GLY A N 1
ATOM 2231 C CA . GLY A 1 305 ? 36.74042 -53.77614 21.65718 1.000 79.71879 303 GLY A CA 1
ATOM 2232 C C . GLY A 1 305 ? 36.16776 -55.13030 22.01626 1.000 78.59577 303 GLY A C 1
ATOM 2233 O O . GLY A 1 305 ? 34.98937 -55.26007 22.36068 1.000 86.52416 303 GLY A O 1
ATOM 2234 N N . ASN A 1 306 ? 37.00563 -56.16355 21.93692 1.000 68.01133 304 ASN A N 1
ATOM 2235 C CA . ASN A 1 306 ? 36.67733 -57.46529 22.50637 1.000 74.24171 304 ASN A CA 1
ATOM 2236 C C . ASN A 1 306 ? 37.80050 -57.94556 23.41339 1.000 79.08201 304 ASN A C 1
ATOM 2237 O O . ASN A 1 306 ? 37.97645 -59.15220 23.60402 1.000 79.84772 304 ASN A O 1
ATOM 2242 N N . ARG A 1 307 ? 38.60403 -57.01461 23.91218 1.000 81.53960 305 ARG A N 1
ATOM 2243 C CA . ARG A 1 307 ? 39.53749 -57.31769 24.97946 1.000 73.12185 305 ARG A CA 1
ATOM 2244 C C . ARG A 1 307 ? 38.75663 -57.76876 26.20427 1.000 69.98138 305 ARG A C 1
ATOM 2245 O O . ARG A 1 307 ? 37.64019 -57.30924 26.46024 1.000 66.20771 305 ARG A O 1
ATOM 2247 N N . THR A 1 308 ? 39.34161 -58.68548 26.95931 1.000 73.12902 306 THR A N 1
ATOM 2248 C CA . THR A 1 308 ? 38.72725 -59.15216 28.18707 1.000 71.29065 306 THR A CA 1
ATOM 2249 C C . THR A 1 308 ? 39.62676 -58.75429 29.34611 1.000 72.73371 306 THR A C 1
ATOM 2250 O O . THR A 1 308 ? 40.84638 -58.63489 29.19338 1.000 71.97596 306 THR A O 1
ATOM 2254 N N . GLU A 1 309 ? 39.01177 -58.54060 30.50414 1.000 75.41171 307 GLU A N 1
ATOM 2255 C CA . GLU A 1 309 ? 39.73710 -58.00790 31.64726 1.000 70.28921 307 GLU A CA 1
ATOM 2256 C C . GLU A 1 309 ? 40.78232 -59.00387 32.12886 1.000 68.92061 307 GLU A C 1
ATOM 2257 O O . GLU A 1 309 ? 40.56628 -60.21884 32.10763 1.000 68.90813 307 GLU A O 1
ATOM 2263 N N . CYS A 1 310 ? 41.92647 -58.47872 32.55693 1.000 64.84336 308 CYS A N 1
ATOM 2264 C CA . CYS A 1 310 ? 43.03285 -59.33104 32.96065 1.000 68.99284 308 CYS A CA 1
ATOM 2265 C C . CYS A 1 310 ? 42.66541 -60.07829 34.23316 1.000 69.13842 308 CYS A C 1
ATOM 2266 O O . CYS A 1 310 ? 42.15670 -59.48871 35.19136 1.000 69.96124 308 CYS A O 1
ATOM 2269 N N . ARG A 1 311 ? 42.93607 -61.38095 34.24053 1.000 70.80268 309 ARG A N 1
ATOM 2270 C CA . ARG A 1 311 ? 42.60627 -62.24479 35.36238 1.000 73.08143 309 ARG A CA 1
ATOM 2271 C C . ARG A 1 311 ? 43.81304 -62.64304 36.19096 1.000 70.76025 309 ARG A C 1
ATOM 2272 O O . ARG A 1 311 ? 43.66721 -62.92118 37.38238 1.000 70.05940 309 ARG A O 1
ATOM 2276 N N . ASN A 1 312 ? 44.98839 -62.66560 35.59458 1.000 68.93230 310 ASN A N 1
ATOM 2277 C CA . ASN A 1 312 ? 46.24135 -63.00644 36.23211 1.000 66.49132 310 ASN A CA 1
ATOM 2278 C C . ASN A 1 312 ? 47.16266 -61.79327 36.25089 1.000 64.87251 310 ASN A C 1
ATOM 2279 O O . ASN A 1 312 ? 47.04862 -60.91117 35.39381 1.000 64.59435 310 ASN A O 1
ATOM 2281 N N . PRO A 1 313 ? 48.06257 -61.69715 37.23024 1.000 65.34675 311 PRO A N 1
ATOM 2282 C CA . PRO A 1 313 ? 49.07488 -60.63166 37.17296 1.000 66.57961 311 PRO A CA 1
ATOM 2283 C C . PRO A 1 313 ? 49.86122 -60.63893 35.87257 1.000 65.59378 311 PRO A C 1
ATOM 2284 O O . PRO A 1 313 ? 50.10330 -59.57344 35.29289 1.000 63.62116 311 PRO A O 1
ATOM 2288 N N . GLN A 1 314 ? 50.25742 -61.82491 35.39863 1.000 66.95495 312 GLN A N 1
ATOM 2289 C CA . GLN A 1 314 ? 51.03087 -61.93713 34.16333 1.000 66.41401 312 GLN A CA 1
ATOM 2290 C C . GLN A 1 314 ? 50.30610 -61.32400 32.96892 1.000 67.06394 312 GLN A C 1
ATOM 2291 O O . GLN A 1 314 ? 50.94429 -60.74249 32.08267 1.000 64.84101 312 GLN A O 1
ATOM 2293 N N . GLU A 1 315 ? 48.97664 -61.44371 32.92169 1.000 68.10038 313 GLU A N 1
ATOM 2294 C CA . GLU A 1 315 ? 48.22400 -60.86824 31.80826 1.000 65.15903 313 GLU A CA 1
ATOM 2295 C C . GLU A 1 315 ? 48.40192 -59.35624 31.73734 1.000 62.18242 313 GLU A C 1
ATOM 2296 O O . GLU A 1 315 ? 48.65889 -58.80171 30.66437 1.000 61.55090 313 GLU A O 1
ATOM 2302 N N . LEU A 1 316 ? 48.25775 -58.66892 32.87074 1.000 68.68421 314 LEU A N 1
ATOM 2303 C CA . LEU A 1 316 ? 48.40969 -57.21879 32.87779 1.000 65.10666 314 LEU A CA 1
ATOM 2304 C C . LEU A 1 316 ? 49.84723 -56.77139 32.63834 1.000 65.05944 314 LEU A C 1
ATOM 2305 O O . LEU A 1 316 ? 50.05996 -55.62284 32.23452 1.000 66.92389 314 LEU A O 1
ATOM 2310 N N . GLU A 1 317 ? 50.83257 -57.64482 32.86101 1.000 65.72164 315 GLU A N 1
ATOM 2311 C CA . GLU A 1 317 ? 52.22069 -57.27840 32.59112 1.000 65.66163 315 GLU A CA 1
ATOM 2312 C C . GLU A 1 317 ? 52.48364 -57.10790 31.09922 1.000 63.12837 315 GLU A C 1
ATOM 2313 O O . GLU A 1 317 ? 53.13030 -56.13912 30.68823 1.000 64.36152 315 GLU A O 1
ATOM 2319 N N . SER A 1 318 ? 52.05647 -58.07328 30.27981 1.000 64.24885 316 SER A N 1
ATOM 2320 C CA . SER A 1 318 ? 52.18325 -57.93130 28.82958 1.000 70.63451 316 SER A CA 1
ATOM 2321 C C . SER A 1 318 ? 51.67972 -56.56759 28.36519 1.000 69.09441 316 SER A C 1
ATOM 2322 O O . SER A 1 318 ? 52.32579 -55.88999 27.55856 1.000 70.86695 316 SER A O 1
ATOM 2325 N N . ILE A 1 319 ? 50.52295 -56.15106 28.87889 1.000 62.82542 317 ILE A N 1
ATOM 2326 C CA . ILE A 1 319 ? 49.83442 -54.93346 28.46250 1.000 61.94027 317 ILE A CA 1
ATOM 2327 C C . ILE A 1 319 ? 50.46632 -53.69718 29.09827 1.000 62.77586 317 ILE A C 1
ATOM 2328 O O . ILE A 1 319 ? 49.93543 -52.58671 28.97328 1.000 61.87143 317 ILE A O 1
ATOM 2333 N N . ARG A 1 320 ? 51.58172 -53.87621 29.81768 1.000 65.20016 318 ARG A N 1
ATOM 2334 C CA . ARG A 1 320 ? 52.25002 -52.72386 30.42020 1.000 66.81217 318 ARG A CA 1
ATOM 2335 C C . ARG A 1 320 ? 52.61215 -51.67036 29.38498 1.000 66.29621 318 ARG A C 1
ATOM 2336 O O . ARG A 1 320 ? 52.65313 -50.47625 29.70148 1.000 70.97008 318 ARG A O 1
ATOM 2340 N N . GLN A 1 321 ? 52.83315 -52.08346 28.14464 1.000 67.45935 319 GLN A N 1
ATOM 2341 C CA . GLN A 1 321 ? 52.95358 -51.17629 27.01606 1.000 73.52397 319 GLN A CA 1
ATOM 2342 C C . GLN A 1 321 ? 51.66640 -51.24653 26.20181 1.000 74.11644 319 GLN A C 1
ATOM 2343 O O . GLN A 1 321 ? 50.78406 -52.06216 26.48006 1.000 70.01164 319 GLN A O 1
ATOM 2346 N N . ASP A 1 322 ? 51.58231 -50.38361 25.18190 1.000 73.97296 320 ASP A N 1
ATOM 2347 C CA . ASP A 1 322 ? 50.39402 -50.14479 24.35912 1.000 73.44695 320 ASP A CA 1
ATOM 2348 C C . ASP A 1 322 ? 49.43902 -49.19482 25.07577 1.000 73.82572 320 ASP A C 1
ATOM 2349 O O . ASP A 1 322 ? 48.74901 -49.59123 26.02155 1.000 70.24273 320 ASP A O 1
ATOM 2354 N N . ARG A 1 323 ? 49.39770 -47.93496 24.62796 1.000 72.68972 321 ARG A N 1
ATOM 2355 C CA . ARG A 1 323 ? 48.42147 -46.98290 25.15360 1.000 67.42247 321 ARG A CA 1
ATOM 2356 C C . ARG A 1 323 ? 46.99890 -47.44470 24.86410 1.000 69.86461 321 ARG A C 1
ATOM 2357 O O . ARG A 1 323 ? 46.15751 -47.50131 25.76843 1.000 71.58903 321 ARG A O 1
ATOM 2365 N N . ASP A 1 324 ? 46.70922 -47.74567 23.59284 1.000 68.05970 322 ASP A N 1
ATOM 2366 C CA . ASP A 1 324 ? 45.37171 -48.17086 23.18373 1.000 62.77828 322 ASP A CA 1
ATOM 2367 C C . ASP A 1 324 ? 44.81346 -49.26426 24.08887 1.000 67.72303 322 ASP A C 1
ATOM 2368 O O . ASP A 1 324 ? 43.64721 -49.20947 24.49524 1.000 71.93443 322 ASP A O 1
ATOM 2373 N N . ALA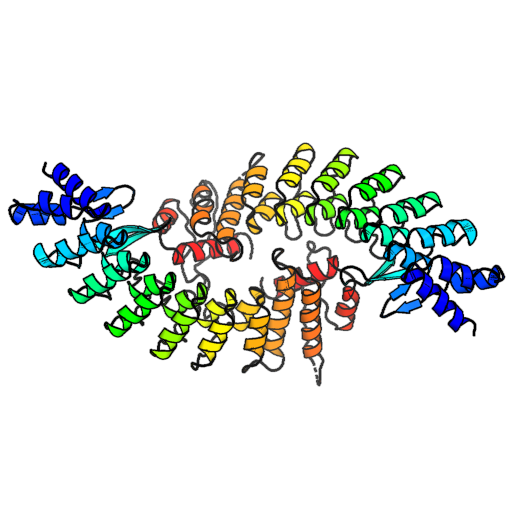 A 1 325 ? 45.62658 -50.27558 24.40123 1.000 67.95451 323 ALA A N 1
ATOM 2374 C CA . ALA A 1 325 ? 45.12226 -51.43038 25.13792 1.000 67.17645 323 ALA A CA 1
ATOM 2375 C C . ALA A 1 325 ? 44.79486 -51.09071 26.58854 1.000 64.14933 323 ALA A C 1
ATOM 2376 O O . ALA A 1 325 ? 43.75758 -51.51768 27.10832 1.000 65.64209 323 ALA A O 1
ATOM 2378 N N . LEU A 1 326 ? 45.66117 -50.32890 27.26083 1.000 64.30695 324 LEU A N 1
ATOM 2379 C CA . LEU A 1 326 ? 45.42005 -50.00533 28.66469 1.000 69.99522 324 LEU A CA 1
ATOM 2380 C C . LEU A 1 326 ? 44.19664 -49.11712 28.85323 1.000 66.22226 324 LEU A C 1
ATOM 2381 O O . LEU A 1 326 ? 43.53373 -49.20044 29.89386 1.000 65.49947 324 LEU A O 1
ATOM 2386 N N . HIS A 1 327 ? 43.87838 -48.26945 27.87055 1.000 69.31782 325 HIS A N 1
ATOM 2387 C CA . HIS A 1 327 ? 42.70629 -47.40669 27.99306 1.000 71.19159 325 HIS A CA 1
ATOM 2388 C C . HIS A 1 327 ? 41.43648 -48.24126 28.06636 1.000 72.00680 325 HIS A C 1
ATOM 2389 O O . HIS A 1 327 ? 40.57648 -48.00066 28.92323 1.000 73.11513 325 HIS A O 1
ATOM 2396 N N . MET A 1 328 ? 41.32166 -49.26423 27.21910 1.000 69.57189 326 MET A N 1
ATOM 2397 C CA . MET A 1 328 ? 40.10129 -50.05545 27.25199 1.000 68.46037 326 MET A CA 1
ATOM 2398 C C . MET A 1 328 ? 40.09103 -51.00992 28.43343 1.000 68.36353 326 MET A C 1
ATOM 2399 O O . MET A 1 328 ? 39.01783 -51.43313 28.86570 1.000 72.64373 326 MET A O 1
ATOM 2404 N N . GLU A 1 329 ? 41.25674 -51.29322 29.01839 1.000 69.45327 327 GLU A N 1
ATOM 2405 C CA . GLU A 1 329 ? 41.28489 -52.04617 30.26822 1.000 66.70746 327 GLU A CA 1
ATOM 2406 C C . GLU A 1 329 ? 40.68400 -51.25455 31.42279 1.000 66.72040 327 GLU A C 1
ATOM 2407 O O . GLU A 1 329 ? 40.07671 -51.84290 32.32490 1.000 67.23269 327 GLU A O 1
ATOM 2413 N N . GLY A 1 330 ? 40.82702 -49.92865 31.40702 1.000 67.54509 328 GLY A N 1
ATOM 2414 C CA . GLY A 1 330 ? 40.21204 -49.11931 32.44765 1.000 66.64249 328 GLY A CA 1
ATOM 2415 C C . GLY A 1 330 ? 38.70247 -49.07778 32.31822 1.000 66.89594 328 GLY A C 1
ATOM 2416 O O . GLY A 1 330 ? 37.97366 -49.30875 33.28638 1.000 70.37959 328 GLY A O 1
ATOM 2417 N N . LEU A 1 331 ? 38.21672 -48.76352 31.11768 1.000 65.01091 329 LEU A N 1
ATOM 2418 C CA . LEU A 1 331 ? 36.78419 -48.80084 30.84497 1.000 71.16964 329 LEU A CA 1
ATOM 2419 C C . LEU A 1 331 ? 36.14959 -50.13228 31.23609 1.000 72.68887 329 LEU A C 1
ATOM 2420 O O . LEU A 1 331 ? 34.97872 -50.17208 31.63143 1.000 77.54630 329 LEU A O 1
ATOM 2425 N N . ILE A 1 332 ? 36.89311 -51.23576 31.12283 1.000 72.93082 330 ILE A N 1
ATOM 2426 C CA . ILE A 1 332 ? 36.31140 -52.53650 31.44619 1.000 72.70692 330 ILE A CA 1
ATOM 2427 C C . ILE A 1 332 ? 36.18237 -52.71839 32.95380 1.000 71.84805 330 ILE A C 1
ATOM 2428 O O . ILE A 1 332 ? 35.11610 -53.08650 33.45984 1.000 72.14463 330 ILE A O 1
ATOM 2433 N N . VAL A 1 333 ? 37.26318 -52.46358 33.68966 1.000 70.76041 331 VAL A N 1
ATOM 2434 C CA . VAL A 1 333 ? 37.20422 -52.43621 35.15002 1.000 70.98287 331 VAL A CA 1
ATOM 2435 C C . VAL A 1 333 ? 36.11161 -51.48641 35.63414 1.000 71.28403 331 VAL A C 1
ATOM 2436 O O . VAL A 1 333 ? 35.35936 -51.80680 36.56375 1.000 71.84033 331 VAL A O 1
ATOM 2440 N N . ARG A 1 334 ? 36.02874 -50.29039 35.03994 1.000 67.03851 332 ARG A N 1
ATOM 2441 C CA . ARG A 1 334 ? 35.04278 -49.30818 35.48635 1.000 67.06390 332 ARG A CA 1
ATOM 2442 C C . ARG A 1 334 ? 33.63330 -49.88027 35.42090 1.000 71.54293 332 ARG A C 1
ATOM 2443 O O . ARG A 1 334 ? 32.87540 -49.79973 36.39374 1.000 69.96159 332 ARG A O 1
ATOM 2451 N N . GLU A 1 335 ? 33.26272 -50.46783 34.27988 1.000 72.64674 333 GLU A N 1
ATOM 2452 C CA . GLU A 1 335 ? 31.91342 -51.00424 34.13588 1.000 71.94347 333 GLU A CA 1
ATOM 2453 C C . GLU A 1 335 ? 31.66236 -52.20737 35.03891 1.000 71.88189 333 GLU A C 1
ATOM 2454 O O . GLU A 1 335 ? 30.50228 -52.50160 35.34363 1.000 76.57120 333 GLU A O 1
ATOM 2460 N N . ARG A 1 336 ? 32.71291 -52.90689 35.47832 1.000 69.24586 334 ARG A N 1
ATOM 2461 C CA . ARG A 1 336 ? 32.49963 -54.05708 36.35151 1.000 71.13729 334 ARG A CA 1
ATOM 2462 C C . ARG A 1 336 ? 32.14513 -53.62093 37.76605 1.000 70.70823 334 ARG A C 1
ATOM 2463 O O . ARG A 1 336 ? 31.27939 -54.22499 38.41052 1.000 71.12202 334 ARG A O 1
ATOM 2471 N N . ILE A 1 337 ? 32.79119 -52.56487 38.25956 1.000 70.91333 335 ILE A N 1
ATOM 2472 C CA . ILE A 1 337 ? 32.49060 -52.05305 39.59151 1.000 72.33614 335 ILE A CA 1
ATOM 2473 C C . ILE A 1 337 ? 31.25025 -51.16883 39.58571 1.000 74.86015 335 ILE A C 1
ATOM 2474 O O . ILE A 1 337 ? 30.56543 -51.06615 40.61120 1.000 73.31902 335 ILE A O 1
ATOM 2479 N N . LEU A 1 338 ? 30.93940 -50.53086 38.45767 1.000 72.80323 336 LEU A N 1
ATOM 2480 C CA . LEU A 1 338 ? 29.80141 -49.62445 38.37739 1.000 70.82590 336 LEU A CA 1
ATOM 2481 C C . LEU A 1 338 ? 28.71899 -50.23088 37.49282 1.000 76.47272 336 LEU A C 1
ATOM 2482 O O . LEU A 1 338 ? 28.09447 -51.22847 37.86757 1.000 75.88985 336 LEU A O 1
ATOM 2487 N N . GLY A 1 339 ? 28.48806 -49.64237 36.32348 1.000 78.12587 337 GLY A N 1
ATOM 2488 C CA . GLY A 1 339 ? 27.50495 -50.16745 35.39369 1.000 76.00918 337 GLY A CA 1
ATOM 2489 C C . GLY A 1 339 ? 26.71840 -49.09321 34.66789 1.000 82.34657 337 GLY A C 1
ATOM 2490 O O . GLY A 1 339 ? 26.58294 -49.12622 33.44391 1.000 81.22270 337 GLY A O 1
ATOM 2491 N N . HIS B 1 2 ? 85.07333 -58.88888 25.92329 1.000 66.75213 0 HIS B N 1
ATOM 2492 C CA . HIS B 1 2 ? 85.31028 -58.89467 24.48347 1.000 75.53407 0 HIS B CA 1
ATOM 2493 C C . HIS B 1 2 ? 85.33856 -57.47559 23.93096 1.000 74.02502 0 HIS B C 1
ATOM 2494 O O . HIS B 1 2 ? 85.56287 -56.51457 24.66793 1.000 70.46612 0 HIS B O 1
ATOM 2496 N N . MET B 1 3 ? 85.10006 -57.34840 22.62377 1.000 76.47856 1 MET B N 1
ATOM 2497 C CA . MET B 1 3 ? 84.83259 -56.03204 22.05006 1.000 70.44474 1 MET B CA 1
ATOM 2498 C C . MET B 1 3 ? 83.46006 -55.51162 22.41613 1.000 72.42019 1 MET B C 1
ATOM 2499 O O . MET B 1 3 ? 82.98213 -54.53550 21.82414 1.000 69.32188 1 MET B O 1
ATOM 2504 N N . GLU B 1 4 ? 82.82514 -56.16499 23.39204 1.000 73.49702 2 GLU B N 1
ATOM 2505 C CA . GLU B 1 4 ? 81.57943 -55.66399 23.95255 1.000 72.08097 2 GLU B CA 1
ATOM 2506 C C . GLU B 1 4 ? 81.79798 -54.34673 24.67773 1.000 73.05605 2 GLU B C 1
ATOM 2507 O O . GLU B 1 4 ? 80.85150 -53.56851 24.83264 1.000 75.00380 2 GLU B O 1
ATOM 2513 N N . GLY B 1 5 ? 83.02656 -54.09102 25.12202 1.000 71.19742 3 GLY B N 1
ATOM 2514 C CA . GLY B 1 5 ? 83.39659 -52.84174 25.74856 1.000 70.59761 3 GLY B CA 1
ATOM 2515 C C . GLY B 1 5 ? 83.57167 -51.74767 24.71895 1.000 68.73009 3 GLY B C 1
ATOM 2516 O O . GLY B 1 5 ? 83.20496 -50.59559 24.95909 1.000 65.59300 3 GLY B O 1
ATOM 2517 N N . LEU B 1 6 ? 84.15056 -52.09948 23.56611 1.000 67.52896 4 LEU B N 1
ATOM 2518 C CA . LEU B 1 6 ? 84.32251 -51.11989 22.50015 1.000 68.75136 4 LEU B CA 1
ATOM 2519 C C . LEU B 1 6 ? 82.98167 -50.71512 21.90581 1.000 66.67343 4 LEU B C 1
ATOM 2520 O O . LEU B 1 6 ? 82.84128 -49.59685 21.39874 1.000 65.41279 4 LEU B O 1
ATOM 2525 N N . ALA B 1 7 ? 81.99030 -51.60698 21.96156 1.000 64.98326 5 ALA B N 1
ATOM 2526 C CA . ALA B 1 7 ? 80.64316 -51.25358 21.52833 1.000 62.85368 5 ALA B CA 1
ATOM 2527 C C . ALA B 1 7 ? 80.02333 -50.20658 22.44570 1.000 62.51940 5 ALA B C 1
ATOM 2528 O O . ALA B 1 7 ? 79.31171 -49.30883 21.97975 1.000 62.69069 5 ALA B O 1
ATOM 2530 N N . GLY B 1 8 ? 80.26077 -50.32081 23.75503 1.000 60.50350 6 GLY B N 1
ATOM 2531 C CA . GLY B 1 8 ? 79.78588 -49.29976 24.67594 1.000 67.26134 6 GLY B CA 1
ATOM 2532 C C . GLY B 1 8 ? 80.28630 -47.91229 24.32321 1.000 65.79068 6 GLY B C 1
ATOM 2533 O O . GLY B 1 8 ? 79.58663 -46.91803 24.52891 1.000 63.76213 6 GLY B O 1
ATOM 2534 N N . TYR B 1 9 ? 81.50884 -47.82394 23.79771 1.000 65.67417 7 TYR B N 1
ATOM 2535 C CA . TYR B 1 9 ? 82.06101 -46.52254 23.44131 1.000 61.88459 7 TYR B CA 1
ATOM 2536 C C . TYR B 1 9 ? 81.42205 -45.97749 22.16982 1.000 60.46905 7 TYR B C 1
ATOM 2537 O O . TYR B 1 9 ? 81.20093 -44.76655 22.05048 1.000 58.11853 7 TYR B O 1
ATOM 2546 N N . VAL B 1 10 ? 81.12688 -46.85067 21.20444 1.000 57.73025 8 VAL B N 1
ATOM 2547 C CA . VAL B 1 10 ? 80.50988 -46.38385 19.96787 1.000 57.40811 8 VAL B CA 1
ATOM 2548 C C . VAL B 1 10 ? 79.04879 -46.01601 20.20693 1.000 60.89787 8 VAL B C 1
ATOM 2549 O O . VAL B 1 10 ? 78.52264 -45.08890 19.57739 1.000 60.20575 8 VAL B O 1
ATOM 2553 N N . TYR B 1 11 ? 78.38182 -46.70059 21.14032 1.000 61.54024 9 TYR B N 1
ATOM 2554 C CA . TYR B 1 11 ? 77.03741 -46.29724 21.54286 1.000 59.10735 9 TYR B CA 1
ATOM 2555 C C . TYR B 1 11 ? 77.06290 -44.95787 22.26877 1.000 57.31486 9 TYR B C 1
ATOM 2556 O O . TYR B 1 11 ? 76.23332 -44.08062 22.00403 1.000 55.35103 9 TYR B O 1
ATOM 2565 N N . LYS B 1 12 ? 78.00743 -44.79013 23.19910 1.000 58.18541 10 LYS B N 1
ATOM 2566 C CA . LYS B 1 12 ? 78.09854 -43.54784 23.96065 1.000 58.21127 10 LYS B CA 1
ATOM 2567 C C . LYS B 1 12 ? 78.33074 -42.34895 23.04931 1.000 60.76155 10 LYS B C 1
ATOM 2568 O O . LYS B 1 12 ? 77.69546 -41.30124 23.21725 1.000 65.40799 10 LYS B O 1
ATOM 2570 N N . ALA B 1 13 ? 79.24996 -42.47631 22.08911 1.000 55.96555 11 ALA B N 1
ATOM 2571 C CA . ALA B 1 13 ? 79.49797 -41.38074 21.15700 1.000 58.09770 11 ALA B CA 1
ATOM 2572 C C . ALA B 1 13 ? 78.27193 -41.09354 20.29897 1.000 57.25096 11 ALA B C 1
ATOM 2573 O O . ALA B 1 13 ? 77.96479 -39.93123 20.00961 1.000 55.61517 11 ALA B O 1
ATOM 2575 N N . ALA B 1 14 ? 77.55375 -42.14048 19.89050 1.000 54.02702 12 ALA B N 1
ATOM 2576 C CA . ALA B 1 14 ? 76.39076 -41.95679 19.02852 1.000 53.93852 12 ALA B CA 1
ATOM 2577 C C . ALA B 1 14 ? 75.23849 -41.30767 19.78380 1.000 57.26060 12 ALA B C 1
ATOM 2578 O O . ALA B 1 14 ? 74.61575 -40.35928 19.29163 1.000 59.91429 12 ALA B O 1
ATOM 2580 N N . SER B 1 15 ? 74.92921 -41.82354 20.97661 1.000 58.24875 13 SER B N 1
ATOM 2581 C CA . SER B 1 15 ? 73.80442 -41.30707 21.75070 1.000 57.78740 13 SER B CA 1
ATOM 2582 C C . SER B 1 15 ? 73.98276 -39.83214 22.08519 1.000 58.51973 13 SER B C 1
ATOM 2583 O O . SER B 1 15 ? 73.01184 -39.06839 22.08146 1.000 59.29497 13 SER B O 1
ATOM 2586 N N . GLU B 1 16 ? 75.20620 -39.41589 22.39910 1.000 62.86667 14 GLU B N 1
ATOM 2587 C CA . GLU B 1 16 ? 75.47541 -38.02899 22.75517 1.000 66.29953 14 GLU B CA 1
ATOM 2588 C C . GLU B 1 16 ? 75.84908 -37.16206 21.55899 1.000 62.01103 14 GLU B C 1
ATOM 2589 O O . GLU B 1 16 ? 76.09813 -35.96511 21.73554 1.000 57.62377 14 GLU B O 1
ATOM 2595 N N . GLY B 1 17 ? 75.90498 -37.72867 20.35695 1.000 64.42331 15 GLY B N 1
ATOM 2596 C CA . GLY B 1 17 ? 76.12080 -36.92506 19.16992 1.000 64.13835 15 GLY B CA 1
ATOM 2597 C C . GLY B 1 17 ? 77.53506 -36.44017 18.95052 1.000 67.77186 15 GLY B C 1
ATOM 2598 O O . GLY B 1 17 ? 77.73015 -35.36842 18.36903 1.000 72.10921 15 GLY B O 1
ATOM 2599 N N . LYS B 1 18 ? 78.53542 -37.20239 19.38985 1.000 64.66676 16 LYS B N 1
ATOM 2600 C CA . LYS B 1 18 ? 79.93383 -36.79311 19.26447 1.000 66.43412 16 LYS B CA 1
ATOM 2601 C C . LYS B 1 18 ? 80.52403 -37.37602 17.98104 1.000 69.11327 16 LYS B C 1
ATOM 2602 O O . LYS B 1 18 ? 81.22294 -38.39180 17.98347 1.000 67.18273 16 LYS B O 1
ATOM 2606 N N . VAL B 1 19 ? 80.19095 -36.72631 16.85770 1.000 66.50759 17 VAL B N 1
ATOM 2607 C CA . VAL B 1 19 ? 80.69789 -37.13858 15.54536 1.000 67.95616 17 VAL B CA 1
ATOM 2608 C C . VAL B 1 19 ? 82.20758 -37.32638 15.59967 1.000 67.11237 17 VAL B C 1
ATOM 2609 O O . VAL B 1 19 ? 82.75610 -38.31235 15.09115 1.000 62.03104 17 VAL B O 1
ATOM 2613 N N . LEU B 1 20 ? 82.89650 -36.36234 16.21189 1.000 70.55879 18 LEU B N 1
ATOM 2614 C CA . LEU B 1 20 ? 84.34705 -36.41629 16.33422 1.000 66.58808 18 LEU B CA 1
ATOM 2615 C C . LEU B 1 20 ? 84.80014 -37.69547 17.02856 1.000 66.53927 18 LEU B C 1
ATOM 2616 O O . LEU B 1 20 ? 85.78225 -38.32077 16.61284 1.000 64.94456 18 LEU B O 1
ATOM 2621 N N . THR B 1 21 ? 84.09047 -38.10443 18.08240 1.000 67.34050 19 THR B N 1
ATOM 2622 C CA . THR B 1 21 ? 84.43463 -39.33375 18.78866 1.000 65.43942 19 THR B CA 1
ATOM 2623 C C . THR B 1 21 ? 84.10789 -40.56875 17.95983 1.000 62.49767 19 THR B C 1
ATOM 2624 O O . THR B 1 21 ? 84.89807 -41.51882 17.91399 1.000 60.89667 19 THR B O 1
ATOM 2628 N N . LEU B 1 22 ? 82.93921 -40.57705 17.31448 1.000 63.48876 20 LEU B N 1
ATOM 2629 C CA . LEU B 1 22 ? 82.52640 -41.72334 16.50985 1.000 64.28442 20 LEU B CA 1
ATOM 2630 C C . LEU B 1 22 ? 83.53946 -42.04361 15.41680 1.000 66.59628 20 LEU B C 1
ATOM 2631 O O . LEU B 1 22 ? 83.95395 -43.19827 15.26267 1.000 67.97711 20 LEU B O 1
ATOM 2636 N N . ALA B 1 23 ? 83.93915 -41.03654 14.63579 1.000 63.90292 21 ALA B N 1
ATOM 2637 C CA . ALA B 1 23 ? 84.87640 -41.28343 13.54407 1.000 64.13022 21 ALA B CA 1
ATOM 2638 C C . ALA B 1 23 ? 86.20729 -41.81923 14.05876 1.000 64.44937 21 ALA B C 1
ATOM 2639 O O . ALA B 1 23 ? 86.76652 -42.76257 13.48710 1.000 67.01780 21 ALA B O 1
ATOM 2641 N N . ALA B 1 24 ? 86.72418 -41.23984 15.14605 1.000 66.22037 22 ALA B N 1
ATOM 2642 C CA . ALA B 1 24 ? 87.98625 -41.71380 15.70531 1.000 66.79156 22 ALA B CA 1
ATOM 2643 C C . ALA B 1 24 ? 87.87093 -43.14195 16.22023 1.000 68.81143 22 ALA B C 1
ATOM 2644 O O . ALA B 1 24 ? 88.86291 -43.87875 16.23123 1.000 67.01042 22 ALA B O 1
ATOM 2646 N N . LEU B 1 25 ? 86.67156 -43.55332 16.63941 1.000 68.69502 23 LEU B N 1
ATOM 2647 C CA . LEU B 1 25 ? 86.48295 -44.89198 17.18763 1.000 68.82175 23 LEU B CA 1
ATOM 2648 C C . LEU B 1 25 ? 86.38846 -45.93686 16.08994 1.000 73.80584 23 LEU B C 1
ATOM 2649 O O . LEU B 1 25 ? 86.83855 -47.07449 16.27307 1.000 78.31698 23 LEU B O 1
ATOM 2654 N N . LEU B 1 26 ? 85.83455 -45.55866 14.94508 1.000 70.71888 24 LEU B N 1
ATOM 2655 C CA . LEU B 1 26 ? 85.58524 -46.47544 13.84714 1.000 75.76923 24 LEU B CA 1
ATOM 2656 C C . LEU B 1 26 ? 86.67474 -46.41502 12.79053 1.000 79.45634 24 LEU B C 1
ATOM 2657 O O . LEU B 1 26 ? 86.55164 -47.08235 11.76244 1.000 78.15014 24 LEU B O 1
ATOM 2662 N N . LEU B 1 27 ? 87.71491 -45.60501 12.99610 1.000 82.97800 25 LEU B N 1
ATOM 2663 C CA . LEU B 1 27 ? 88.56854 -45.25146 11.87790 1.000 85.40096 25 LEU B CA 1
ATOM 2664 C C . LEU B 1 27 ? 89.46225 -46.40958 11.48579 1.000 92.40347 25 LEU B C 1
ATOM 2665 O O . LEU B 1 27 ? 89.67881 -46.64547 10.28678 1.000 104.14695 25 LEU B O 1
ATOM 2670 N N . ASN B 1 28 ? 89.99915 -47.15776 12.45367 1.000 92.98294 26 ASN B N 1
ATOM 2671 C CA . ASN B 1 28 ? 90.88673 -48.12150 11.83480 1.000 93.18708 26 ASN B CA 1
ATOM 2672 C C . ASN B 1 28 ? 90.31063 -49.47735 12.11092 1.000 91.68670 26 ASN B C 1
ATOM 2673 O O . ASN B 1 28 ? 90.91788 -50.23956 12.86603 1.000 95.10053 26 ASN B O 1
ATOM 2678 N N . ARG B 1 29 ? 89.15508 -49.80070 11.56652 1.000 90.08909 27 ARG B N 1
ATOM 2679 C CA . ARG B 1 29 ? 88.51042 -51.04579 11.94074 1.000 92.05584 27 ARG B CA 1
ATOM 2680 C C . ARG B 1 29 ? 88.20558 -51.90679 10.73254 1.000 89.06480 27 ARG B C 1
ATOM 2681 O O . ARG B 1 29 ? 87.73202 -51.40939 9.70985 1.000 90.47408 27 ARG B O 1
ATOM 2689 N N . SER B 1 30 ? 88.46411 -53.20371 10.86942 1.000 88.21664 28 SER B N 1
ATOM 2690 C CA . SER B 1 30 ? 88.06203 -54.14069 9.83649 1.000 92.63498 28 SER B CA 1
ATOM 2691 C C . SER B 1 30 ? 86.54722 -54.13777 9.70940 1.000 91.56098 28 SER B C 1
ATOM 2692 O O . SER B 1 30 ? 85.81161 -53.88559 10.67095 1.000 92.24336 28 SER B O 1
ATOM 2695 N N . GLU B 1 31 ? 86.10079 -54.40022 8.48946 1.000 91.69616 29 GLU B N 1
ATOM 2696 C CA . GLU B 1 31 ? 84.68965 -54.48287 8.15154 1.000 92.04277 29 GLU B CA 1
ATOM 2697 C C . GLU B 1 31 ? 83.90275 -55.49439 8.98147 1.000 91.02510 29 GLU B C 1
ATOM 2698 O O . GLU B 1 31 ? 82.72042 -55.30076 9.28363 1.000 91.37216 29 GLU B O 1
ATOM 2704 N N . SER B 1 32 ? 84.57078 -56.58026 9.36062 1.000 91.47335 30 SER B N 1
ATOM 2705 C CA . SER B 1 32 ? 83.97133 -57.54951 10.26533 1.000 89.58252 30 SER B CA 1
ATOM 2706 C C . SER B 1 32 ? 83.67277 -56.90156 11.61285 1.000 84.96648 30 SER B C 1
ATOM 2707 O O . SER B 1 32 ? 82.57134 -57.03956 12.16323 1.000 80.98425 30 SER B O 1
ATOM 2709 N N . ASP B 1 33 ? 84.64219 -56.15676 12.14383 1.000 86.36966 31 ASP B N 1
ATOM 2710 C CA . ASP B 1 33 ? 84.45774 -55.53283 13.44676 1.000 81.43809 31 ASP B CA 1
ATOM 2711 C C . ASP B 1 33 ? 83.45171 -54.38660 13.38254 1.000 79.57378 31 ASP B C 1
ATOM 2712 O O . ASP B 1 33 ? 82.64668 -54.21740 14.30309 1.000 79.91205 31 ASP B O 1
ATOM 2717 N N . ILE B 1 34 ? 83.48075 -53.58525 12.31138 1.000 79.20792 32 ILE B N 1
ATOM 2718 C CA . ILE B 1 34 ? 82.57102 -52.44007 12.21136 1.000 77.61396 32 ILE B CA 1
ATOM 2719 C C . ILE B 1 34 ? 81.11704 -52.89592 12.14890 1.000 77.75639 32 ILE B C 1
ATOM 2720 O O . ILE B 1 34 ? 80.22157 -52.24025 12.69799 1.000 77.27162 32 ILE B O 1
ATOM 2725 N N . ARG B 1 35 ? 80.85716 -54.03701 11.50714 1.000 77.99273 33 ARG B N 1
ATOM 2726 C CA . ARG B 1 35 ? 79.48689 -54.53498 11.47155 1.000 76.94654 33 ARG B CA 1
ATOM 2727 C C . ARG B 1 35 ? 79.03881 -54.98801 12.85279 1.000 75.07703 33 ARG B C 1
ATOM 2728 O O . ARG B 1 35 ? 77.85803 -54.86050 13.19373 1.000 73.14132 33 ARG B O 1
ATOM 2736 N N . TYR B 1 36 ? 79.96394 -55.51706 13.65501 1.000 74.95974 34 TYR B N 1
ATOM 2737 C CA . TYR B 1 36 ? 79.66716 -55.80027 15.05442 1.000 72.48465 34 TYR B CA 1
ATOM 2738 C C . TYR B 1 36 ? 79.45364 -54.51337 15.84623 1.000 73.04829 34 TYR B C 1
ATOM 2739 O O . TYR B 1 36 ? 78.45465 -54.37041 16.56103 1.000 71.25409 34 TYR B O 1
ATOM 2748 N N . LEU B 1 37 ? 80.38924 -53.56513 15.72757 1.000 72.11256 35 LEU B N 1
ATOM 2749 C CA . LEU B 1 37 ? 80.33582 -52.33770 16.51903 1.000 68.87936 35 LEU B CA 1
ATOM 2750 C C . LEU B 1 37 ? 79.06568 -51.54004 16.25012 1.000 68.24313 35 LEU B C 1
ATOM 2751 O O . LEU B 1 37 ? 78.43995 -51.02466 17.18418 1.000 68.57542 35 LEU B O 1
ATOM 2756 N N . LEU B 1 38 ? 78.66540 -51.42879 14.98743 1.000 65.77839 36 LEU B N 1
ATOM 2757 C CA . LEU B 1 38 ? 77.51080 -50.62187 14.61994 1.000 64.82696 36 LEU B CA 1
ATOM 2758 C C . LEU B 1 38 ? 76.21147 -51.41623 14.63603 1.000 63.19833 36 LEU B C 1
ATOM 2759 O O . LEU B 1 38 ? 75.14539 -50.83974 14.39657 1.000 62.15491 36 LEU B O 1
ATOM 2764 N N . GLY B 1 39 ? 76.27555 -52.71647 14.91523 1.000 62.06904 37 GLY B N 1
ATOM 2765 C CA . GLY B 1 39 ? 75.09379 -53.55435 14.97316 1.000 59.52893 37 GLY B CA 1
ATOM 2766 C C . GLY B 1 39 ? 74.84952 -54.10118 16.36456 1.000 60.96501 37 GLY B C 1
ATOM 2767 O O . GLY B 1 39 ? 73.95654 -54.92686 16.57533 1.000 59.06869 37 GLY B O 1
ATOM 2768 N N . TYR B 1 40 ? 75.65094 -53.64155 17.32260 1.000 69.13313 38 TYR B N 1
ATOM 2769 C CA . TYR B 1 40 ? 75.56544 -54.12979 18.69288 1.000 63.79025 38 TYR B CA 1
ATOM 2770 C C . TYR B 1 40 ? 74.28961 -53.62888 19.36139 1.000 61.50391 38 TYR B C 1
ATOM 2771 O O . TYR B 1 40 ? 74.02856 -52.42228 19.40256 1.000 57.86889 38 TYR B O 1
ATOM 2780 N N . VAL B 1 41 ? 73.49935 -54.55951 19.89161 1.000 60.10333 39 VAL B N 1
ATOM 2781 C CA . VAL B 1 41 ? 72.29438 -54.22211 20.64513 1.000 62.01224 39 VAL B CA 1
ATOM 2782 C C . VAL B 1 41 ? 72.71112 -53.88531 22.07398 1.000 69.23530 39 VAL B C 1
ATOM 2783 O O . VAL B 1 41 ? 73.15261 -54.75711 22.82595 1.000 68.10481 39 VAL B O 1
ATOM 2785 N N . SER B 1 42 ? 72.56505 -52.61749 22.44854 1.000 65.94467 40 SER B N 1
ATOM 2786 C CA . SER B 1 42 ? 73.08247 -52.08928 23.70227 1.000 68.83703 40 SER B CA 1
ATOM 2787 C C . SER B 1 42 ? 71.96270 -51.89308 24.71559 1.000 75.35168 40 SER B C 1
ATOM 2788 O O . SER B 1 42 ? 70.89052 -51.37878 24.38235 1.000 72.63498 40 SER B O 1
ATOM 2791 N N . GLN B 1 43 ? 72.21708 -52.31221 25.95476 1.000 79.36193 41 GLN B N 1
ATOM 2792 C CA . GLN B 1 43 ? 71.23499 -52.22849 27.03294 1.000 81.92602 41 GLN B CA 1
ATOM 2793 C C . GLN B 1 43 ? 71.59014 -50.99230 27.85462 1.000 84.17573 41 GLN B C 1
ATOM 2794 O O . GLN B 1 43 ? 72.53998 -51.01182 28.64184 1.000 86.19568 41 GLN B O 1
ATOM 2800 N N . GLN B 1 44 ? 70.82092 -49.91764 27.67763 1.000 85.95357 42 GLN B N 1
ATOM 2801 C CA . GLN B 1 44 ? 71.00031 -48.67514 28.43047 1.000 85.23848 42 GLN B CA 1
ATOM 2802 C C . GLN B 1 44 ? 69.63962 -48.21176 28.94160 1.000 92.32702 42 GLN B C 1
ATOM 2803 O O . GLN B 1 44 ? 68.87713 -47.58251 28.20234 1.000 91.61695 42 GLN B O 1
ATOM 2805 N N . GLY B 1 45 ? 69.34168 -48.50999 30.19852 1.000 104.57176 43 GLY B N 1
ATOM 2806 C CA . GLY B 1 45 ? 68.00192 -48.26949 30.71490 1.000 106.49080 43 GLY B CA 1
ATOM 2807 C C . GLY B 1 45 ? 67.06389 -49.37072 30.27963 1.000 108.07695 43 GLY B C 1
ATOM 2808 O O . GLY B 1 45 ? 67.36219 -50.55549 30.44473 1.000 121.28695 43 GLY B O 1
ATOM 2809 N N . GLY B 1 46 ? 65.92488 -48.98885 29.71009 1.000 98.86506 44 GLY B N 1
ATOM 2810 C CA . GLY B 1 46 ? 65.01114 -49.97833 29.17727 1.000 97.44795 44 GLY B CA 1
ATOM 2811 C C . GLY B 1 46 ? 65.02180 -50.00106 27.66492 1.000 91.60118 44 GLY B C 1
ATOM 2812 O O . GLY B 1 46 ? 64.03499 -50.38892 27.03198 1.000 87.28820 44 GLY B O 1
ATOM 2813 N N . GLN B 1 47 ? 66.13243 -49.57462 27.07389 1.000 87.42442 45 GLN B N 1
ATOM 2814 C CA . GLN B 1 47 ? 66.24170 -49.42373 25.63080 1.000 79.20200 45 GLN B CA 1
ATOM 2815 C C . GLN B 1 47 ? 67.24060 -50.43736 25.08322 1.000 77.56437 45 GLN B C 1
ATOM 2816 O O . GLN B 1 47 ? 68.39609 -50.47260 25.51860 1.000 80.91915 45 GLN B O 1
ATOM 2822 N N . ARG B 1 48 ? 66.79381 -51.25198 24.12715 1.000 74.01089 46 ARG B N 1
ATOM 2823 C CA . ARG B 1 48 ? 67.66487 -52.12268 23.34538 1.000 75.10581 46 ARG B CA 1
ATOM 2824 C C . ARG B 1 48 ? 67.85725 -51.42218 22.00413 1.000 74.94370 46 ARG B C 1
ATOM 2825 O O . ARG B 1 48 ? 66.92927 -51.35854 21.19196 1.000 73.78468 46 ARG B O 1
ATOM 2833 N N . SER B 1 49 ? 69.06047 -50.90386 21.76790 1.000 70.63466 47 SER B N 1
ATOM 2834 C CA . SER B 1 49 ? 69.28295 -49.99479 20.65281 1.000 60.70102 47 SER B CA 1
ATOM 2835 C C . SER B 1 49 ? 70.60842 -50.27379 19.96036 1.000 58.61851 47 SER B C 1
ATOM 2836 O O . SER B 1 49 ? 71.48973 -50.95434 20.48861 1.000 58.86490 47 SER B O 1
ATOM 2839 N N . THR B 1 50 ? 70.72477 -49.72677 18.75843 1.000 59.62241 48 THR B N 1
ATOM 2840 C CA . THR B 1 50 ? 71.94503 -49.65836 17.97631 1.000 59.25670 48 THR B CA 1
ATOM 2841 C C . THR B 1 50 ? 72.40083 -48.20648 17.89932 1.000 57.05559 48 THR B C 1
ATOM 2842 O O . THR B 1 50 ? 71.60301 -47.28937 18.12428 1.000 56.14383 48 THR B O 1
ATOM 2846 N N . PRO B 1 51 ? 73.69225 -47.95695 17.64115 1.000 56.20824 49 PRO B N 1
ATOM 2847 C CA . PRO B 1 51 ? 74.15169 -46.56288 17.50126 1.000 56.59313 49 PRO B CA 1
ATOM 2848 C C . PRO B 1 51 ? 73.27162 -45.70473 16.60601 1.000 59.70358 49 PRO B C 1
ATOM 2849 O O . PRO B 1 51 ? 73.02769 -44.53669 16.92995 1.000 60.61269 49 PRO B O 1
ATOM 2853 N N . LEU B 1 52 ? 72.79017 -46.25012 15.48719 1.000 56.04288 50 LEU B N 1
ATOM 2854 C CA . LEU B 1 52 ? 71.94459 -45.47308 14.58606 1.000 53.83108 50 LEU B CA 1
ATOM 2855 C C . LEU B 1 52 ? 70.59133 -45.15760 15.21507 1.000 56.28761 50 LEU B C 1
ATOM 2856 O O . LEU B 1 52 ? 70.10544 -44.02467 15.12049 1.000 55.92677 50 LEU B O 1
ATOM 2861 N N . ILE B 1 53 ? 69.95585 -46.14979 15.84576 1.000 53.84896 51 ILE B N 1
ATOM 2862 C CA . ILE B 1 53 ? 68.62929 -45.92631 16.41950 1.000 52.90900 51 ILE B CA 1
ATOM 2863 C C . ILE B 1 53 ? 68.69119 -44.86493 17.50930 1.000 52.93070 51 ILE B C 1
ATOM 2864 O O . ILE B 1 53 ? 67.85665 -43.95451 17.56011 1.000 50.99341 51 ILE B O 1
ATOM 2869 N N . ILE B 1 54 ? 69.66908 -44.97695 18.41054 1.000 53.60532 52 ILE B N 1
ATOM 2870 C CA . ILE B 1 54 ? 69.80508 -43.98234 19.46987 1.000 54.24606 52 ILE B CA 1
ATOM 2871 C C . ILE B 1 54 ? 70.19189 -42.62327 18.89104 1.000 57.26083 52 ILE B C 1
ATOM 2872 O O . ILE B 1 54 ? 69.69645 -41.58374 19.34128 1.000 59.67861 52 ILE B O 1
ATOM 2877 N N . ALA B 1 55 ? 71.09186 -42.60275 17.90094 1.000 58.88621 53 ALA B N 1
ATOM 2878 C CA . ALA B 1 55 ? 71.45824 -41.34313 17.25905 1.000 58.05217 53 ALA B CA 1
ATOM 2879 C C . ALA B 1 55 ? 70.25286 -40.66640 16.62243 1.000 58.70198 53 ALA B C 1
ATOM 2880 O O . ALA B 1 55 ? 70.16406 -39.43312 16.61483 1.000 60.86862 53 ALA B O 1
ATOM 2882 N N . ALA B 1 56 ? 69.31709 -41.45315 16.08992 1.000 54.71657 54 ALA B N 1
ATOM 2883 C CA . ALA B 1 56 ? 68.12306 -40.88980 15.47342 1.000 54.72025 54 ALA B CA 1
ATOM 2884 C C . ALA B 1 56 ? 67.10267 -40.47932 16.52614 1.000 59.02395 54 ALA B C 1
ATOM 2885 O O . ALA B 1 56 ? 66.49389 -39.40903 16.41972 1.000 60.73672 54 ALA B O 1
ATOM 2887 N N . ARG B 1 57 ? 66.90131 -41.32245 17.54200 1.000 58.61857 55 ARG B N 1
ATOM 2888 C CA . ARG B 1 57 ? 65.98593 -40.98694 18.62693 1.000 58.18213 55 ARG B CA 1
ATOM 2889 C C . ARG B 1 57 ? 66.40731 -39.70687 19.33211 1.000 58.64102 55 ARG B C 1
ATOM 2890 O O . ARG B 1 57 ? 65.55480 -38.93889 19.79073 1.000 59.18010 55 ARG B O 1
ATOM 2898 N N . ASN B 1 58 ? 67.70895 -39.44754 19.40221 1.000 58.60701 56 ASN B N 1
ATOM 2899 C CA . ASN B 1 58 ? 68.24525 -38.28364 20.08950 1.000 57.77670 56 ASN B CA 1
ATOM 2900 C C . ASN B 1 58 ? 68.49069 -37.10717 19.15367 1.000 57.28199 56 ASN B C 1
ATOM 2901 O O . ASN B 1 58 ? 69.04210 -36.09052 19.58749 1.000 60.90181 56 ASN B O 1
ATOM 2906 N N . GLY B 1 59 ? 68.09285 -37.22314 17.88942 1.000 56.43178 57 GLY B N 1
ATOM 2907 C CA . GLY B 1 59 ? 68.15515 -36.10475 16.96498 1.000 60.63895 57 GLY B CA 1
ATOM 2908 C C . GLY B 1 59 ? 69.54090 -35.57482 16.69463 1.000 64.32202 57 GLY B C 1
ATOM 2909 O O . GLY B 1 59 ? 69.70425 -34.36926 16.47705 1.000 62.29550 57 GLY B O 1
ATOM 2910 N N . HIS B 1 60 ? 70.55195 -36.44192 16.70150 1.000 62.52767 58 HIS B N 1
ATOM 2911 C CA . HIS B 1 60 ? 71.89917 -36.02561 16.32796 1.000 61.85782 58 HIS B CA 1
ATOM 2912 C C . HIS B 1 60 ? 72.06433 -36.33175 14.84520 1.000 70.01970 58 HIS B C 1
ATOM 2913 O O . HIS B 1 60 ? 72.65912 -37.33313 14.44075 1.000 70.42891 58 HIS B O 1
ATOM 2920 N N . ALA B 1 61 ? 71.50117 -35.44227 14.02294 1.000 71.30351 59 ALA B N 1
ATOM 2921 C CA . ALA B 1 61 ? 71.57418 -35.61702 12.57734 1.000 69.50973 59 ALA B CA 1
ATOM 2922 C C . ALA B 1 61 ? 73.02423 -35.68058 12.12929 1.000 66.70876 59 ALA B C 1
ATOM 2923 O O . ALA B 1 61 ? 73.37813 -36.45712 11.23448 1.000 64.96767 59 ALA B O 1
ATOM 2925 N N . LYS B 1 62 ? 73.86660 -34.83866 12.73012 1.000 69.20387 60 LYS B N 1
ATOM 2926 C CA . LYS B 1 62 ? 75.29939 -34.84652 12.46353 1.000 71.43485 60 LYS B CA 1
ATOM 2927 C C . LYS B 1 62 ? 75.88624 -36.25379 12.54696 1.000 66.56459 60 LYS B C 1
ATOM 2928 O O . LYS B 1 62 ? 76.70208 -36.64455 11.70398 1.000 64.01798 60 LYS B O 1
ATOM 2932 N N . VAL B 1 63 ? 75.48459 -37.03010 13.55671 1.000 67.89451 61 VAL B N 1
ATOM 2933 C CA . VAL B 1 63 ? 75.98644 -38.39595 13.69813 1.000 68.94661 61 VAL B CA 1
ATOM 2934 C C . VAL B 1 63 ? 75.32772 -39.33132 12.68987 1.000 65.16779 61 VAL B C 1
ATOM 2935 O O . VAL B 1 63 ? 75.98822 -40.20306 12.11257 1.000 61.70776 61 VAL B O 1
ATOM 2939 N N . VAL B 1 64 ? 74.02511 -39.15652 12.45046 1.000 63.18293 62 VAL B N 1
ATOM 2940 C CA . VAL B 1 64 ? 73.29065 -40.05179 11.55927 1.000 62.93083 62 VAL B CA 1
ATOM 2941 C C . VAL B 1 64 ? 73.82223 -39.95910 10.13594 1.000 65.94170 62 VAL B C 1
ATOM 2942 O O . VAL B 1 64 ? 73.85681 -40.96042 9.40764 1.000 65.28727 62 VAL B O 1
ATOM 2946 N N . ARG B 1 65 ? 74.27121 -38.77194 9.72860 1.000 63.78280 63 ARG B N 1
ATOM 2947 C CA . ARG B 1 65 ? 74.86854 -38.59142 8.40927 1.000 64.97284 63 ARG B CA 1
ATOM 2948 C C . ARG B 1 65 ? 76.07659 -39.50405 8.21694 1.000 64.51630 63 ARG B C 1
ATOM 2949 O O . ARG B 1 65 ? 76.15815 -40.24656 7.23239 1.000 66.83479 63 ARG B O 1
ATOM 2957 N N . LEU B 1 66 ? 77.03731 -39.43822 9.14401 1.000 65.31571 64 LEU B N 1
ATOM 2958 C CA . LEU B 1 66 ? 78.25585 -40.24071 9.05650 1.000 64.88085 64 LEU B CA 1
ATOM 2959 C C . LEU B 1 66 ? 77.96221 -41.71533 8.79682 1.000 64.42289 64 LEU B C 1
ATOM 2960 O O . LEU B 1 66 ? 78.56135 -42.33475 7.90976 1.000 68.08074 64 LEU B O 1
ATOM 2965 N N . LEU B 1 67 ? 77.03509 -42.29254 9.56340 1.000 67.11341 65 LEU B N 1
ATOM 2966 C CA . LEU B 1 67 ? 76.78058 -43.72720 9.47219 1.000 67.44337 65 LEU B CA 1
ATOM 2967 C C . LEU B 1 67 ? 76.13494 -44.10804 8.14663 1.000 68.59639 65 LEU B C 1
ATOM 2968 O O . LEU B 1 67 ? 76.50158 -45.12271 7.54500 1.000 68.86370 65 LEU B O 1
ATOM 2973 N N . LEU B 1 68 ? 75.16393 -43.32314 7.68025 1.000 67.94778 66 LEU B N 1
ATOM 2974 C CA . LEU B 1 68 ? 74.46357 -43.69303 6.45464 1.000 70.49203 66 LEU B CA 1
ATOM 2975 C C . LEU B 1 68 ? 75.31856 -43.43684 5.21854 1.000 71.21458 66 LEU B C 1
ATOM 2976 O O . LEU B 1 68 ? 75.31467 -44.24281 4.28099 1.000 72.07925 66 LEU B O 1
ATOM 2981 N N . GLU B 1 69 ? 76.04251 -42.31809 5.18573 1.000 71.12559 67 GLU B N 1
ATOM 2982 C CA . GLU B 1 69 ? 76.88275 -41.99993 4.03621 1.000 71.94173 67 GLU B CA 1
ATOM 2983 C C . GLU B 1 69 ? 78.10359 -42.90971 3.94261 1.000 76.03450 67 GLU B C 1
ATOM 2984 O O . GLU B 1 69 ? 78.17429 -43.76557 3.05470 1.000 83.43736 67 GLU B O 1
ATOM 2990 N N . HIS B 1 70 ? 79.06272 -42.74776 4.85448 1.000 72.57451 68 HIS B N 1
ATOM 2991 C CA . HIS B 1 70 ? 80.31320 -43.49411 4.76448 1.000 76.62427 68 HIS B CA 1
ATOM 2992 C C . HIS B 1 70 ? 80.13547 -44.95442 5.16260 1.000 78.25406 68 HIS B C 1
ATOM 2993 O O . HIS B 1 70 ? 80.26231 -45.84923 4.32004 1.000 83.23516 68 HIS B O 1
ATOM 3000 N N . TYR B 1 71 ? 79.84070 -45.20893 6.43778 1.000 76.70773 69 TYR B N 1
ATOM 3001 C CA . TYR B 1 71 ? 79.85220 -46.57735 6.94325 1.000 73.40923 69 TYR B CA 1
ATOM 3002 C C . TYR B 1 71 ? 78.66344 -47.40623 6.46610 1.000 73.12025 69 TYR B C 1
ATOM 3003 O O . TYR B 1 71 ? 78.62106 -48.60463 6.76951 1.000 75.02696 69 TYR B O 1
ATOM 3012 N N . ARG B 1 72 ? 77.72948 -46.80832 5.72480 1.000 71.05915 70 ARG B N 1
ATOM 3013 C CA . ARG B 1 72 ? 76.62386 -47.50225 5.06003 1.000 73.85049 70 ARG B CA 1
ATOM 3014 C C . ARG B 1 72 ? 75.94550 -48.51684 5.98691 1.000 72.66482 70 ARG B C 1
ATOM 3015 O O . ARG B 1 72 ? 76.00288 -49.72590 5.77881 1.000 73.14872 70 ARG B O 1
ATOM 3017 N N . VAL B 1 73 ? 75.25922 -47.98649 6.99635 1.000 76.35257 71 VAL B N 1
ATOM 3018 C CA . VAL B 1 73 ? 74.58165 -48.81434 7.99002 1.000 71.39104 71 VAL B CA 1
ATOM 3019 C C . VAL B 1 73 ? 73.17218 -49.12542 7.50481 1.000 70.24356 71 VAL B C 1
ATOM 3020 O O . VAL B 1 73 ? 72.49214 -48.26613 6.93023 1.000 69.83112 71 VAL B O 1
ATOM 3024 N N . GLN B 1 74 ? 72.73054 -50.36115 7.73488 1.000 65.28708 72 GLN B N 1
ATOM 3025 C CA . GLN B 1 74 ? 71.42728 -50.80107 7.25448 1.000 67.83714 72 GLN B CA 1
ATOM 3026 C C . GLN B 1 74 ? 70.33023 -50.07639 8.02756 1.000 67.70776 72 GLN B C 1
ATOM 3027 O O . GLN B 1 74 ? 70.25713 -50.17414 9.25643 1.000 67.38755 72 GLN B O 1
ATOM 3033 N N . THR B 1 75 ? 69.47703 -49.34759 7.30343 1.000 66.22721 73 THR B N 1
ATOM 3034 C CA . THR B 1 75 ? 68.44833 -48.51526 7.92102 1.000 62.31242 73 THR B CA 1
ATOM 3035 C C . THR B 1 75 ? 67.27679 -49.31454 8.47789 1.000 62.33554 73 THR B C 1
ATOM 3036 O O . THR B 1 75 ? 66.41761 -48.73060 9.14510 1.000 67.32135 73 THR B O 1
ATOM 3040 N N . GLN B 1 76 ? 67.22579 -50.62131 8.23920 1.000 60.70114 74 GLN B N 1
ATOM 3041 C CA . GLN B 1 76 ? 66.09828 -51.44631 8.65585 1.000 60.59990 74 GLN B CA 1
ATOM 3042 C C . GLN B 1 76 ? 66.21224 -51.92462 10.09701 1.000 65.29901 74 GLN B C 1
ATOM 3043 O O . GLN B 1 76 ? 65.34511 -52.68009 10.55046 1.000 66.01405 74 GLN B O 1
ATOM 3049 N N . GLN B 1 77 ? 67.24867 -51.50144 10.81846 1.000 65.81733 75 GLN B N 1
ATOM 3050 C CA . GLN B 1 77 ? 67.46663 -51.96221 12.18292 1.000 61.71609 75 GLN B CA 1
ATOM 3051 C C . GLN B 1 77 ? 66.35138 -51.50037 13.10969 1.000 63.29537 75 GLN B C 1
ATOM 3052 O O . GLN B 1 77 ? 65.99376 -50.31851 13.13536 1.000 61.41596 75 GLN B O 1
ATOM 3058 N N . THR B 1 78 ? 65.80561 -52.44047 13.87435 1.000 61.68756 76 THR B N 1
ATOM 3059 C CA . THR B 1 78 ? 64.77549 -52.15233 14.85668 1.000 61.29575 76 THR B CA 1
ATOM 3060 C C . THR B 1 78 ? 65.33031 -52.41350 16.25047 1.000 61.45018 76 THR B C 1
ATOM 3061 O O . THR B 1 78 ? 66.25429 -53.21243 16.43162 1.000 66.58489 76 THR B O 1
ATOM 3065 N N . GLY B 1 79 ? 64.75992 -51.72557 17.23453 1.000 61.13244 77 GLY B N 1
ATOM 3066 C CA . GLY B 1 79 ? 65.09995 -51.94170 18.62257 1.000 64.92314 77 GLY B CA 1
ATOM 3067 C C . GLY B 1 79 ? 63.89851 -51.62258 19.48226 1.000 64.53326 77 GLY B C 1
ATOM 3068 O O . GLY B 1 79 ? 62.81421 -51.32129 18.98312 1.000 67.29098 77 GLY B O 1
ATOM 3069 N N . THR B 1 80 ? 64.10196 -51.68807 20.78872 1.000 62.78243 78 THR B N 1
ATOM 3070 C CA . THR B 1 80 ? 63.08875 -51.31323 21.76530 1.000 65.80189 78 THR B CA 1
ATOM 3071 C C . THR B 1 80 ? 63.57577 -50.05203 22.46551 1.000 69.31102 78 THR B C 1
ATOM 3072 O O . THR B 1 80 ? 64.58385 -50.08654 23.17234 1.000 72.54982 78 THR B O 1
ATOM 3076 N N . VAL B 1 81 ? 62.86751 -48.94168 22.27652 1.000 66.88193 79 VAL B N 1
ATOM 3077 C CA . VAL B 1 81 ? 63.29021 -47.65525 22.81249 1.000 68.07206 79 VAL B CA 1
ATOM 3078 C C . VAL B 1 81 ? 62.22248 -47.13140 23.76460 1.000 71.78762 79 VAL B C 1
ATOM 3079 O O . VAL B 1 81 ? 61.11346 -47.65868 23.84894 1.000 69.85265 79 VAL B O 1
ATOM 3083 N N . ARG B 1 82 ? 62.57982 -46.07321 24.48472 1.000 72.24631 80 ARG B N 1
ATOM 3084 C CA . ARG B 1 82 ? 61.71876 -45.46771 25.48812 1.000 74.70808 80 ARG B CA 1
ATOM 3085 C C . ARG B 1 82 ? 61.30994 -44.07544 25.03022 1.000 73.46321 80 ARG B C 1
ATOM 3086 O O . ARG B 1 82 ? 62.16109 -43.26861 24.64219 1.000 69.09081 80 ARG B O 1
ATOM 3094 N N . PHE B 1 83 ? 60.00894 -43.80078 25.07538 1.000 75.21514 81 PHE B N 1
ATOM 3095 C CA . PHE B 1 83 ? 59.45483 -42.49952 24.71391 1.000 75.57743 81 PHE B CA 1
ATOM 3096 C C . PHE B 1 83 ? 58.59200 -42.04991 25.88230 1.000 82.50021 81 PHE B C 1
ATOM 3097 O O . PHE B 1 83 ? 57.53156 -42.63377 26.12849 1.000 81.41709 81 PHE B O 1
ATOM 3105 N N . ASP B 1 84 ? 59.05190 -41.02616 26.60132 1.000 86.26616 82 ASP B N 1
ATOM 3106 C CA . ASP B 1 84 ? 58.38254 -40.55538 27.80738 1.000 90.39221 82 ASP B CA 1
ATOM 3107 C C . ASP B 1 84 ? 58.34358 -41.72932 28.78305 1.000 90.90196 82 ASP B C 1
ATOM 3108 O O . ASP B 1 84 ? 59.39030 -42.14229 29.29064 1.000 91.59695 82 ASP B O 1
ATOM 3113 N N . GLY B 1 85 ? 57.16977 -42.30534 29.01411 1.000 88.33214 83 GLY B N 1
ATOM 3114 C CA . GLY B 1 85 ? 57.05459 -43.32337 30.03484 1.000 86.96436 83 GLY B CA 1
ATOM 3115 C C . GLY B 1 85 ? 56.65008 -44.69561 29.54281 1.000 84.65522 83 GLY B C 1
ATOM 3116 O O . GLY B 1 85 ? 56.57175 -45.63788 30.34110 1.000 89.28506 83 GLY B O 1
ATOM 3117 N N . TYR B 1 86 ? 56.43576 -44.84133 28.23621 1.000 83.26355 84 TYR B N 1
ATOM 3118 C CA . TYR B 1 86 ? 55.97551 -46.09146 27.64124 1.000 79.50879 84 TYR B CA 1
ATOM 3119 C C . TYR B 1 86 ? 57.07528 -46.68496 26.77139 1.000 76.61837 84 TYR B C 1
ATOM 3120 O O . TYR B 1 86 ? 57.63056 -45.99962 25.90493 1.000 77.68391 84 TYR B O 1
ATOM 3129 N N . VAL B 1 87 ? 57.38361 -47.95360 27.00858 1.000 74.48793 85 VAL B N 1
ATOM 3130 C CA . VAL B 1 87 ? 58.37064 -48.68346 26.22000 1.000 73.15995 85 VAL B CA 1
ATOM 3131 C C . VAL B 1 87 ? 57.74247 -49.14704 24.90805 1.000 74.26586 85 VAL B C 1
ATOM 3132 O O . VAL B 1 87 ? 56.63610 -49.70121 24.89204 1.000 78.23274 85 VAL B O 1
ATOM 3136 N N . ILE B 1 88 ? 58.39913 -48.83828 23.79156 1.000 67.96086 86 ILE B N 1
ATOM 3137 C CA . ILE B 1 88 ? 57.94034 -49.26473 22.47430 1.000 68.52150 86 ILE B CA 1
ATOM 3138 C C . ILE B 1 88 ? 58.97590 -50.21374 21.89180 1.000 65.92291 86 ILE B C 1
ATOM 3139 O O . ILE B 1 88 ? 60.15930 -49.86868 21.79639 1.000 66.69927 86 ILE B O 1
ATOM 3144 N N . ASP B 1 89 ? 58.52654 -51.39628 21.49063 1.000 65.52787 87 ASP B N 1
ATOM 3145 C CA . ASP B 1 89 ? 59.37676 -52.40524 20.88116 1.000 62.98490 87 ASP B CA 1
ATOM 3146 C C . ASP B 1 89 ? 59.10078 -52.46623 19.38530 1.000 65.91937 87 ASP B C 1
ATOM 3147 O O . ASP B 1 89 ? 57.97305 -52.24425 18.93671 1.000 63.27058 87 ASP B O 1
ATOM 3152 N N . GLY B 1 90 ? 60.14399 -52.74816 18.61285 1.000 64.66340 88 GLY B N 1
ATOM 3153 C CA . GLY B 1 90 ? 60.02832 -52.73106 17.17268 1.000 58.29810 88 GLY B CA 1
ATOM 3154 C C . GLY B 1 90 ? 60.29476 -51.38794 16.53856 1.000 60.32078 88 GLY B C 1
ATOM 3155 O O . GLY B 1 90 ? 59.98399 -51.20615 15.35526 1.000 65.34810 88 GLY B O 1
ATOM 3156 N N . ALA B 1 91 ? 60.85527 -50.44317 17.28647 1.000 56.06369 89 ALA B N 1
ATOM 3157 C CA . ALA B 1 91 ? 61.06605 -49.09316 16.79239 1.000 58.02848 89 ALA B CA 1
ATOM 3158 C C . ALA B 1 91 ? 62.30422 -49.04629 15.90964 1.000 60.30199 89 ALA B C 1
ATOM 3159 O O . ALA B 1 91 ? 63.39015 -49.46505 16.31945 1.000 60.50507 89 ALA B O 1
ATOM 3161 N N . THR B 1 92 ? 62.14045 -48.51866 14.70595 1.000 58.10514 90 THR B N 1
ATOM 3162 C CA . THR B 1 92 ? 63.25181 -48.30882 13.79595 1.000 54.40589 90 THR B CA 1
ATOM 3163 C C . THR B 1 92 ? 63.77256 -46.88401 13.94799 1.000 55.11022 90 THR B C 1
ATOM 3164 O O . THR B 1 92 ? 63.09722 -46.01048 14.49640 1.000 55.87996 90 THR B O 1
ATOM 3168 N N . ALA B 1 93 ? 65.00913 -46.66936 13.48490 1.000 55.68702 91 ALA B N 1
ATOM 3169 C CA . ALA B 1 93 ? 65.62534 -45.34590 13.56643 1.000 50.61903 91 ALA B CA 1
ATOM 3170 C C . ALA B 1 93 ? 64.70061 -44.26283 13.02556 1.000 52.87451 91 ALA B C 1
ATOM 3171 O O . ALA B 1 93 ? 64.67224 -43.14056 13.54343 1.000 52.80269 91 ALA B O 1
ATOM 3173 N N . LEU B 1 94 ? 63.93553 -44.58442 11.98137 1.000 56.86029 92 LEU B N 1
ATOM 3174 C CA . LEU B 1 94 ? 63.00041 -43.62003 11.41453 1.000 56.83548 92 LEU B CA 1
ATOM 3175 C C . LEU B 1 94 ? 61.84385 -43.34539 12.36616 1.000 55.08848 92 LEU B C 1
ATOM 3176 O O . LEU B 1 94 ? 61.43162 -42.19217 12.53566 1.000 53.37406 92 LEU B O 1
ATOM 3181 N N . TRP B 1 95 ? 61.30669 -44.39524 12.99084 1.000 55.68761 93 TRP B N 1
ATOM 3182 C CA . TRP B 1 95 ? 60.18555 -44.22873 13.90968 1.000 57.86777 93 TRP B CA 1
ATOM 3183 C C . TRP B 1 95 ? 60.59050 -43.42351 15.13679 1.000 55.65142 93 TRP B C 1
ATOM 3184 O O . TRP B 1 95 ? 59.83440 -42.56082 15.59831 1.000 53.91628 93 TRP B O 1
ATOM 3195 N N . CYS B 1 96 ? 61.77447 -43.70042 15.68526 1.000 55.08941 94 CYS B N 1
ATOM 3196 C CA . CYS B 1 96 ? 62.29349 -42.88324 16.77574 1.000 55.70192 94 CYS B CA 1
ATOM 3197 C C . CYS B 1 96 ? 62.50424 -41.44422 16.32620 1.000 57.05760 94 CYS B C 1
ATOM 3198 O O . CYS B 1 96 ? 62.21616 -40.50257 17.07360 1.000 58.66155 94 CYS B O 1
ATOM 3201 N N . ALA B 1 97 ? 63.02741 -41.25518 15.11228 1.000 57.64841 95 ALA B N 1
ATOM 3202 C CA . ALA B 1 97 ? 63.26843 -39.90595 14.61523 1.000 56.95681 95 ALA B CA 1
ATOM 3203 C C . ALA B 1 97 ? 61.96557 -39.16753 14.33472 1.000 56.49948 95 ALA B C 1
ATOM 3204 O O . ALA B 1 97 ? 61.94180 -37.93163 14.35213 1.000 57.07606 95 ALA B O 1
ATOM 3206 N N . ALA B 1 98 ? 60.87983 -39.89811 14.07775 1.000 53.74796 96 ALA B N 1
ATOM 3207 C CA . ALA B 1 98 ? 59.58975 -39.29473 13.76600 1.000 56.46830 96 ALA B CA 1
ATOM 3208 C C . ALA B 1 98 ? 58.79340 -38.96933 15.02390 1.000 56.54332 96 ALA B C 1
ATOM 3209 O O . ALA B 1 98 ? 58.23864 -37.87252 15.14327 1.000 52.68709 96 ALA B O 1
ATOM 3211 N N . GLY B 1 99 ? 58.72766 -39.91488 15.96332 1.000 58.35495 97 GLY B N 1
ATOM 3212 C CA . GLY B 1 99 ? 58.05501 -39.64838 17.22325 1.000 57.39935 97 GLY B CA 1
ATOM 3213 C C . GLY B 1 99 ? 58.69790 -38.51913 18.00366 1.000 57.71246 97 GLY B C 1
ATOM 3214 O O . GLY B 1 99 ? 58.00657 -37.67279 18.57377 1.000 63.80070 97 GLY B O 1
ATOM 3215 N N . ALA B 1 100 ? 60.02743 -38.48495 18.03558 1.000 54.97635 98 ALA B N 1
ATOM 3216 C CA . ALA B 1 100 ? 60.74151 -37.43397 18.74776 1.000 57.92450 98 ALA B CA 1
ATOM 3217 C C . ALA B 1 100 ? 60.77996 -36.11499 17.98541 1.000 56.36104 98 ALA B C 1
ATOM 3218 O O . ALA B 1 100 ? 61.42827 -35.17180 18.45070 1.000 61.86370 98 ALA B O 1
ATOM 3220 N N . GLY B 1 101 ? 60.10306 -36.02145 16.84469 1.000 55.15059 99 GLY B N 1
ATOM 3221 C CA . GLY B 1 101 ? 60.05057 -34.77320 16.09637 1.000 57.08149 99 GLY B CA 1
ATOM 3222 C C . GLY B 1 101 ? 61.39543 -34.24771 15.64377 1.000 58.67518 99 GLY B C 1
ATOM 3223 O O . GLY B 1 101 ? 61.62978 -33.03325 15.67987 1.000 60.40936 99 GLY B O 1
ATOM 3224 N N . HIS B 1 102 ? 62.29616 -35.13991 15.23166 1.000 62.45334 100 HIS B N 1
ATOM 3225 C CA . HIS B 1 102 ? 63.63088 -34.74873 14.78023 1.000 64.00263 100 HIS B CA 1
ATOM 3226 C C . HIS B 1 102 ? 63.58631 -34.56421 13.26594 1.000 61.96548 100 HIS B C 1
ATOM 3227 O O . HIS B 1 102 ? 63.95355 -35.44377 12.48338 1.000 60.88238 100 HIS B O 1
ATOM 3234 N N . PHE B 1 103 ? 63.10329 -33.38235 12.86574 1.000 62.56634 101 PHE B N 1
ATOM 3235 C CA . PHE B 1 103 ? 62.95690 -32.94291 11.47931 1.000 62.16501 101 PHE B CA 1
ATOM 3236 C C . PHE B 1 103 ? 64.04412 -33.46885 10.54807 1.000 64.04871 101 PHE B C 1
ATOM 3237 O O . PHE B 1 103 ? 63.76725 -34.23464 9.61895 1.000 63.20808 101 PHE B O 1
ATOM 3245 N N . GLU B 1 104 ? 65.28144 -33.05103 10.80319 1.000 64.80285 102 GLU B N 1
ATOM 3246 C CA . GLU B 1 104 ? 66.39206 -33.33197 9.90551 1.000 65.72315 102 GLU B CA 1
ATOM 3247 C C . GLU B 1 104 ? 66.64507 -34.82752 9.79213 1.000 69.01999 102 GLU B C 1
ATOM 3248 O O . GLU B 1 104 ? 66.84692 -35.34875 8.68972 1.000 69.07695 102 GLU B O 1
ATOM 3254 N N . VAL B 1 105 ? 66.62558 -35.53438 10.92438 1.000 68.59452 103 VAL B N 1
ATOM 3255 C CA . VAL B 1 105 ? 66.96850 -36.95295 10.92897 1.000 65.77380 103 VAL B CA 1
ATOM 3256 C C . VAL B 1 105 ? 65.98426 -37.75697 10.09064 1.000 65.64059 103 VAL B C 1
ATOM 3257 O O . VAL B 1 105 ? 66.37682 -38.69332 9.38612 1.000 64.05307 103 VAL B O 1
ATOM 3261 N N . VAL B 1 106 ? 64.69972 -37.39468 10.12248 1.000 64.44011 104 VAL B N 1
ATOM 3262 C CA . VAL B 1 106 ? 63.73656 -38.08387 9.26666 1.000 62.07462 104 VAL B CA 1
ATOM 3263 C C . VAL B 1 106 ? 64.08225 -37.85423 7.80492 1.000 61.70053 104 VAL B C 1
ATOM 3264 O O . VAL B 1 106 ? 64.21454 -38.80240 7.02505 1.000 60.34013 104 VAL B O 1
ATOM 3268 N N . LYS B 1 107 ? 64.30448 -36.59287 7.43252 1.000 62.23300 105 LYS B N 1
ATOM 3269 C CA . LYS B 1 107 ? 64.59872 -36.26755 6.04325 1.000 60.67992 105 LYS B CA 1
ATOM 3270 C C . LYS B 1 107 ? 65.86975 -36.95566 5.56555 1.000 62.56525 105 LYS B C 1
ATOM 3271 O O . LYS B 1 107 ? 65.97636 -37.30508 4.38711 1.000 61.97671 105 LYS B O 1
ATOM 3277 N N . LEU B 1 108 ? 66.83701 -37.16633 6.46094 1.000 62.71249 106 LEU B N 1
ATOM 3278 C CA . LEU B 1 108 ? 68.08693 -37.80687 6.06125 1.000 59.93720 106 LEU B CA 1
ATOM 3279 C C . LEU B 1 108 ? 67.91749 -39.30992 5.85562 1.000 58.11736 106 LEU B C 1
ATOM 3280 O O . LEU B 1 108 ? 68.51194 -39.88060 4.93449 1.000 61.56992 106 LEU B O 1
ATOM 3285 N N . LEU B 1 109 ? 67.11119 -39.97351 6.68979 1.000 56.82018 107 LEU B N 1
ATOM 3286 C CA . LEU B 1 109 ? 67.02653 -41.43020 6.60049 1.000 56.33018 107 LEU B CA 1
ATOM 3287 C C . LEU B 1 109 ? 66.20946 -41.87329 5.39131 1.000 55.31508 107 LEU B C 1
ATOM 3288 O O . LEU B 1 109 ? 66.64029 -42.74716 4.63010 1.000 51.01338 107 LEU B O 1
ATOM 3293 N N . VAL B 1 110 ? 65.02863 -41.28289 5.19102 1.000 55.52367 108 VAL B N 1
ATOM 3294 C CA . VAL B 1 110 ? 64.20487 -41.68699 4.05408 1.000 55.78297 108 VAL B CA 1
ATOM 3295 C C . VAL B 1 110 ? 64.83295 -41.22385 2.74637 1.000 58.83510 108 VAL B C 1
ATOM 3296 O O . VAL B 1 110 ? 64.65882 -41.86777 1.70387 1.000 60.88949 108 VAL B O 1
ATOM 3300 N N . SER B 1 111 ? 65.59032 -40.12387 2.77316 1.000 58.10269 109 SER B N 1
ATOM 3301 C CA . SER B 1 111 ? 66.31644 -39.72522 1.57337 1.000 56.14078 109 SER B CA 1
ATOM 3302 C C . SER B 1 111 ? 67.39083 -40.74725 1.23682 1.000 56.28555 109 SER B C 1
ATOM 3303 O O . SER B 1 111 ? 67.67985 -40.97889 0.05823 1.000 62.71224 109 SER B O 1
ATOM 3306 N N . HIS B 1 112 ? 67.98289 -41.37425 2.25590 1.000 56.15656 110 HIS B N 1
ATOM 3307 C CA . HIS B 1 112 ? 68.94717 -42.44757 2.05836 1.000 53.61364 110 HIS B CA 1
ATOM 3308 C C . HIS B 1 112 ? 68.28475 -43.82309 2.04755 1.000 52.59116 110 HIS B C 1
ATOM 3309 O O . HIS B 1 112 ? 68.94332 -44.82882 2.34441 1.000 54.19297 110 HIS B O 1
ATOM 3316 N N . GLY B 1 113 ? 66.99455 -43.88924 1.71937 1.000 53.04696 111 GLY B N 1
ATOM 3317 C CA . GLY B 1 113 ? 66.34206 -45.14460 1.39679 1.000 54.67142 111 GLY B CA 1
ATOM 3318 C C . GLY B 1 113 ? 65.61526 -45.84720 2.52256 1.000 59.86076 111 GLY B C 1
ATOM 3319 O O . GLY B 1 113 ? 65.41152 -47.06357 2.43494 1.000 60.66129 111 GLY B O 1
ATOM 3320 N N . ALA B 1 114 ? 65.20402 -45.13030 3.56675 1.000 60.59511 112 ALA B N 1
ATOM 3321 C CA . ALA B 1 114 ? 64.52742 -45.74688 4.70287 1.000 55.21626 112 ALA B CA 1
ATOM 3322 C C . ALA B 1 114 ? 63.08322 -46.10698 4.36694 1.000 50.79575 112 ALA B C 1
ATOM 3323 O O . ALA B 1 114 ? 62.33227 -45.27806 3.84489 1.000 59.21009 112 ALA B O 1
ATOM 3325 N N . ASN B 1 115 ? 62.69982 -47.34982 4.66636 1.000 43.99850 113 ASN B N 1
ATOM 3326 C CA . ASN B 1 115 ? 61.32967 -47.82546 4.48599 1.000 47.10043 113 ASN B CA 1
ATOM 3327 C C . ASN B 1 115 ? 60.37536 -47.09260 5.42492 1.000 51.18283 113 ASN B C 1
ATOM 3328 O O . ASN B 1 115 ? 60.26096 -47.45199 6.60116 1.000 57.04589 113 ASN B O 1
ATOM 3333 N N . VAL B 1 116 ? 59.68838 -46.06770 4.91661 1.000 51.50063 114 VAL B N 1
ATOM 3334 C CA . VAL B 1 116 ? 58.81328 -45.21493 5.72017 1.000 52.51074 114 VAL B CA 1
ATOM 3335 C C . VAL B 1 116 ? 57.57254 -45.93442 6.23520 1.000 56.40389 114 VAL B C 1
ATOM 3336 O O . VAL B 1 116 ? 56.76783 -45.34480 6.96558 1.000 59.39867 114 VAL B O 1
ATOM 3340 N N . ASN B 1 117 ? 57.39746 -47.20607 5.88137 1.000 53.25815 115 ASN B N 1
ATOM 3341 C CA . ASN B 1 117 ? 56.17722 -47.90592 6.26338 1.000 54.46713 115 ASN B CA 1
ATOM 3342 C C . ASN B 1 117 ? 56.44408 -49.16600 7.07979 1.000 55.94255 115 ASN B C 1
ATOM 3343 O O . ASN B 1 117 ? 55.58183 -50.04868 7.14774 1.000 56.37838 115 ASN B O 1
ATOM 3348 N N . HIS B 1 118 ? 57.61084 -49.26634 7.71106 1.000 59.77204 116 HIS B N 1
ATOM 3349 C CA . HIS B 1 118 ? 57.82340 -50.30277 8.70798 1.000 64.19234 116 HIS B CA 1
ATOM 3350 C C . HIS B 1 118 ? 57.13145 -49.90943 10.00572 1.000 58.81992 116 HIS B C 1
ATOM 3351 O O . HIS B 1 118 ? 56.99074 -48.72673 10.32767 1.000 61.53784 116 HIS B O 1
ATOM 3358 N N . THR B 1 119 ? 56.69392 -50.91561 10.74861 1.000 60.21950 117 THR B N 1
ATOM 3359 C CA . THR B 1 119 ? 55.79415 -50.72030 11.87169 1.000 63.76001 117 THR B CA 1
ATOM 3360 C C . THR B 1 119 ? 56.36938 -51.27802 13.16513 1.000 61.36646 117 THR B C 1
ATOM 3361 O O . THR B 1 119 ? 57.16021 -52.22625 13.15751 1.000 62.20617 117 THR B O 1
ATOM 3365 N N . THR B 1 120 ? 55.96981 -50.66949 14.27759 1.000 63.48761 118 THR B N 1
ATOM 3366 C CA . THR B 1 120 ? 56.26719 -51.21644 15.59460 1.000 66.67620 118 THR B CA 1
ATOM 3367 C C . THR B 1 120 ? 55.45363 -52.50187 15.77608 1.000 66.12579 118 THR B C 1
ATOM 3368 O O . THR B 1 120 ? 54.79468 -52.99192 14.85420 1.000 67.48903 118 THR B O 1
ATOM 3372 N N . VAL B 1 121 ? 55.48349 -53.06717 16.98444 1.000 60.87380 119 VAL B N 1
ATOM 3373 C CA . VAL B 1 121 ? 54.67535 -54.25670 17.24203 1.000 59.72571 119 VAL B CA 1
ATOM 3374 C C . VAL B 1 121 ? 53.19437 -53.90140 17.32344 1.000 61.01570 119 VAL B C 1
ATOM 3375 O O . VAL B 1 121 ? 52.33233 -54.71873 16.97585 1.000 61.76287 119 VAL B O 1
ATOM 3379 N N . THR B 1 122 ? 52.86957 -52.68580 17.76265 1.000 60.65634 120 THR B N 1
ATOM 3380 C CA . THR B 1 122 ? 51.49248 -52.21437 17.69895 1.000 62.18060 120 THR B CA 1
ATOM 3381 C C . THR B 1 122 ? 51.12123 -51.75395 16.29770 1.000 65.12499 120 THR B C 1
ATOM 3382 O O . THR B 1 122 ? 49.97080 -51.36270 16.07042 1.000 61.81169 120 THR B O 1
ATOM 3386 N N . ASN B 1 123 ? 52.08390 -51.77568 15.37339 1.000 66.01664 121 ASN B N 1
ATOM 3387 C CA . ASN B 1 123 ? 51.87973 -51.37236 13.98431 1.000 64.73101 121 ASN B CA 1
ATOM 3388 C C . ASN B 1 123 ? 51.56642 -49.88076 13.88227 1.000 62.40037 121 ASN B C 1
ATOM 3389 O O . ASN B 1 123 ? 50.65227 -49.46828 13.16531 1.000 60.49381 121 ASN B O 1
ATOM 3394 N N . SER B 1 124 ? 52.33391 -49.07103 14.60772 1.000 62.00938 122 SER B N 1
ATOM 3395 C CA . SER B 1 124 ? 52.31380 -47.62607 14.44707 1.000 61.28911 122 SER B CA 1
ATOM 3396 C C . SER B 1 124 ? 53.39356 -47.26858 13.43889 1.000 62.28506 122 SER B C 1
ATOM 3397 O O . SER B 1 124 ? 54.56859 -47.59732 13.63313 1.000 62.55684 122 SER B O 1
ATOM 3400 N N . THR B 1 125 ? 52.99508 -46.64639 12.35611 1.000 61.98495 123 THR B N 1
ATOM 3401 C CA . THR B 1 125 ? 53.96330 -46.21313 11.37655 1.000 61.62804 123 THR B CA 1
ATOM 3402 C C . THR B 1 125 ? 54.70993 -44.97602 11.85777 1.000 58.87147 123 THR B C 1
ATOM 3403 O O . THR B 1 125 ? 54.26204 -44.28106 12.77433 1.000 60.13954 123 THR B O 1
ATOM 3407 N N . PRO B 1 126 ? 55.87896 -44.70092 11.27909 1.000 55.85979 124 PRO B N 1
ATOM 3408 C CA . PRO B 1 126 ? 56.50503 -43.39242 11.50798 1.000 56.42755 124 PRO B CA 1
ATOM 3409 C C . PRO B 1 126 ? 55.55289 -42.24001 11.24960 1.000 56.90742 124 PRO B C 1
ATOM 3410 O O . PRO B 1 126 ? 55.62387 -41.21946 11.94658 1.000 56.58634 124 PRO B O 1
ATOM 3414 N N . LEU B 1 127 ? 54.65054 -42.37776 10.27327 1.000 58.82306 125 LEU B N 1
ATOM 3415 C CA . LEU B 1 127 ? 53.63809 -41.35079 10.04407 1.000 59.22004 125 LEU B CA 1
ATOM 3416 C C . LEU B 1 127 ? 52.68040 -41.22823 11.22500 1.000 60.52870 125 LEU B C 1
ATOM 3417 O O . LEU B 1 127 ? 52.29679 -40.11602 11.60453 1.000 58.42232 125 LEU B O 1
ATOM 3422 N N . ARG B 1 128 ? 52.28008 -42.35870 11.81725 1.000 57.90584 126 ARG B N 1
ATOM 3423 C CA . ARG B 1 128 ? 51.39001 -42.31333 12.97555 1.000 56.99678 126 ARG B CA 1
ATOM 3424 C C . ARG B 1 128 ? 52.04038 -41.58109 14.14014 1.000 60.29878 126 ARG B C 1
ATOM 3425 O O . ARG B 1 128 ? 51.41669 -40.71754 14.76276 1.000 63.32503 126 ARG B O 1
ATOM 3433 N N . ALA B 1 129 ? 53.26892 -41.96652 14.49486 1.000 60.80824 127 ALA B N 1
ATOM 3434 C CA . ALA B 1 129 ? 54.03250 -41.23779 15.50356 1.000 61.85855 127 ALA B CA 1
ATOM 3435 C C . ALA B 1 129 ? 53.96140 -39.73119 15.27478 1.000 59.30937 127 ALA B C 1
ATOM 3436 O O . ALA B 1 129 ? 53.67833 -38.95951 16.19787 1.000 63.81269 127 ALA B O 1
ATOM 3438 N N . ALA B 1 130 ? 54.23006 -39.29818 14.04051 1.000 55.93704 128 ALA B N 1
ATOM 3439 C CA . ALA B 1 130 ? 54.16041 -37.87677 13.71752 1.000 54.88806 128 ALA B CA 1
ATOM 3440 C C . ALA B 1 130 ? 52.74021 -37.33645 13.85816 1.000 56.34141 128 ALA B C 1
ATOM 3441 O O . ALA B 1 130 ? 52.54769 -36.17490 14.23223 1.000 54.19253 128 ALA B O 1
ATOM 3443 N N . CYS B 1 131 ? 51.73175 -38.15696 13.54649 1.000 57.17115 129 CYS B N 1
ATOM 3444 C CA . CYS B 1 131 ? 50.34356 -37.72620 13.70227 1.000 55.59680 129 CYS B CA 1
ATOM 3445 C C . CYS B 1 131 ? 49.92529 -37.66961 15.16754 1.000 57.32583 129 CYS B C 1
ATOM 3446 O O . CYS B 1 131 ? 49.11557 -36.81622 15.54624 1.000 58.30352 129 CYS B O 1
ATOM 3449 N N . PHE B 1 132 ? 50.44956 -38.57540 15.99434 1.000 58.37225 130 PHE B N 1
ATOM 3450 C CA . PHE B 1 132 ? 50.18644 -38.54019 17.42904 1.000 57.35774 130 PHE B CA 1
ATOM 3451 C C . PHE B 1 132 ? 50.66944 -37.22706 18.03254 1.000 56.90605 130 PHE B C 1
ATOM 3452 O O . PHE B 1 132 ? 49.92374 -36.54188 18.74054 1.000 59.09577 130 PHE B O 1
ATOM 3460 N N . ASP B 1 133 ? 51.93660 -36.88780 17.80075 1.000 57.48560 131 ASP B N 1
ATOM 3461 C CA . ASP B 1 133 ? 52.52624 -35.64197 18.27560 1.000 60.74226 131 ASP B CA 1
ATOM 3462 C C . ASP B 1 133 ? 52.15577 -34.42725 17.43350 1.000 56.86244 131 ASP B C 1
ATOM 3463 O O . ASP B 1 133 ? 52.48372 -33.30233 17.82670 1.000 55.52183 131 ASP B O 1
ATOM 3468 N N . GLY B 1 134 ? 51.49619 -34.62102 16.29514 1.000 60.14479 132 GLY B N 1
ATOM 3469 C CA . GLY B 1 134 ? 51.05070 -33.50197 15.48144 1.000 53.93101 132 GLY B CA 1
ATOM 3470 C C . GLY B 1 134 ? 52.14674 -32.63945 14.89747 1.000 51.90036 132 GLY B C 1
ATOM 3471 O O . GLY B 1 134 ? 51.94358 -31.43387 14.72210 1.000 54.80524 132 GLY B O 1
ATOM 3472 N N . ARG B 1 135 ? 53.30802 -33.21538 14.59338 1.000 51.78032 133 ARG B N 1
ATOM 3473 C CA . ARG B 1 135 ? 54.35896 -32.47161 13.90600 1.000 58.91041 133 ARG B CA 1
ATOM 3474 C C . ARG B 1 135 ? 54.00426 -32.40837 12.42473 1.000 59.34846 133 ARG B C 1
ATOM 3475 O O . ARG B 1 135 ? 54.11430 -33.40729 11.70609 1.000 56.80269 133 ARG B O 1
ATOM 3483 N N . LEU B 1 136 ? 53.57664 -31.22702 11.97274 1.000 58.44115 134 LEU B N 1
ATOM 3484 C CA . LEU B 1 136 ? 53.01898 -31.08114 10.63114 1.000 57.91082 134 LEU B CA 1
ATOM 3485 C C . LEU B 1 136 ? 54.07139 -31.28641 9.54743 1.000 58.50437 134 LEU B C 1
ATOM 3486 O O . LEU B 1 136 ? 53.76308 -31.81882 8.47563 1.000 58.11634 134 LEU B O 1
ATOM 3491 N N . ASP B 1 137 ? 55.31155 -30.85834 9.79371 1.000 58.60095 135 ASP B N 1
ATOM 3492 C CA . ASP B 1 137 ? 56.34237 -30.98000 8.76635 1.000 59.05650 135 ASP B CA 1
ATOM 3493 C C . ASP B 1 137 ? 56.66619 -32.43997 8.46598 1.000 63.08910 135 ASP B C 1
ATOM 3494 O O . ASP B 1 137 ? 56.85571 -32.81321 7.30224 1.000 65.59690 135 ASP B O 1
ATOM 3499 N N . ILE B 1 138 ? 56.74443 -33.28071 9.49833 1.000 60.85112 136 ILE B N 1
ATOM 3500 C CA . ILE B 1 138 ? 57.04677 -34.68862 9.26043 1.000 59.55524 136 ILE B CA 1
ATOM 3501 C C . ILE B 1 138 ? 55.82742 -35.42876 8.71449 1.000 60.30727 136 ILE B C 1
ATOM 3502 O O . ILE B 1 138 ? 55.97214 -36.41050 7.97431 1.000 60.13192 136 ILE B O 1
ATOM 3507 N N . VAL B 1 139 ? 54.61696 -34.97160 9.04307 1.000 60.09730 137 VAL B N 1
ATOM 3508 C CA . VAL B 1 139 ? 53.42295 -35.58165 8.46626 1.000 62.50661 137 VAL B CA 1
ATOM 3509 C C . VAL B 1 139 ? 53.33591 -35.26404 6.98062 1.000 64.38051 137 VAL B C 1
ATOM 3510 O O . VAL B 1 139 ? 53.02129 -36.13708 6.16496 1.000 62.47779 137 VAL B O 1
ATOM 3514 N N . LYS B 1 140 ? 53.63430 -34.01710 6.60525 1.000 62.68299 138 LYS B N 1
ATOM 3515 C CA . LYS B 1 140 ? 53.68377 -33.65063 5.19361 1.000 57.57623 138 LYS B CA 1
ATOM 3516 C C . LYS B 1 140 ? 54.81117 -34.38009 4.47935 1.000 60.60615 138 LYS B C 1
ATOM 3517 O O . LYS B 1 140 ? 54.64297 -34.85352 3.34938 1.000 58.30545 138 LYS B O 1
ATOM 3521 N N . TYR B 1 141 ? 55.98377 -34.43586 5.10766 1.000 61.63272 139 TYR B N 1
ATOM 3522 C CA . TYR B 1 141 ? 57.14910 -35.03120 4.46757 1.000 61.37419 139 TYR B CA 1
ATOM 3523 C C . TYR B 1 141 ? 56.92115 -36.49717 4.10979 1.000 60.70346 139 TYR B C 1
ATOM 3524 O O . TYR B 1 141 ? 57.18152 -36.91658 2.97628 1.000 62.69490 139 TYR B O 1
ATOM 3533 N N . LEU B 1 142 ? 56.44426 -37.29656 5.06748 1.000 61.54439 140 LEU B N 1
ATOM 3534 C CA . LEU B 1 142 ? 56.34212 -38.73513 4.83589 1.000 61.80077 140 LEU B CA 1
ATOM 3535 C C . LEU B 1 142 ? 55.33312 -39.07072 3.74139 1.000 63.57732 140 LEU B C 1
ATOM 3536 O O . LEU B 1 142 ? 55.60954 -39.91726 2.88414 1.000 65.30399 140 LEU B O 1
ATOM 3541 N N . VAL B 1 143 ? 54.17023 -38.41232 3.73704 1.000 62.43547 141 VAL B N 1
ATOM 3542 C CA . VAL B 1 143 ? 53.13838 -38.73541 2.74976 1.000 63.86864 141 VAL B CA 1
ATOM 3543 C C . VAL B 1 143 ? 53.62020 -38.41578 1.33745 1.000 64.42056 141 VAL B C 1
ATOM 3544 O O . VAL B 1 143 ? 53.43728 -39.21214 0.40853 1.000 61.33763 141 VAL B O 1
ATOM 3548 N N . GLU B 1 144 ? 54.23818 -37.24714 1.14802 1.000 62.22802 142 GLU B N 1
ATOM 3549 C CA . GLU B 1 144 ? 54.79973 -36.91915 -0.15679 1.000 61.82589 142 GLU B CA 1
ATOM 3550 C C . GLU B 1 144 ? 56.10223 -37.65949 -0.42724 1.000 68.61083 142 GLU B C 1
ATOM 3551 O O . GLU B 1 144 ? 56.68836 -37.49370 -1.50333 1.000 73.03974 142 GLU B O 1
ATOM 3557 N N . ASN B 1 145 ? 56.53824 -38.49890 0.50926 1.000 64.13692 143 ASN B N 1
ATOM 3558 C CA . ASN B 1 145 ? 57.59795 -39.46770 0.27939 1.000 59.18627 143 ASN B CA 1
ATOM 3559 C C . ASN B 1 145 ? 57.00264 -40.86815 0.29795 1.000 61.60940 143 ASN B C 1
ATOM 3560 O O . ASN B 1 145 ? 57.67542 -41.84706 0.63346 1.000 61.44472 143 ASN B O 1
ATOM 3565 N N . ASN B 1 146 ? 55.70998 -40.93989 -0.03644 1.000 64.13002 144 ASN B N 1
ATOM 3566 C CA . ASN B 1 146 ? 54.99615 -42.16275 -0.38807 1.000 65.88951 144 ASN B CA 1
ATOM 3567 C C . ASN B 1 146 ? 54.70720 -43.02603 0.83287 1.000 67.43076 144 ASN B C 1
ATOM 3568 O O . ASN B 1 146 ? 54.60351 -44.25072 0.72643 1.000 70.05505 144 ASN B O 1
ATOM 3573 N N . ALA B 1 147 ? 54.55849 -42.38649 1.99148 1.000 66.53651 145 ALA B N 1
ATOM 3574 C CA . ALA B 1 147 ? 54.09950 -43.08152 3.18420 1.000 62.13628 145 ALA B CA 1
ATOM 3575 C C . ALA B 1 147 ? 52.61683 -43.39040 3.07480 1.000 62.81365 145 ALA B C 1
ATOM 3576 O O . ALA B 1 147 ? 51.84147 -42.65207 2.46109 1.000 62.90834 145 ALA B O 1
ATOM 3578 N N . ASN B 1 148 ? 52.22904 -44.49975 3.68117 1.000 62.23365 146 ASN B N 1
ATOM 3579 C CA . ASN B 1 148 ? 50.87947 -45.02278 3.53636 1.000 61.67659 146 ASN B CA 1
ATOM 3580 C C . ASN B 1 148 ? 50.01856 -44.51107 4.68636 1.000 61.88185 146 ASN B C 1
ATOM 3581 O O . ASN B 1 148 ? 50.07690 -45.02940 5.80323 1.000 63.69597 146 ASN B O 1
ATOM 3586 N N . ILE B 1 149 ? 49.21969 -43.47681 4.40877 1.000 59.43555 147 ILE B N 1
ATOM 3587 C CA . ILE B 1 149 ? 48.25928 -42.96430 5.38026 1.000 54.02985 147 ILE B CA 1
ATOM 3588 C C . ILE B 1 149 ? 47.26074 -44.02470 5.84667 1.000 54.42489 147 ILE B C 1
ATOM 3589 O O . ILE B 1 149 ? 46.65092 -43.86690 6.90716 1.000 58.63135 147 ILE B O 1
ATOM 3594 N N . SER B 1 150 ? 47.09589 -45.12362 5.09770 1.000 55.59777 148 SER B N 1
ATOM 3595 C CA . SER B 1 150 ? 46.00235 -46.05595 5.37836 1.000 58.47111 148 SER B CA 1
ATOM 3596 C C . SER B 1 150 ? 46.35719 -47.10690 6.41539 1.000 56.36258 148 SER B C 1
ATOM 3597 O O . SER B 1 150 ? 45.45093 -47.65350 7.05597 1.000 47.11077 148 SER B O 1
ATOM 3600 N N . ILE B 1 151 ? 47.63116 -47.46458 6.52111 1.000 56.15097 149 ILE B N 1
ATOM 3601 C CA . ILE B 1 151 ? 48.08182 -48.49706 7.44678 1.000 56.78017 149 ILE B CA 1
ATOM 3602 C C . ILE B 1 151 ? 47.85101 -48.03682 8.88060 1.000 61.52119 149 ILE B C 1
ATOM 3603 O O . ILE B 1 151 ? 48.33610 -46.97616 9.29224 1.000 61.64026 149 ILE B O 1
ATOM 3608 N N . ALA B 1 152 ? 47.06235 -48.80372 9.63052 1.000 57.88664 150 ALA B N 1
ATOM 3609 C CA . ALA B 1 152 ? 46.62197 -48.42435 10.96828 1.000 52.82601 150 ALA B CA 1
ATOM 3610 C C . ALA B 1 152 ? 47.22950 -49.33814 12.02775 1.000 58.99798 150 ALA B C 1
ATOM 3611 O O . ALA B 1 152 ? 47.84273 -50.36725 11.72943 1.000 64.60683 150 ALA B O 1
ATOM 3613 N N . ASN B 1 153 ? 47.03484 -48.94772 13.28773 1.000 55.40146 151 ASN B N 1
ATOM 3614 C CA . ASN B 1 153 ? 47.58141 -49.68969 14.41865 1.000 56.43867 151 ASN B CA 1
ATOM 3615 C C . ASN B 1 153 ? 46.83889 -51.01860 14.59401 1.000 57.20730 151 ASN B C 1
ATOM 3616 O O . ASN B 1 153 ? 45.89382 -51.33887 13.86672 1.000 58.98574 151 ASN B O 1
ATOM 3621 N N . LYS B 1 154 ? 47.29779 -51.80610 15.56919 1.000 58.85655 152 LYS B N 1
ATOM 3622 C CA . LYS B 1 154 ? 46.71118 -53.09340 15.93022 1.000 59.20320 152 LYS B CA 1
ATOM 3623 C C . LYS B 1 154 ? 45.19246 -53.03209 16.05405 1.000 61.18684 152 LYS B C 1
ATOM 3624 O O . LYS B 1 154 ? 44.49421 -53.97071 15.65811 1.000 64.84627 152 LYS B O 1
ATOM 3630 N N . TYR B 1 155 ? 44.67203 -51.92779 16.58712 1.000 62.60908 153 TYR B N 1
ATOM 3631 C CA . TYR B 1 155 ? 43.24932 -51.78267 16.85865 1.000 61.54361 153 TYR B CA 1
ATOM 3632 C C . TYR B 1 155 ? 42.52812 -51.00810 15.76530 1.000 59.71277 153 TYR B C 1
ATOM 3633 O O . TYR B 1 155 ? 41.47133 -50.42291 16.02354 1.000 59.85648 153 TYR B O 1
ATOM 3642 N N . ASP B 1 156 ? 43.09825 -50.96808 14.56200 1.000 62.45999 154 ASP B N 1
ATOM 3643 C CA . ASP B 1 156 ? 42.54239 -50.29415 13.39303 1.000 64.65412 154 ASP B CA 1
ATOM 3644 C C . ASP B 1 156 ? 42.43898 -48.78517 13.59187 1.000 60.48510 154 ASP B C 1
ATOM 3645 O O . ASP B 1 156 ? 41.83926 -48.09046 12.76310 1.000 59.05807 154 ASP B O 1
ATOM 3650 N N . ASN B 1 157 ? 42.99885 -48.27282 14.68701 1.000 58.23913 155 ASN B N 1
ATOM 3651 C CA . ASN B 1 157 ? 43.07627 -46.84429 14.97534 1.000 58.30262 155 ASN B CA 1
ATOM 3652 C C . ASN B 1 157 ? 44.07442 -46.20166 14.01700 1.000 55.73331 155 ASN B C 1
ATOM 3653 O O . ASN B 1 157 ? 45.28095 -46.45262 14.10812 1.000 55.15478 155 ASN B O 1
ATOM 3658 N N . THR B 1 158 ? 43.57826 -45.37361 13.10388 1.000 50.69283 156 THR B N 1
ATOM 3659 C CA . THR B 1 158 ? 44.37341 -44.78304 12.03884 1.000 54.62933 156 THR B CA 1
ATOM 3660 C C . THR B 1 158 ? 44.94754 -43.42835 12.45321 1.000 52.88217 156 THR B C 1
ATOM 3661 O O . THR B 1 158 ? 44.53675 -42.81989 13.44373 1.000 52.64572 156 THR B O 1
ATOM 3665 N N . CYS B 1 159 ? 45.93628 -42.97326 11.67447 1.000 56.07109 157 CYS B N 1
ATOM 3666 C CA . CYS B 1 159 ? 46.56176 -41.67242 11.90406 1.000 52.21757 157 CYS B CA 1
ATOM 3667 C C . CYS B 1 159 ? 45.53772 -40.54385 11.96607 1.000 50.27139 157 CYS B C 1
ATOM 3668 O O . CYS B 1 159 ? 45.68929 -39.60119 12.75122 1.000 51.24197 157 CYS B O 1
ATOM 3671 N N . LEU B 1 160 ? 44.48984 -40.61855 11.14126 1.000 53.26614 158 LEU B N 1
ATOM 3672 C CA . LEU B 1 160 ? 43.45902 -39.58433 11.16103 1.000 54.41262 158 LEU B CA 1
ATOM 3673 C C . LEU B 1 160 ? 42.69195 -39.59505 12.47626 1.000 52.84332 158 LEU B C 1
ATOM 3674 O O . LEU B 1 160 ? 42.36872 -38.53452 13.02427 1.000 49.84260 158 LEU B O 1
ATOM 3679 N N . MET B 1 161 ? 42.39511 -40.78670 12.99498 1.000 52.22247 159 MET B N 1
ATOM 3680 C CA . MET B 1 161 ? 41.69734 -40.89961 14.27061 1.000 53.34965 159 MET B CA 1
ATOM 3681 C C . MET B 1 161 ? 42.54662 -40.35650 15.41316 1.000 56.53679 159 MET B C 1
ATOM 3682 O O . MET B 1 161 ? 42.06670 -39.57374 16.24182 1.000 58.14737 159 MET B O 1
ATOM 3687 N N . ILE B 1 162 ? 43.81418 -40.77215 15.47989 1.000 54.84793 160 ILE B N 1
ATOM 3688 C CA . ILE B 1 162 ? 44.67447 -40.33397 16.57412 1.000 52.78494 160 ILE B CA 1
ATOM 3689 C C . ILE B 1 162 ? 44.99368 -38.84733 16.46180 1.000 57.64767 160 ILE B C 1
ATOM 3690 O O . ILE B 1 162 ? 45.19132 -38.17312 17.47912 1.000 60.21258 160 ILE B O 1
ATOM 3695 N N . ALA B 1 163 ? 45.04683 -38.30664 15.24198 1.000 58.24156 161 ALA B N 1
ATOM 3696 C CA . ALA B 1 163 ? 45.25553 -36.87155 15.08690 1.000 59.98970 161 ALA B CA 1
ATOM 3697 C C . ALA B 1 163 ? 44.05936 -36.07773 15.59320 1.000 60.47461 161 ALA B C 1
ATOM 3698 O O . ALA B 1 163 ? 44.22155 -34.94607 16.06377 1.000 61.07184 161 ALA B O 1
ATOM 3700 N N . ALA B 1 164 ? 42.85933 -36.65575 15.51169 1.000 55.82422 162 ALA B N 1
ATOM 3701 C CA . ALA B 1 164 ? 41.65656 -35.97803 15.97979 1.000 55.57886 162 ALA B CA 1
ATOM 3702 C C . ALA B 1 164 ? 41.57080 -35.97860 17.50081 1.000 57.83747 162 ALA B C 1
ATOM 3703 O O . ALA B 1 164 ? 41.25912 -34.94902 18.10728 1.000 55.53241 162 ALA B O 1
ATOM 3705 N N . TYR B 1 165 ? 41.82099 -37.12947 18.13178 1.000 59.06404 163 TYR B N 1
ATOM 3706 C CA . TYR B 1 165 ? 41.74172 -37.21014 19.58867 1.000 63.01070 163 TYR B CA 1
ATOM 3707 C C . TYR B 1 165 ? 42.68868 -36.21061 20.24362 1.000 61.70188 163 TYR B C 1
ATOM 3708 O O . TYR B 1 165 ? 42.29368 -35.46510 21.14701 1.000 62.16813 163 TYR B O 1
ATOM 3717 N N . LYS B 1 166 ? 43.95064 -36.18536 19.80552 1.000 60.35586 164 LYS B N 1
ATOM 3718 C CA . LYS B 1 166 ? 44.89276 -35.19663 20.32060 1.000 58.20104 164 LYS B CA 1
ATOM 3719 C C . LYS B 1 166 ? 44.63264 -33.79098 19.78300 1.000 58.09560 164 LYS B C 1
ATOM 3720 O O . LYS B 1 166 ? 45.18259 -32.82924 20.33049 1.000 57.11198 164 LYS B O 1
ATOM 3726 N N . GLY B 1 167 ? 43.81526 -33.64518 18.74026 1.000 58.76125 165 GLY B N 1
ATOM 3727 C CA . GLY B 1 167 ? 43.33816 -32.33782 18.32480 1.000 56.90048 165 GLY B CA 1
ATOM 3728 C C . GLY B 1 167 ? 44.22717 -31.53493 17.40203 1.000 57.76930 165 GLY B C 1
ATOM 3729 O O . GLY B 1 167 ? 44.11277 -30.30667 17.37981 1.000 60.91930 165 GLY B O 1
ATOM 3730 N N . HIS B 1 168 ? 45.11554 -32.17799 16.64339 1.000 57.95101 166 HIS B N 1
ATOM 3731 C CA . HIS B 1 168 ? 45.96114 -31.48117 15.67176 1.000 55.13683 166 HIS B CA 1
ATOM 3732 C C . HIS B 1 168 ? 45.11313 -31.10580 14.45847 1.000 55.66729 166 HIS B C 1
ATOM 3733 O O . HIS B 1 168 ? 45.05456 -31.81992 13.45591 1.000 59.23385 166 HIS B O 1
ATOM 3740 N N . THR B 1 169 ? 44.42622 -29.96412 14.56955 1.000 57.72880 167 THR B N 1
ATOM 3741 C CA . THR B 1 169 ? 43.52501 -29.50886 13.51129 1.000 60.89322 167 THR B CA 1
ATOM 3742 C C . THR B 1 169 ? 44.20781 -29.44881 12.14739 1.000 60.10210 167 THR B C 1
ATOM 3743 O O . THR B 1 169 ? 43.69255 -29.98592 11.16034 1.000 57.96110 167 THR B O 1
ATOM 3747 N N . ASP B 1 170 ? 45.36902 -28.79329 12.07195 1.000 62.75798 168 ASP B N 1
ATOM 3748 C CA . ASP B 1 170 ? 46.03873 -28.62691 10.78405 1.000 67.17867 168 ASP B CA 1
ATOM 3749 C C . ASP B 1 170 ? 46.46025 -29.96776 10.19095 1.000 62.67171 168 ASP B C 1
ATOM 3750 O O . ASP B 1 170 ? 46.29987 -30.19899 8.98670 1.000 60.63322 168 ASP B O 1
ATOM 3755 N N . VAL B 1 171 ? 47.00930 -30.86050 11.01730 1.000 59.61202 169 VAL B N 1
ATOM 3756 C CA . VAL B 1 171 ? 47.38179 -32.19005 10.53855 1.000 55.65280 169 VAL B CA 1
ATOM 3757 C C . VAL B 1 171 ? 46.14561 -32.97043 10.10258 1.000 55.44967 169 VAL B C 1
ATOM 3758 O O . VAL B 1 171 ? 46.18381 -33.72617 9.12325 1.000 56.18224 169 VAL B O 1
ATOM 3762 N N . VAL B 1 172 ? 45.02699 -32.78900 10.80961 1.000 55.97831 170 VAL B N 1
ATOM 3763 C CA . VAL B 1 172 ? 43.80978 -33.52702 10.48177 1.000 54.64509 170 VAL B CA 1
ATOM 3764 C C . VAL B 1 172 ? 43.28935 -33.12083 9.11084 1.000 54.17305 170 VAL B C 1
ATOM 3765 O O . VAL B 1 172 ? 42.88668 -33.97099 8.30726 1.000 55.20341 170 VAL B O 1
ATOM 3769 N N . ARG B 1 173 ? 43.30585 -31.82184 8.81183 1.000 56.48971 171 ARG B N 1
ATOM 3770 C CA . ARG B 1 173 ? 42.78928 -31.36701 7.52750 1.000 60.58021 171 ARG B CA 1
ATOM 3771 C C . ARG B 1 173 ? 43.72274 -31.77358 6.39345 1.000 59.85188 171 ARG B C 1
ATOM 3772 O O . ARG B 1 173 ? 43.26385 -32.06866 5.28512 1.000 58.30310 171 ARG B O 1
ATOM 3780 N N . TYR B 1 174 ? 45.03539 -31.78437 6.64737 1.000 60.24754 172 TYR B N 1
ATOM 3781 C CA . TYR B 1 174 ? 45.98196 -32.23959 5.63435 1.000 55.80193 172 TYR B CA 1
ATOM 3782 C C . TYR B 1 174 ? 45.67665 -33.65980 5.17277 1.000 55.97961 172 TYR B C 1
ATOM 3783 O O . TYR B 1 174 ? 45.62348 -33.93267 3.96648 1.000 56.48954 172 TYR B O 1
ATOM 3792 N N . LEU B 1 175 ? 45.48959 -34.58675 6.11711 1.000 56.23934 173 LEU B N 1
ATOM 3793 C CA . LEU B 1 175 ? 45.22039 -35.97292 5.73806 1.000 57.18269 173 LEU B CA 1
ATOM 3794 C C . LEU B 1 175 ? 43.86835 -36.10619 5.05227 1.000 54.69766 173 LEU B C 1
ATOM 3795 O O . LEU B 1 175 ? 43.69382 -36.95493 4.17207 1.000 55.18598 173 LEU B O 1
ATOM 3800 N N . LEU B 1 176 ? 42.89677 -35.28184 5.44985 1.000 55.15975 174 LEU B N 1
ATOM 3801 C CA . LEU B 1 176 ? 41.61347 -35.28095 4.75758 1.000 55.47187 174 LEU B CA 1
ATOM 3802 C C . LEU B 1 176 ? 41.78269 -34.83159 3.31067 1.000 59.28702 174 LEU B C 1
ATOM 3803 O O . LEU B 1 176 ? 41.14451 -35.37841 2.40302 1.000 58.21801 174 LEU B O 1
ATOM 3808 N N . GLU B 1 177 ? 42.62695 -33.82221 3.07950 1.000 59.00975 175 GLU B N 1
ATOM 3809 C CA . GLU B 1 177 ? 42.88401 -33.35225 1.71992 1.000 57.75131 175 GLU B CA 1
ATOM 3810 C C . GLU B 1 177 ? 43.57366 -34.42656 0.88432 1.000 58.20943 175 GLU B C 1
ATOM 3811 O O . GLU B 1 177 ? 43.21434 -34.65508 -0.27666 1.000 59.22438 175 GLU B O 1
ATOM 3817 N N . GLN B 1 178 ? 44.57763 -35.09344 1.45881 1.000 55.61112 176 GLN B N 1
ATOM 3818 C CA . GLN B 1 178 ? 45.22906 -36.23690 0.82272 1.000 51.10459 176 GLN B CA 1
ATOM 3819 C C . GLN B 1 178 ? 44.29067 -37.42931 0.66682 1.000 50.72732 176 GLN B C 1
ATOM 3820 O O . GLN B 1 178 ? 44.71990 -38.52191 0.27983 1.000 52.40136 176 GLN B O 1
ATOM 3826 N N . ARG B 1 179 ? 43.01546 -37.22839 0.99881 1.000 48.30837 177 ARG B N 1
ATOM 3827 C CA . ARG B 1 179 ? 41.95187 -38.20420 0.77148 1.000 53.65781 177 ARG B CA 1
ATOM 3828 C C . ARG B 1 179 ? 42.13630 -39.42534 1.67080 1.000 50.61533 177 ARG B C 1
ATOM 3829 O O . ARG B 1 179 ? 42.13843 -40.56708 1.21050 1.000 53.41403 177 ARG B O 1
ATOM 3834 N N . ALA B 1 180 ? 42.29309 -39.17417 2.96502 1.000 53.55807 178 ALA B N 1
ATOM 3835 C CA . ALA B 1 180 ? 42.22171 -40.24687 3.94099 1.000 51.00763 178 ALA B CA 1
ATOM 3836 C C . ALA B 1 180 ? 40.76087 -40.52149 4.25525 1.000 47.70450 178 ALA B C 1
ATOM 3837 O O . ALA B 1 180 ? 39.92381 -39.61685 4.23195 1.000 49.05137 178 ALA B O 1
ATOM 3839 N N . ASP B 1 181 ? 40.45542 -41.77781 4.54293 1.000 44.61851 179 ASP B N 1
ATOM 3840 C CA . ASP B 1 181 ? 39.05941 -42.14203 4.73105 1.000 47.32301 179 ASP B CA 1
ATOM 3841 C C . ASP B 1 181 ? 38.57489 -41.72768 6.11388 1.000 56.98222 179 ASP B C 1
ATOM 3842 O O . ASP B 1 181 ? 39.02144 -42.28689 7.12341 1.000 55.28895 179 ASP B O 1
ATOM 3847 N N . PRO B 1 182 ? 37.65906 -40.76231 6.20384 1.000 57.80500 180 PRO B N 1
ATOM 3848 C CA . PRO B 1 182 ? 37.14901 -40.33284 7.50755 1.000 51.16026 180 PRO B CA 1
ATOM 3849 C C . PRO B 1 182 ? 36.11107 -41.26846 8.10284 1.000 50.89980 180 PRO B C 1
ATOM 3850 O O . PRO B 1 182 ? 35.51797 -40.93198 9.13088 1.000 56.99736 180 PRO B O 1
ATOM 3854 N N . ASN B 1 183 ? 35.88186 -42.42010 7.47196 1.000 49.32285 181 ASN B N 1
ATOM 3855 C CA . ASN B 1 183 ? 34.87401 -43.37419 7.91070 1.000 54.05535 181 ASN B CA 1
ATOM 3856 C C . ASN B 1 183 ? 35.47597 -44.69885 8.35954 1.000 55.75096 181 ASN B C 1
ATOM 3857 O O . ASN B 1 183 ? 34.73321 -45.66722 8.55897 1.000 53.66087 181 ASN B O 1
ATOM 3862 N N . ALA B 1 184 ? 36.79622 -44.77408 8.51068 1.000 54.85722 182 ALA B N 1
ATOM 3863 C CA . ALA B 1 184 ? 37.40887 -45.95947 9.09092 1.000 49.86687 182 ALA B CA 1
ATOM 3864 C C . ALA B 1 184 ? 36.91413 -46.16831 10.51830 1.000 56.64083 182 ALA B C 1
ATOM 3865 O O . ALA B 1 184 ? 36.56184 -45.21992 11.22522 1.000 62.45818 182 ALA B O 1
ATOM 3867 N N . LYS B 1 185 ? 36.88613 -47.42919 10.93985 1.000 57.35807 183 LYS B N 1
ATOM 3868 C CA . LYS B 1 185 ? 36.37947 -47.80932 12.24997 1.000 60.29304 183 LYS B CA 1
ATOM 3869 C C . LYS B 1 185 ? 37.44975 -48.58188 13.00952 1.000 59.97437 183 LYS B C 1
ATOM 3870 O O . LYS B 1 185 ? 38.17075 -49.39808 12.42672 1.000 59.87374 183 LYS B O 1
ATOM 3876 N N . ALA B 1 186 ? 37.56042 -48.31054 14.30607 1.000 60.33315 184 ALA B N 1
ATOM 3877 C CA . ALA B 1 186 ? 38.51129 -49.00193 15.16214 1.000 62.59139 184 ALA B CA 1
ATOM 3878 C C . ALA B 1 186 ? 37.92848 -50.31251 15.68377 1.000 63.73814 184 ALA B C 1
ATOM 3879 O O . ALA B 1 186 ? 36.76832 -50.65087 15.44144 1.000 64.29052 184 ALA B O 1
ATOM 3881 N N . HIS B 1 187 ? 38.77179 -51.07076 16.39342 1.000 61.91127 185 HIS B N 1
ATOM 3882 C CA . HIS B 1 187 ? 38.27888 -52.23432 17.12127 1.000 62.02245 185 HIS B CA 1
ATOM 3883 C C . HIS B 1 187 ? 37.22488 -51.82387 18.13921 1.000 69.92373 185 HIS B C 1
ATOM 3884 O O . HIS B 1 187 ? 36.35852 -52.62757 18.50416 1.000 73.15125 185 HIS B O 1
ATOM 3891 N N . CYS B 1 188 ? 37.29018 -50.57418 18.60498 1.000 73.86233 186 CYS B N 1
ATOM 3892 C CA . CYS B 1 188 ? 36.25230 -50.01683 19.46224 1.000 74.52453 186 CYS B CA 1
ATOM 3893 C C . CYS B 1 188 ? 34.95590 -49.78962 18.69559 1.000 78.24979 186 CYS B C 1
ATOM 3894 O O . CYS B 1 188 ? 33.87336 -49.80826 19.29009 1.000 82.59301 186 CYS B O 1
ATOM 3897 N N . GLY B 1 189 ? 35.04371 -49.56910 17.38473 1.000 72.83926 187 GLY B N 1
ATOM 3898 C CA . GLY B 1 189 ? 33.94033 -49.05319 16.60509 1.000 71.17787 187 GLY B CA 1
ATOM 3899 C C . GLY B 1 189 ? 33.99394 -47.56011 16.36677 1.000 67.82394 187 GLY B C 1
ATOM 3900 O O . GLY B 1 189 ? 33.17134 -47.03725 15.60507 1.000 67.73383 187 GLY B O 1
ATOM 3901 N N . ALA B 1 190 ? 34.93780 -46.86784 16.99497 1.000 65.81441 188 ALA B N 1
ATOM 3902 C CA . ALA B 1 190 ? 34.99466 -45.41634 16.93053 1.000 59.71876 188 ALA B CA 1
ATOM 3903 C C . ALA B 1 190 ? 35.39824 -44.93878 15.54241 1.000 59.94399 188 ALA B C 1
ATOM 3904 O O . ALA B 1 190 ? 36.24821 -45.53865 14.88243 1.000 63.70718 188 ALA B O 1
ATOM 3906 N N . THR B 1 191 ? 34.72863 -43.89238 15.07627 1.000 56.13290 189 THR B N 1
ATOM 3907 C CA . THR B 1 191 ? 35.13979 -43.16790 13.88631 1.000 52.53794 189 THR B CA 1
ATOM 3908 C C . THR B 1 191 ? 36.07479 -42.03442 14.31028 1.000 54.94262 189 THR B C 1
ATOM 3909 O O . THR B 1 191 ? 36.21675 -41.73344 15.49732 1.000 60.28854 189 THR B O 1
ATOM 3913 N N . ALA B 1 192 ? 36.74587 -41.41887 13.33250 1.000 54.26354 190 ALA B N 1
ATOM 3914 C CA . ALA B 1 192 ? 37.54457 -40.23750 13.64067 1.000 52.07728 190 ALA B CA 1
ATOM 3915 C C . ALA B 1 192 ? 36.66963 -39.15450 14.25428 1.000 56.58764 190 ALA B C 1
ATOM 3916 O O . ALA B 1 192 ? 37.10929 -38.41040 15.13933 1.000 61.15387 190 ALA B O 1
ATOM 3918 N N . LEU B 1 193 ? 35.41844 -39.06495 13.79768 1.000 59.64498 191 LEU B N 1
ATOM 3919 C CA . LEU B 1 193 ? 34.47873 -38.09652 14.34913 1.000 61.43702 191 LEU B CA 1
ATOM 3920 C C . LEU B 1 193 ? 34.17334 -38.40414 15.80995 1.000 58.19212 191 LEU B C 1
ATOM 3921 O O . LEU B 1 193 ? 34.23513 -37.51456 16.66557 1.000 59.82933 191 LEU B O 1
ATOM 3926 N N . HIS B 1 194 ? 33.78631 -39.65054 16.10191 1.000 56.76215 192 HIS B N 1
ATOM 3927 C CA . HIS B 1 194 ? 33.60135 -40.13808 17.46726 1.000 54.73421 192 HIS B CA 1
ATOM 3928 C C . HIS B 1 194 ? 34.69983 -39.64559 18.40242 1.000 56.73058 192 HIS B C 1
ATOM 3929 O O . HIS B 1 194 ? 34.42481 -39.22042 19.52937 1.000 63.37543 192 HIS B O 1
ATOM 3936 N N . PHE B 1 195 ? 35.94873 -39.69678 17.93268 1.000 56.82784 193 PHE B N 1
ATOM 3937 C CA . PHE B 1 195 ? 37.07630 -39.28191 18.76060 1.000 61.28361 193 PHE B CA 1
ATOM 3938 C C . PHE B 1 195 ? 37.08463 -37.77272 18.96498 1.000 61.75613 193 PHE B C 1
ATOM 3939 O O . PHE B 1 195 ? 37.16841 -37.28984 20.10019 1.000 62.46928 193 PHE B O 1
ATOM 3947 N N . ALA B 1 196 ? 37.00522 -37.01158 17.86981 1.000 54.82593 194 ALA B N 1
ATOM 3948 C CA . ALA B 1 196 ? 36.98079 -35.55552 17.96533 1.000 53.31570 194 ALA B CA 1
ATOM 3949 C C . ALA B 1 196 ? 35.80667 -35.06475 18.79871 1.000 60.71709 194 ALA B C 1
ATOM 3950 O O . ALA B 1 196 ? 35.88823 -33.99847 19.41801 1.000 63.90695 194 ALA B O 1
ATOM 3952 N N . ALA B 1 197 ? 34.70967 -35.82179 18.82246 1.000 56.70711 195 ALA B N 1
ATOM 3953 C CA . ALA B 1 197 ? 33.54231 -35.41467 19.59374 1.000 55.57829 195 ALA B CA 1
ATOM 3954 C C . ALA B 1 197 ? 33.80899 -35.50532 21.09202 1.000 60.88284 195 ALA B C 1
ATOM 3955 O O . ALA B 1 197 ? 33.46839 -34.58583 21.84554 1.000 62.45572 195 ALA B O 1
ATOM 3957 N N . GLU B 1 198 ? 34.38889 -36.62071 21.54881 1.000 62.61068 196 GLU B N 1
ATOM 3958 C CA . GLU B 1 198 ? 34.69882 -36.76520 22.97020 1.000 59.92419 196 GLU B CA 1
ATOM 3959 C C . GLU B 1 198 ? 35.60511 -35.64317 23.46640 1.000 59.30447 196 GLU B C 1
ATOM 3960 O O . GLU B 1 198 ? 35.40401 -35.11345 24.56532 1.000 66.10219 196 GLU B O 1
ATOM 3966 N N . ALA B 1 199 ? 36.59158 -35.25057 22.66339 1.000 56.78782 197 ALA B N 1
ATOM 3967 C CA . ALA B 1 199 ? 37.54763 -34.22349 23.05475 1.000 55.59897 197 ALA B CA 1
ATOM 3968 C C . ALA B 1 199 ? 37.11022 -32.82290 22.65405 1.000 57.90740 197 ALA B C 1
ATOM 3969 O O . ALA B 1 199 ? 37.83979 -31.86058 22.91933 1.000 54.81994 197 ALA B O 1
ATOM 3971 N N . GLY B 1 200 ? 35.94684 -32.69135 22.02253 1.000 57.29463 198 GLY B N 1
ATOM 3972 C CA . GLY B 1 200 ? 35.40454 -31.38893 21.68088 1.000 55.65369 198 GLY B CA 1
ATOM 3973 C C . GLY B 1 200 ? 36.27950 -30.55644 20.77332 1.000 56.50853 198 GLY B C 1
ATOM 3974 O O . GLY B 1 200 ? 36.31469 -29.32877 20.91317 1.000 58.06047 198 GLY B O 1
ATOM 3975 N N . HIS B 1 201 ? 36.99147 -31.18725 19.83986 1.000 55.72841 199 HIS B N 1
ATOM 3976 C CA . HIS B 1 201 ? 37.78415 -30.44575 18.86070 1.000 55.81952 199 HIS B CA 1
ATOM 3977 C C . HIS B 1 201 ? 36.82353 -30.00825 17.75932 1.000 55.72369 199 HIS B C 1
ATOM 3978 O O . HIS B 1 201 ? 36.68573 -30.63562 16.70592 1.000 58.34201 199 HIS B O 1
ATOM 3985 N N . ILE B 1 202 ? 36.13314 -28.90318 18.04988 1.000 57.97586 200 ILE B N 1
ATOM 3986 C CA . ILE B 1 202 ? 35.03884 -28.41623 17.21208 1.000 60.87941 200 ILE B CA 1
ATOM 3987 C C . ILE B 1 202 ? 35.50269 -28.14910 15.78151 1.000 57.61558 200 ILE B C 1
ATOM 3988 O O . ILE B 1 202 ? 34.81480 -28.50677 14.81749 1.000 53.53672 200 ILE B O 1
ATOM 3993 N N . ASP B 1 203 ? 36.65864 -27.49993 15.61847 1.000 55.89565 201 ASP B N 1
ATOM 3994 C CA . ASP B 1 203 ? 37.13511 -27.17560 14.27681 1.000 60.18498 201 ASP B CA 1
ATOM 3995 C C . ASP B 1 203 ? 37.44629 -28.44045 13.48818 1.000 58.98564 201 ASP B C 1
ATOM 3996 O O . ASP B 1 203 ? 37.20596 -28.50576 12.27606 1.000 60.44294 201 ASP B O 1
ATOM 4001 N N . ILE B 1 204 ? 37.98222 -29.45615 14.16357 1.000 56.51417 202 ILE B N 1
ATOM 4002 C CA . ILE B 1 204 ? 38.20931 -30.74418 13.52167 1.000 57.39174 202 ILE B CA 1
ATOM 4003 C C . ILE B 1 204 ? 36.88121 -31.38475 13.13794 1.000 58.73992 202 ILE B C 1
ATOM 4004 O O . ILE B 1 204 ? 36.75671 -31.99544 12.06957 1.000 56.55734 202 ILE B O 1
ATOM 4009 N N . VAL B 1 205 ? 35.87302 -31.26643 14.00656 1.000 60.52852 203 VAL B N 1
ATOM 4010 C CA . VAL B 1 205 ? 34.55638 -31.82975 13.71433 1.000 56.72640 203 VAL B CA 1
ATOM 4011 C C . VAL B 1 205 ? 33.96942 -31.20186 12.45605 1.000 56.76742 203 VAL B C 1
ATOM 4012 O O . VAL B 1 205 ? 33.38010 -31.89227 11.61512 1.000 53.97677 203 VAL B O 1
ATOM 4016 N N . LYS B 1 206 ? 34.13466 -29.88633 12.29809 1.000 60.09360 204 LYS B N 1
ATOM 4017 C CA . LYS B 1 206 ? 33.65717 -29.22345 11.08954 1.000 57.21123 204 LYS B CA 1
ATOM 4018 C C . LYS B 1 206 ? 34.47940 -29.63602 9.87691 1.000 55.21450 204 LYS B C 1
ATOM 4019 O O . LYS B 1 206 ? 33.93406 -29.81876 8.78237 1.000 57.77264 204 LYS B O 1
ATOM 4021 N N . GLU B 1 207 ? 35.79498 -29.77177 10.05169 1.000 57.20786 205 GLU B N 1
ATOM 4022 C CA . GLU B 1 207 ? 36.65777 -30.20404 8.95737 1.000 58.15820 205 GLU B CA 1
ATOM 4023 C C . GLU B 1 207 ? 36.24855 -31.57566 8.43606 1.000 56.61831 205 GLU B C 1
ATOM 4024 O O . GLU B 1 207 ? 36.13762 -31.78275 7.22156 1.000 54.62875 205 GLU B O 1
ATOM 4030 N N . LEU B 1 208 ? 36.03901 -32.53412 9.34317 1.000 56.69302 206 LEU B N 1
ATOM 4031 C CA . LEU B 1 208 ? 35.62405 -33.86801 8.92118 1.000 55.23359 206 LEU B CA 1
ATOM 4032 C C . LEU B 1 208 ? 34.30299 -33.82849 8.16272 1.000 55.03265 206 LEU B C 1
ATOM 4033 O O . LEU B 1 208 ? 34.13015 -34.54498 7.17035 1.000 55.19978 206 LEU B O 1
ATOM 4038 N N . ILE B 1 209 ? 33.37203 -32.96947 8.58659 1.000 54.81595 207 ILE B N 1
ATOM 4039 C CA . ILE B 1 209 ? 32.07373 -32.91034 7.91790 1.000 54.84979 207 ILE B CA 1
ATOM 4040 C C . ILE B 1 209 ? 32.21123 -32.28701 6.53376 1.000 57.06667 207 ILE B C 1
ATOM 4041 O O . ILE B 1 209 ? 31.60593 -32.75712 5.56407 1.000 53.70498 207 ILE B O 1
ATOM 4046 N N . LYS B 1 210 ? 33.00506 -31.21651 6.42376 1.000 57.06735 208 LYS B N 1
ATOM 4047 C CA . LYS B 1 210 ? 33.32294 -30.62448 5.12680 1.000 53.45994 208 LYS B CA 1
ATOM 4048 C C . LYS B 1 210 ? 33.87047 -31.65362 4.14590 1.000 57.21670 208 LYS B C 1
ATOM 4049 O O . LYS B 1 210 ? 33.66857 -31.52638 2.93136 1.000 61.03442 208 LYS B O 1
ATOM 4055 N N . TRP B 1 211 ? 34.50404 -32.70579 4.65020 1.000 54.21460 209 TRP B N 1
ATOM 4056 C CA . TRP B 1 211 ? 35.08817 -33.74101 3.80147 1.000 50.53918 209 TRP B CA 1
ATOM 4057 C C . TRP B 1 211 ? 34.22370 -34.99524 3.85716 1.000 51.53867 209 TRP B C 1
ATOM 4058 O O . TRP B 1 211 ? 34.66256 -36.09771 4.19549 1.000 51.88265 209 TRP B O 1
ATOM 4069 N N . ARG B 1 212 ? 32.96326 -34.75988 3.48013 1.000 54.37029 210 ARG B N 1
ATOM 4070 C CA . ARG B 1 212 ? 31.88523 -35.73824 3.40535 1.000 52.52892 210 ARG B CA 1
ATOM 4071 C C . ARG B 1 212 ? 32.07035 -36.90904 4.35732 1.000 52.43340 210 ARG B C 1
ATOM 4072 O O . ARG B 1 212 ? 32.14798 -38.06286 3.92230 1.000 56.17408 210 ARG B O 1
ATOM 4074 N N . ALA B 1 213 ? 32.14467 -36.62844 5.65252 1.000 52.97061 211 ALA B N 1
ATOM 4075 C CA . ALA B 1 213 ? 32.23789 -37.70162 6.62335 1.000 55.28124 211 ALA B CA 1
ATOM 4076 C C . ALA B 1 213 ? 30.83109 -38.18682 6.91604 1.000 57.19072 211 ALA B C 1
ATOM 4077 O O . ALA B 1 213 ? 29.86141 -37.43002 6.82134 1.000 62.07219 211 ALA B O 1
ATOM 4079 N N . ALA B 1 214 ? 30.72186 -39.45502 7.27362 1.000 55.06495 212 ALA B N 1
ATOM 4080 C CA . ALA B 1 214 ? 29.42671 -40.09649 7.38805 1.000 59.29474 212 ALA B CA 1
ATOM 4081 C C . ALA B 1 214 ? 29.10935 -40.34334 8.85022 1.000 58.96409 212 ALA B C 1
ATOM 4082 O O . ALA B 1 214 ? 29.98232 -40.73628 9.63159 1.000 61.24036 212 ALA B O 1
ATOM 4084 N N . ILE B 1 215 ? 27.85867 -40.09601 9.21391 1.000 58.27298 213 ILE B N 1
ATOM 4085 C CA . ILE B 1 215 ? 27.41054 -40.35625 10.57144 1.000 58.91700 213 ILE B CA 1
ATOM 4086 C C . ILE B 1 215 ? 27.05863 -41.83111 10.65687 1.000 59.90696 213 ILE B C 1
ATOM 4087 O O . ILE B 1 215 ? 26.23061 -42.33130 9.88760 1.000 63.60109 213 ILE B O 1
ATOM 4092 N N . VAL B 1 216 ? 27.69774 -42.52926 11.57891 1.000 59.10629 214 VAL B N 1
ATOM 4093 C CA . VAL B 1 216 ? 27.47537 -43.94938 11.77315 1.000 62.87588 214 VAL B CA 1
ATOM 4094 C C . VAL B 1 216 ? 27.46552 -44.15559 13.27439 1.000 65.70882 214 VAL B C 1
ATOM 4095 O O . VAL B 1 216 ? 28.16432 -43.45023 14.01244 1.000 61.32809 214 VAL B O 1
ATOM 4099 N N . VAL B 1 217 ? 26.64648 -45.09732 13.73748 1.000 74.40040 215 VAL B N 1
ATOM 4100 C CA . VAL B 1 217 ? 26.63905 -45.38620 15.15856 1.000 72.15647 215 VAL B CA 1
ATOM 4101 C C . VAL B 1 217 ? 28.00795 -45.94837 15.50203 1.000 73.57973 215 VAL B C 1
ATOM 4102 O O . VAL B 1 217 ? 28.57799 -46.73204 14.73255 1.000 79.28940 215 VAL B O 1
ATOM 4106 N N . ASN B 1 218 ? 28.59236 -45.45671 16.59303 1.000 74.70063 216 ASN B N 1
ATOM 4107 C CA . ASN B 1 218 ? 29.66026 -46.15068 17.28331 1.000 79.12321 216 ASN B CA 1
ATOM 4108 C C . ASN B 1 218 ? 29.24144 -47.60512 17.26394 1.000 85.52996 216 ASN B C 1
ATOM 4109 O O . ASN B 1 218 ? 28.27421 -47.97793 17.93390 1.000 86.63275 216 ASN B O 1
ATOM 4114 N N . GLY B 1 219 ? 29.90429 -48.40665 16.42672 1.000 89.50027 217 GLY B N 1
ATOM 4115 C CA . GLY B 1 219 ? 29.51546 -49.78247 16.17214 1.000 101.02695 217 GLY B CA 1
ATOM 4116 C C . GLY B 1 219 ? 29.27128 -50.55622 17.44695 1.000 113.42695 217 GLY B C 1
ATOM 4117 O O . GLY B 1 219 ? 28.58652 -51.58462 17.46912 1.000 112.36695 217 GLY B O 1
ATOM 4118 N N . HIS B 1 220 ? 29.84448 -50.03846 18.52563 1.000 101.61695 218 HIS B N 1
ATOM 4119 C CA . HIS B 1 220 ? 29.76806 -50.62741 19.84807 1.000 92.34529 218 HIS B CA 1
ATOM 4120 C C . HIS B 1 220 ? 29.14244 -49.67724 20.87417 1.000 87.76518 218 HIS B C 1
ATOM 4121 O O . HIS B 1 220 ? 29.52645 -49.69292 22.04639 1.000 88.59156 218 HIS B O 1
ATOM 4128 N N . GLY B 1 221 ? 28.16944 -48.85290 20.46646 1.000 87.41555 219 GLY B N 1
ATOM 4129 C CA . GLY B 1 221 ? 27.54150 -47.94234 21.41386 1.000 82.21943 219 GLY B CA 1
ATOM 4130 C C . GLY B 1 221 ? 26.59635 -46.85758 20.91006 1.000 83.59333 219 GLY B C 1
ATOM 4131 O O . GLY B 1 221 ? 25.39341 -47.09516 20.76944 1.000 77.94826 219 GLY B O 1
ATOM 4132 N N . MET B 1 222 ? 27.13182 -45.66802 20.61270 1.000 84.24714 220 MET B N 1
ATOM 4133 C CA . MET B 1 222 ? 26.33941 -44.44219 20.48240 1.000 71.88212 220 MET B CA 1
ATOM 4134 C C . MET B 1 222 ? 26.51197 -43.78117 19.12133 1.000 70.32206 220 MET B C 1
ATOM 4135 O O . MET B 1 222 ? 27.07174 -44.38246 18.21394 1.000 73.93820 220 MET B O 1
ATOM 4140 N N . THR B 1 223 ? 26.00609 -42.57195 18.94383 1.000 66.84138 221 THR B N 1
ATOM 4141 C CA . THR B 1 223 ? 26.37514 -41.75807 17.79090 1.000 62.88757 221 THR B CA 1
ATOM 4142 C C . THR B 1 223 ? 27.44990 -40.74868 18.18328 1.000 57.71043 221 THR B C 1
ATOM 4143 O O . THR B 1 223 ? 27.65525 -40.48452 19.37224 1.000 62.04815 221 THR B O 1
ATOM 4147 N N . PRO B 1 224 ? 28.18040 -40.17307 17.21685 1.000 56.85998 222 PRO B N 1
ATOM 4148 C CA . PRO B 1 224 ? 29.12591 -39.10281 17.57414 1.000 58.87574 222 PRO B CA 1
ATOM 4149 C C . PRO B 1 224 ? 28.46515 -37.93826 18.28623 1.000 58.66107 222 PRO B C 1
ATOM 4150 O O . PRO B 1 224 ? 29.13181 -37.20402 19.02484 1.000 54.87860 222 PRO B O 1
ATOM 4154 N N . LEU B 1 225 ? 27.17278 -37.72459 18.05088 1.000 61.87342 223 LEU B N 1
ATOM 4155 C CA . LEU B 1 225 ? 26.44550 -36.68500 18.76705 1.000 59.14689 223 LEU B CA 1
ATOM 4156 C C . LEU B 1 225 ? 26.35080 -37.00265 20.25609 1.000 60.32973 223 LEU B C 1
ATOM 4157 O O . LEU B 1 225 ? 26.61046 -36.14176 21.10448 1.000 58.65014 223 LEU B O 1
ATOM 4162 N N . LYS B 1 226 ? 25.96865 -38.23676 20.59462 1.000 58.89383 224 LYS B N 1
ATOM 4163 C CA . LYS B 1 226 ? 25.79662 -38.59337 21.99917 1.000 55.92780 224 LYS B CA 1
ATOM 4164 C C . LYS B 1 226 ? 27.12414 -38.76578 22.72990 1.000 59.98883 224 LYS B C 1
ATOM 4165 O O . LYS B 1 226 ? 27.17375 -38.58323 23.95074 1.000 67.03788 224 LYS B O 1
ATOM 4171 N N . VAL B 1 227 ? 28.20399 -39.12185 22.02772 1.000 58.25955 225 VAL B N 1
ATOM 4172 C CA . VAL B 1 227 ? 29.50442 -39.07213 22.69287 1.000 57.13693 225 VAL B CA 1
ATOM 4173 C C . VAL B 1 227 ? 29.88324 -37.62537 22.98871 1.000 60.73664 225 VAL B C 1
ATOM 4174 O O . VAL B 1 227 ? 30.55202 -37.34632 23.98860 1.000 65.60338 225 VAL B O 1
ATOM 4178 N N . ALA B 1 228 ? 29.47426 -36.68400 22.13399 1.000 59.94874 226 ALA B N 1
ATOM 4179 C CA . ALA B 1 228 ? 29.65310 -35.27400 22.46425 1.000 58.95469 226 ALA B CA 1
ATOM 4180 C C . ALA B 1 228 ? 28.82219 -34.89267 23.68425 1.000 61.91306 226 ALA B C 1
ATOM 4181 O O . ALA B 1 228 ? 29.29775 -34.17266 24.57003 1.000 59.78506 226 ALA B O 1
ATOM 4183 N N . ALA B 1 229 ? 27.57484 -35.36567 23.74192 1.000 61.66657 227 ALA B N 1
ATOM 4184 C CA . ALA B 1 229 ? 26.68898 -35.04946 24.85830 1.000 59.55892 227 ALA B CA 1
ATOM 4185 C C . ALA B 1 229 ? 27.22811 -35.60887 26.17006 1.000 64.73268 227 ALA B C 1
ATOM 4186 O O . ALA B 1 229 ? 27.35613 -34.88400 27.16268 1.000 64.17709 227 ALA B O 1
ATOM 4188 N N . GLU B 1 230 ? 27.49288 -36.91882 26.21078 1.000 63.18666 228 GLU B N 1
ATOM 4189 C CA . GLU B 1 230 ? 28.01950 -37.52036 27.43183 1.000 64.53133 228 GLU B CA 1
ATOM 4190 C C . GLU B 1 230 ? 29.38261 -36.94691 27.79496 1.000 64.16483 228 GLU B C 1
ATOM 4191 O O . GLU B 1 230 ? 29.70984 -36.83304 28.98098 1.000 68.53695 228 GLU B O 1
ATOM 4197 N N . SER B 1 231 ? 30.19530 -36.58514 26.79961 1.000 62.20363 229 SER B N 1
ATOM 4198 C CA . SER B 1 231 ? 31.43276 -35.88157 27.11335 1.000 62.50434 229 SER B CA 1
ATOM 4199 C C . SER B 1 231 ? 31.18597 -34.44058 27.53689 1.000 61.19114 229 SER B C 1
ATOM 4200 O O . SER B 1 231 ? 32.12873 -33.78034 27.98133 1.000 62.36580 229 SER B O 1
ATOM 4202 N N . CYS B 1 232 ? 29.94456 -33.95872 27.43905 1.000 63.35304 230 CYS B N 1
ATOM 4203 C CA . CYS B 1 232 ? 29.48829 -32.63139 27.85615 1.000 62.17567 230 CYS B CA 1
ATOM 4204 C C . CYS B 1 232 ? 29.98972 -31.49696 26.96458 1.000 58.56505 230 CYS B C 1
ATOM 4205 O O . CYS B 1 232 ? 29.82814 -30.32425 27.32368 1.000 64.92132 230 CYS B O 1
ATOM 4208 N N . LYS B 1 233 ? 30.57814 -31.79728 25.80742 1.000 55.96746 231 LYS B N 1
ATOM 4209 C CA . LYS B 1 233 ? 31.08438 -30.75620 24.90847 1.000 59.30754 231 LYS B CA 1
ATOM 4210 C C . LYS B 1 233 ? 29.90289 -30.14417 24.16064 1.000 60.78558 231 LYS B C 1
ATOM 4211 O O . LYS B 1 233 ? 29.51259 -30.60019 23.08540 1.000 58.58952 231 LYS B O 1
ATOM 4217 N N . ALA B 1 234 ? 29.36607 -29.05378 24.71925 1.000 64.21474 232 ALA B N 1
ATOM 4218 C CA . ALA B 1 234 ? 28.06869 -28.53661 24.28778 1.000 61.37705 232 ALA B CA 1
ATOM 4219 C C . ALA B 1 234 ? 28.13492 -27.90053 22.90504 1.000 60.30198 232 ALA B C 1
ATOM 4220 O O . ALA B 1 234 ? 27.28560 -28.17500 22.05083 1.000 62.28404 232 ALA B O 1
ATOM 4222 N N . ASP B 1 235 ? 29.10233 -27.00710 22.68152 1.000 59.38963 233 ASP B N 1
ATOM 4223 C CA . ASP B 1 235 ? 29.24263 -26.38414 21.36775 1.000 62.95876 233 ASP B CA 1
ATOM 4224 C C . ASP B 1 235 ? 29.30428 -27.43946 20.26867 1.000 59.81616 233 ASP B C 1
ATOM 4225 O O . ASP B 1 235 ? 28.68660 -27.28540 19.20781 1.000 55.71288 233 ASP B O 1
ATOM 4227 N N . VAL B 1 236 ? 30.06399 -28.51198 20.50424 1.000 60.10517 234 VAL B N 1
ATOM 4228 C CA . VAL B 1 236 ? 30.10176 -29.63972 19.57667 1.000 58.62418 234 VAL B CA 1
ATOM 4229 C C . VAL B 1 236 ? 28.72156 -30.27619 19.43580 1.000 61.97907 234 VAL B C 1
ATOM 4230 O O . VAL B 1 236 ? 28.31223 -30.65866 18.33281 1.000 66.71646 234 VAL B O 1
ATOM 4233 N N . VAL B 1 237 ? 27.99004 -30.41659 20.54839 1.000 62.20845 235 VAL B N 1
ATOM 4234 C CA . VAL B 1 237 ? 26.67299 -31.05726 20.51426 1.000 59.93507 235 VAL B CA 1
ATOM 4235 C C . VAL B 1 237 ? 25.72005 -30.31803 19.58485 1.000 62.16215 235 VAL B C 1
ATOM 4236 O O . VAL B 1 237 ? 24.90017 -30.94245 18.89972 1.000 67.26538 235 VAL B O 1
ATOM 4240 N N . GLU B 1 238 ? 25.82925 -28.99269 19.51303 1.000 62.59978 236 GLU B N 1
ATOM 4241 C CA . GLU B 1 238 ? 24.90488 -28.20122 18.71001 1.000 64.18010 236 GLU B CA 1
ATOM 4242 C C . GLU B 1 238 ? 25.32886 -28.13428 17.25227 1.000 66.54237 236 GLU B C 1
ATOM 4243 O O . GLU B 1 238 ? 24.47388 -28.16432 16.36055 1.000 69.86572 236 GLU B O 1
ATOM 4249 N N . LEU B 1 239 ? 26.63277 -27.99218 17.00540 1.000 66.69060 237 LEU B N 1
ATOM 4250 C CA . LEU B 1 239 ? 27.19339 -28.18420 15.67475 1.000 64.41048 237 LEU B CA 1
ATOM 4251 C C . LEU B 1 239 ? 26.57331 -29.39251 14.97971 1.000 72.22688 237 LEU B C 1
ATOM 4252 O O . LEU B 1 239 ? 25.98505 -29.27020 13.89913 1.000 73.41028 237 LEU B O 1
ATOM 4257 N N . LEU B 1 240 ? 26.70440 -30.57398 15.59093 1.000 71.17423 238 LEU B N 1
ATOM 4258 C CA . LEU B 1 240 ? 26.16076 -31.78063 14.97810 1.000 71.92134 238 LEU B CA 1
ATOM 4259 C C . LEU B 1 240 ? 24.64047 -31.74721 14.90790 1.000 74.44924 238 LEU B C 1
ATOM 4260 O O . LEU B 1 240 ? 24.04852 -32.42213 14.05687 1.000 76.39333 238 LEU B O 1
ATOM 4265 N N . LEU B 1 241 ? 23.98853 -30.96303 15.76898 1.000 71.54453 239 LEU B N 1
ATOM 4266 C CA . LEU B 1 241 ? 22.53610 -30.85161 15.70854 1.000 77.70191 239 LEU B CA 1
ATOM 4267 C C . LEU B 1 241 ? 22.06456 -29.86527 14.65080 1.000 78.83184 239 LEU B C 1
ATOM 4268 O O . LEU B 1 241 ? 20.85865 -29.60368 14.56343 1.000 77.63925 239 LEU B O 1
ATOM 4273 N N . SER B 1 242 ? 22.97699 -29.34204 13.83118 1.000 77.38824 240 SER B N 1
ATOM 4274 C CA . SER B 1 242 ? 22.61834 -28.53290 12.67463 1.000 75.78913 240 SER B CA 1
ATOM 4275 C C . SER B 1 242 ? 22.92933 -29.27461 11.37782 1.000 82.34348 240 SER B C 1
ATOM 4276 O O . SER B 1 242 ? 23.16918 -28.66674 10.33231 1.000 84.76503 240 SER B O 1
ATOM 4279 N N . HIS B 1 243 ? 22.92249 -30.60029 11.45619 1.000 83.56165 241 HIS B N 1
ATOM 4280 C CA . HIS B 1 243 ? 23.04216 -31.49956 10.32411 1.000 84.56301 241 HIS B CA 1
ATOM 4281 C C . HIS B 1 243 ? 22.02076 -32.59988 10.56427 1.000 91.63083 241 HIS B C 1
ATOM 4282 O O . HIS B 1 243 ? 21.47208 -32.71375 11.66251 1.000 93.11667 241 HIS B O 1
ATOM 4289 N N . ALA B 1 244 ? 21.75141 -33.40253 9.53063 1.000 98.25598 242 ALA B N 1
ATOM 4290 C CA . ALA B 1 244 ? 20.60293 -34.30804 9.54247 1.000 100.10272 242 ALA B CA 1
ATOM 4291 C C . ALA B 1 244 ? 20.47268 -35.08251 10.85133 1.000 101.49564 242 ALA B C 1
ATOM 4292 O O . ALA B 1 244 ? 21.28748 -35.96307 11.14771 1.000 104.87514 242 ALA B O 1
ATOM 4294 N N . ASP B 1 245 ? 19.43372 -34.77045 11.62577 1.000 101.17758 243 ASP B N 1
ATOM 4295 C CA . ASP B 1 245 ? 19.16112 -35.34943 12.93104 1.000 103.58270 243 ASP B CA 1
ATOM 4296 C C . ASP B 1 245 ? 17.90751 -36.22857 12.86905 1.000 104.56050 243 ASP B C 1
ATOM 4297 O O . ASP B 1 245 ? 17.55507 -36.75590 11.80530 1.000 103.36689 243 ASP B O 1
ATOM 4302 N N . CYS B 1 246 ? 17.23462 -36.38197 14.00813 1.000 101.00062 244 CYS B N 1
ATOM 4303 C CA . CYS B 1 246 ? 16.01985 -37.18786 14.12121 1.000 96.83930 244 CYS B CA 1
ATOM 4304 C C . CYS B 1 246 ? 14.91193 -36.32858 14.71725 1.000 94.52017 244 CYS B C 1
ATOM 4305 O O . CYS B 1 246 ? 14.63492 -36.41374 15.91628 1.000 89.36202 244 CYS B O 1
ATOM 4308 N N . ASP B 1 247 ? 14.29024 -35.50460 13.86465 1.000 99.75915 245 ASP B N 1
ATOM 4309 C CA . ASP B 1 247 ? 13.03608 -34.80230 14.13918 1.000 98.89842 245 ASP B CA 1
ATOM 4310 C C . ASP B 1 247 ? 12.93004 -34.29511 15.57181 1.000 94.01326 245 ASP B C 1
ATOM 4311 O O . ASP B 1 247 ? 13.37176 -33.18430 15.88485 1.000 92.27211 245 ASP B O 1
ATOM 4313 N N . ARG B 1 248 ? 12.31504 -35.10166 16.43622 1.000 97.58832 246 ARG B N 1
ATOM 4314 C CA . ARG B 1 248 ? 12.37044 -34.92770 17.88134 1.000 94.42943 246 ARG B CA 1
ATOM 4315 C C . ARG B 1 248 ? 13.15098 -36.04087 18.56421 1.000 89.13698 246 ARG B C 1
ATOM 4316 O O . ARG B 1 248 ? 14.00968 -35.76068 19.39808 1.000 86.51519 246 ARG B O 1
ATOM 4324 N N . ARG B 1 249 ? 12.91487 -37.29612 18.17109 1.000 87.81663 247 ARG B N 1
ATOM 4325 C CA . ARG B 1 249 ? 13.38904 -38.50104 18.85333 1.000 83.80129 247 ARG B CA 1
ATOM 4326 C C . ARG B 1 249 ? 14.84979 -38.48477 19.30219 1.000 83.41059 247 ARG B C 1
ATOM 4327 O O . ARG B 1 249 ? 15.15538 -38.03353 20.40770 1.000 84.78430 247 ARG B O 1
ATOM 4329 N N . SER B 1 250 ? 15.75434 -39.01887 18.47554 1.000 82.53018 248 SER B N 1
ATOM 4330 C CA . SER B 1 250 ? 17.17103 -39.05562 18.83592 1.000 79.91933 248 SER B CA 1
ATOM 4331 C C . SER B 1 250 ? 17.72474 -37.67467 19.16724 1.000 83.65447 248 SER B C 1
ATOM 4332 O O . SER B 1 250 ? 18.63577 -37.55367 19.99573 1.000 78.34980 248 SER B O 1
ATOM 4334 N N . ARG B 1 251 ? 17.20096 -36.62674 18.52739 1.000 86.79540 249 ARG B N 1
ATOM 4335 C CA . ARG B 1 251 ? 17.70252 -35.27655 18.77269 1.000 78.58509 249 ARG B CA 1
ATOM 4336 C C . ARG B 1 251 ? 17.53525 -34.87262 20.23557 1.000 78.90403 249 ARG B C 1
ATOM 4337 O O . ARG B 1 251 ? 18.47180 -34.35923 20.85848 1.000 79.21716 249 ARG B O 1
ATOM 4345 N N . ILE B 1 252 ? 16.34595 -35.09553 20.80361 1.000 78.26558 250 ILE B N 1
ATOM 4346 C CA . ILE B 1 252 ? 16.10885 -34.69768 22.18920 1.000 74.96922 250 ILE B CA 1
ATOM 4347 C C . ILE B 1 252 ? 16.89867 -35.58864 23.13270 1.000 73.11976 250 ILE B C 1
ATOM 4348 O O . ILE B 1 252 ? 17.22429 -35.18123 24.25365 1.000 72.02085 250 ILE B O 1
ATOM 4353 N N . GLU B 1 253 ? 17.20002 -36.82065 22.71305 1.000 74.42058 251 GLU B N 1
ATOM 4354 C CA . GLU B 1 253 ? 17.97043 -37.71975 23.56474 1.000 74.73705 251 GLU B CA 1
ATOM 4355 C C . GLU B 1 253 ? 19.36116 -37.15668 23.82224 1.000 69.82715 251 GLU B C 1
ATOM 4356 O O . GLU B 1 253 ? 19.91601 -37.31966 24.91600 1.000 69.23640 251 GLU B O 1
ATOM 4362 N N . ALA B 1 254 ? 19.93251 -36.47441 22.82891 1.000 66.67553 252 ALA B N 1
ATOM 4363 C CA . ALA B 1 254 ? 21.21844 -35.81679 23.02535 1.000 65.86048 252 ALA B CA 1
ATOM 4364 C C . ALA B 1 254 ? 21.09618 -34.69083 24.04061 1.000 66.43284 252 ALA B C 1
ATOM 4365 O O . ALA B 1 254 ? 21.88937 -34.60338 24.98165 1.000 66.37359 252 ALA B O 1
ATOM 4367 N N . LEU B 1 255 ? 20.11466 -33.80692 23.84805 1.000 67.79541 253 LEU B N 1
ATOM 4368 C CA . LEU B 1 255 ? 19.89866 -32.70267 24.77734 1.000 67.07401 253 LEU B CA 1
ATOM 4369 C C . LEU B 1 255 ? 19.68892 -33.20510 26.20102 1.000 67.46791 253 LEU B C 1
ATOM 4370 O O . LEU B 1 255 ? 20.23499 -32.63677 27.15411 1.000 63.80752 253 LEU B O 1
ATOM 4375 N N . GLU B 1 256 ? 18.88085 -34.25456 26.36641 1.000 67.23296 254 GLU B N 1
ATOM 4376 C CA . GLU B 1 256 ? 18.66489 -34.83003 27.69031 1.000 66.90591 254 GLU B CA 1
ATOM 4377 C C . GLU B 1 256 ? 19.98515 -35.25170 28.32518 1.000 67.34976 254 GLU B C 1
ATOM 4378 O O . GLU B 1 256 ? 20.25917 -34.93151 29.48748 1.000 69.91695 254 GLU B O 1
ATOM 4384 N N . LEU B 1 257 ? 20.81807 -35.97595 27.57260 1.000 64.65552 255 LEU B N 1
ATOM 4385 C CA . LEU B 1 257 ? 22.08582 -36.45965 28.10896 1.000 66.37897 255 LEU B CA 1
ATOM 4386 C C . LEU B 1 257 ? 23.11872 -35.34324 28.22915 1.000 67.07189 255 LEU B C 1
ATOM 4387 O O . LEU B 1 257 ? 23.95319 -35.37705 29.13942 1.000 68.37423 255 LEU B O 1
ATOM 4392 N N . LEU B 1 258 ? 23.08919 -34.36075 27.32433 1.000 66.50354 256 LEU B N 1
ATOM 4393 C CA . LEU B 1 258 ? 23.96814 -33.20118 27.45170 1.000 62.00800 256 LEU B CA 1
ATOM 4394 C C . LEU B 1 258 ? 23.68284 -32.45051 28.74317 1.000 66.37437 256 LEU B C 1
ATOM 4395 O O . LEU B 1 258 ? 24.59747 -32.15117 29.51995 1.000 68.39699 256 LEU B O 1
ATOM 4400 N N . GLY B 1 259 ? 22.41117 -32.13074 28.98495 1.000 67.92718 257 GLY B N 1
ATOM 4401 C CA . GLY B 1 259 ? 22.04881 -31.49784 30.23783 1.000 67.55649 257 GLY B CA 1
ATOM 4402 C C . GLY B 1 259 ? 22.32805 -32.39071 31.42752 1.000 63.66514 257 GLY B C 1
ATOM 4403 O O . GLY B 1 259 ? 22.65087 -31.90287 32.51368 1.000 65.50095 257 GLY B O 1
ATOM 4404 N N . ALA B 1 260 ? 22.20517 -33.70825 31.24449 1.000 65.01976 258 ALA B N 1
ATOM 4405 C CA . ALA B 1 260 ? 22.53985 -34.63714 32.31574 1.000 65.91442 258 ALA B CA 1
ATOM 4406 C C . ALA B 1 260 ? 24.03789 -34.70481 32.57750 1.000 70.06954 258 ALA B C 1
ATOM 4407 O O . ALA B 1 260 ? 24.44155 -35.06943 33.68676 1.000 75.86301 258 ALA B O 1
ATOM 4409 N N . SER B 1 261 ? 24.86672 -34.34160 31.59804 1.000 67.50701 259 SER B N 1
ATOM 4410 C CA . SER B 1 261 ? 26.31205 -34.36583 31.77689 1.000 65.67547 259 SER B CA 1
ATOM 4411 C C . SER B 1 261 ? 26.84774 -33.04584 32.30137 1.000 67.46758 259 SER B C 1
ATOM 4412 O O . SER B 1 261 ? 27.98112 -33.00052 32.79280 1.000 72.67497 259 SER B O 1
ATOM 4415 N N . PHE B 1 262 ? 26.05543 -31.97601 32.21173 1.000 68.82952 260 PHE B N 1
ATOM 4416 C CA . PHE B 1 262 ? 26.40554 -30.73827 32.89008 1.000 69.64700 260 PHE B CA 1
ATOM 4417 C C . PHE B 1 262 ? 26.23977 -30.88600 34.38995 1.000 73.85636 260 PHE B C 1
ATOM 4418 O O . PHE B 1 262 ? 26.74797 -30.05533 35.14889 1.000 75.64960 260 PHE B O 1
ATOM 4426 N N . ALA B 1 263 ? 25.52905 -31.92865 34.81756 1.000 72.59702 261 ALA B N 1
ATOM 4427 C CA . ALA B 1 263 ? 25.27891 -32.22520 36.22054 1.000 77.31660 261 ALA B CA 1
ATOM 4428 C C . ALA B 1 263 ? 26.31357 -33.18444 36.80965 1.000 83.40395 261 ALA B C 1
ATOM 4429 O O . ALA B 1 263 ? 26.95701 -32.86620 37.81422 1.000 84.35794 261 ALA B O 1
ATOM 4431 N N . ASN B 1 264 ? 26.50562 -34.35116 36.18117 1.000 84.75872 262 ASN B N 1
ATOM 4432 C CA . ASN B 1 264 ? 27.13841 -35.45239 36.90309 1.000 87.73358 262 ASN B CA 1
ATOM 4433 C C . ASN B 1 264 ? 28.64051 -35.27792 37.11903 1.000 88.40407 262 ASN B C 1
ATOM 4434 O O . ASN B 1 264 ? 29.15650 -35.73195 38.15304 1.000 92.54482 262 ASN B O 1
ATOM 4439 N N . ASP B 1 265 ? 29.37101 -34.64695 36.19564 1.000 83.78444 263 ASP B N 1
ATOM 4440 C CA . ASP B 1 265 ? 30.81625 -34.49673 36.40015 1.000 91.75954 263 ASP B CA 1
ATOM 4441 C C . ASP B 1 265 ? 31.09948 -33.17488 37.11433 1.000 98.63698 263 ASP B C 1
ATOM 4442 O O . ASP B 1 265 ? 30.54339 -32.13790 36.73505 1.000 97.31124 263 ASP B O 1
ATOM 4447 N N . ARG B 1 266 ? 31.81366 -33.24205 38.24754 1.000 101.42205 264 ARG B N 1
ATOM 4448 C CA . ARG B 1 266 ? 32.06361 -32.05336 39.05980 1.000 104.73402 264 ARG B CA 1
ATOM 4449 C C . ARG B 1 266 ? 32.99431 -31.05723 38.38414 1.000 110.77695 264 ARG B C 1
ATOM 4450 O O . ARG B 1 266 ? 33.01293 -29.88648 38.77882 1.000 107.37841 264 ARG B O 1
ATOM 4452 N N . GLU B 1 267 ? 33.75471 -31.49365 37.37799 1.000 114.87695 265 GLU B N 1
ATOM 4453 C CA . GLU B 1 267 ? 34.73423 -30.62339 36.73194 1.000 106.14889 265 GLU B CA 1
ATOM 4454 C C . GLU B 1 267 ? 34.07341 -29.43505 36.03780 1.000 103.76075 265 GLU B C 1
ATOM 4455 O O . GLU B 1 267 ? 34.42390 -28.27709 36.29735 1.000 110.98012 265 GLU B O 1
ATOM 4457 N N . ASN B 1 268 ? 33.10665 -29.69597 35.16203 1.000 103.85260 266 ASN B N 1
ATOM 4458 C CA . 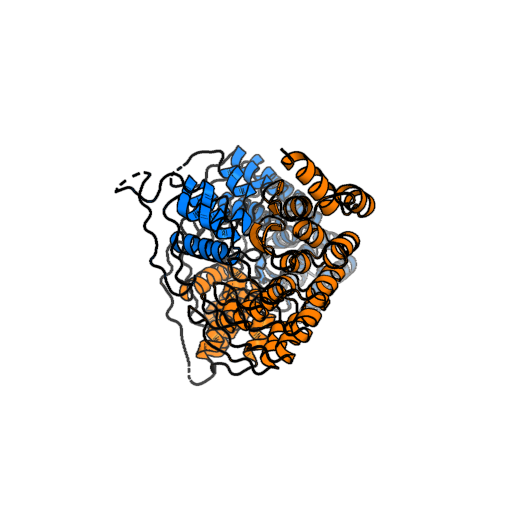ASN B 1 268 ? 32.44335 -28.61563 34.44282 1.000 102.30357 266 ASN B CA 1
ATOM 4459 C C . ASN B 1 268 ? 30.96551 -28.59229 34.79750 1.000 95.24139 266 ASN B C 1
ATOM 4460 O O . ASN B 1 268 ? 30.10487 -28.50199 33.91638 1.000 84.75862 266 ASN B O 1
ATOM 4462 N N . TYR B 1 269 ? 30.66885 -28.66646 36.09212 1.000 94.98713 267 TYR B N 1
ATOM 4463 C CA . TYR B 1 269 ? 29.29538 -28.78749 36.55657 1.000 89.13384 267 TYR B CA 1
ATOM 4464 C C . TYR B 1 269 ? 28.63165 -27.41972 36.50404 1.000 81.60738 267 TYR B C 1
ATOM 4465 O O . TYR B 1 269 ? 29.10642 -26.46460 37.12800 1.000 80.38784 267 TYR B O 1
ATOM 4467 N N . ASP B 1 270 ? 27.53552 -27.32655 35.75721 1.000 76.00746 268 ASP B N 1
ATOM 4468 C CA . ASP B 1 270 ? 26.74564 -26.10058 35.68311 1.000 71.67264 268 ASP B CA 1
ATOM 4469 C C . ASP B 1 270 ? 25.27756 -26.50747 35.73358 1.000 67.56189 268 ASP B C 1
ATOM 4470 O O . ASP B 1 270 ? 24.72150 -26.97575 34.73604 1.000 69.77284 268 ASP B O 1
ATOM 4475 N N . ILE B 1 271 ? 24.65428 -26.32644 36.90003 1.000 68.45161 269 ILE B N 1
ATOM 4476 C CA . ILE B 1 271 ? 23.26209 -26.72603 37.06227 1.000 68.79573 269 ILE B CA 1
ATOM 4477 C C . ILE B 1 271 ? 22.34213 -25.82870 36.23984 1.000 68.21726 269 ILE B C 1
ATOM 4478 O O . ILE B 1 271 ? 21.25371 -26.26038 35.83869 1.000 69.36414 269 ILE B O 1
ATOM 4483 N N . ILE B 1 272 ? 22.77787 -24.60583 35.92193 1.000 67.44163 270 ILE B N 1
ATOM 4484 C CA . ILE B 1 272 ? 21.95738 -23.72682 35.09393 1.000 70.02562 270 ILE B CA 1
ATOM 4485 C C . ILE B 1 272 ? 21.79076 -24.31089 33.69797 1.000 68.76424 270 ILE B C 1
ATOM 4486 O O . ILE B 1 272 ? 20.68507 -24.30904 33.13920 1.000 69.23081 270 ILE B O 1
ATOM 4491 N N . LYS B 1 273 ? 22.87870 -24.81527 33.10746 1.000 67.97396 271 LYS B N 1
ATOM 4492 C CA . LYS B 1 273 ? 22.76989 -25.45179 31.79900 1.000 64.83295 271 LYS B CA 1
ATOM 4493 C C . LYS B 1 273 ? 22.27215 -26.88952 31.89958 1.000 65.33688 271 LYS B C 1
ATOM 4494 O O . LYS B 1 273 ? 21.75262 -27.42551 30.91724 1.000 68.24413 271 LYS B O 1
ATOM 4500 N N . THR B 1 274 ? 22.40521 -27.51659 33.07297 1.000 65.90966 272 THR B N 1
ATOM 4501 C CA . THR B 1 274 ? 21.70762 -28.77619 33.32582 1.000 63.80656 272 THR B CA 1
ATOM 4502 C C . THR B 1 274 ? 20.20376 -28.60227 33.17063 1.000 65.59679 272 THR B C 1
ATOM 4503 O O . THR B 1 274 ? 19.53372 -29.44395 32.56350 1.000 67.11017 272 THR B O 1
ATOM 4507 N N . TYR B 1 275 ? 19.65545 -27.50555 33.69684 1.000 66.88637 273 TYR B N 1
ATOM 4508 C CA . TYR B 1 275 ? 18.23236 -27.24428 33.50986 1.000 70.01449 273 TYR B CA 1
ATOM 4509 C C . TYR B 1 275 ? 17.96083 -26.76405 32.09168 1.000 71.83731 273 TYR B C 1
ATOM 4510 O O . TYR B 1 275 ? 17.03337 -27.23888 31.42930 1.000 71.83199 273 TYR B O 1
ATOM 4519 N N . HIS B 1 276 ? 18.75979 -25.80263 31.62665 1.000 71.01308 274 HIS B N 1
ATOM 4520 C CA . HIS B 1 276 ? 18.58708 -25.19256 30.31149 1.000 68.71497 274 HIS B CA 1
ATOM 4521 C C . HIS B 1 276 ? 18.36756 -26.23726 29.21530 1.000 67.70428 274 HIS B C 1
ATOM 4522 O O . HIS B 1 276 ? 17.39371 -26.16169 28.45627 1.000 64.96865 274 HIS B O 1
ATOM 4529 N N . TYR B 1 277 ? 19.25365 -27.23193 29.12883 1.000 66.16179 275 TYR B N 1
ATOM 4530 C CA . TYR B 1 277 ? 19.10623 -28.27224 28.11211 1.000 68.36563 275 TYR B CA 1
ATOM 4531 C C . TYR B 1 277 ? 17.99237 -29.26097 28.44411 1.000 68.45729 275 TYR B C 1
ATOM 4532 O O . TYR B 1 277 ? 17.28655 -29.72699 27.54181 1.000 65.16144 275 TYR B O 1
ATOM 4541 N N . LEU B 1 278 ? 17.82180 -29.60479 29.72204 1.000 67.82872 276 LEU B N 1
ATOM 4542 C CA . LEU B 1 278 ? 16.75664 -30.53401 30.08988 1.000 68.31803 276 LEU B CA 1
ATOM 4543 C C . LEU B 1 278 ? 15.37868 -29.94067 29.81734 1.000 71.96194 276 LEU B C 1
ATOM 4544 O O . LEU B 1 278 ? 14.46421 -30.65370 29.38902 1.000 73.17042 276 LEU B O 1
ATOM 4549 N N . TYR B 1 279 ? 15.21032 -28.64015 30.05837 1.000 71.14976 277 TYR B N 1
ATOM 4550 C CA . TYR B 1 279 ? 13.92881 -27.99529 29.79690 1.000 71.73055 277 TYR B CA 1
ATOM 4551 C C . TYR B 1 279 ? 13.64615 -27.91281 28.30434 1.000 69.96962 277 TYR B C 1
ATOM 4552 O O . TYR B 1 279 ? 12.52943 -28.20761 27.85880 1.000 71.98962 277 TYR B O 1
ATOM 4561 N N . LEU B 1 280 ? 14.64054 -27.49815 27.51197 1.000 67.68356 278 LEU B N 1
ATOM 4562 C CA . LEU B 1 280 ? 14.41427 -27.38622 26.07441 1.000 70.04234 278 LEU B CA 1
ATOM 4563 C C . LEU B 1 280 ? 14.14197 -28.74586 25.45278 1.000 72.29509 278 LEU B C 1
ATOM 4564 O O . LEU B 1 280 ? 13.40937 -28.83767 24.46432 1.000 68.29462 278 LEU B O 1
ATOM 4569 N N . ALA B 1 281 ? 14.68766 -29.81324 26.03785 1.000 74.99312 279 ALA B N 1
ATOM 4570 C CA . ALA B 1 281 ? 14.33104 -31.14913 25.58033 1.000 76.71454 279 ALA B CA 1
ATOM 4571 C C . ALA B 1 281 ? 12.83796 -31.39595 25.74915 1.000 80.60043 279 ALA B C 1
ATOM 4572 O O . ALA B 1 281 ? 12.17861 -31.90396 24.83365 1.000 81.40509 279 ALA B O 1
ATOM 4574 N N . MET B 1 282 ? 12.27292 -30.97726 26.88778 1.000 77.97582 280 MET B N 1
ATOM 4575 C CA . MET B 1 282 ? 10.84942 -31.19566 27.13406 1.000 78.77870 280 MET B CA 1
ATOM 4576 C C . MET B 1 282 ? 10.00014 -30.33440 26.21882 1.000 78.74187 280 MET B C 1
ATOM 4577 O O . MET B 1 282 ? 8.91689 -30.74897 25.79200 1.000 81.93391 280 MET B O 1
ATOM 4582 N N . LEU B 1 283 ? 10.45549 -29.10969 25.95218 1.000 75.65262 281 LEU B N 1
ATOM 4583 C CA . LEU B 1 283 ? 9.79391 -28.27461 24.95925 1.000 77.55408 281 LEU B CA 1
ATOM 4584 C C . LEU B 1 283 ? 9.66755 -29.02322 23.63943 1.000 83.15962 281 LEU B C 1
ATOM 4585 O O . LEU B 1 283 ? 8.60301 -29.02347 23.00945 1.000 83.01238 281 LEU B O 1
ATOM 4590 N N . GLU B 1 284 ? 10.75406 -29.66051 23.19758 1.000 84.27629 282 GLU B N 1
ATOM 4591 C CA . GLU B 1 284 ? 10.74149 -30.42654 21.95914 1.000 85.44778 282 GLU B CA 1
ATOM 4592 C C . GLU B 1 284 ? 10.08423 -31.78197 22.13587 1.000 86.48271 282 GLU B C 1
ATOM 4593 O O . GLU B 1 284 ? 10.36197 -32.70080 21.35791 1.000 87.49911 282 GLU B O 1
ATOM 4599 N N . ARG B 1 285 ? 9.18223 -31.90249 23.10673 1.000 84.66733 283 ARG B N 1
ATOM 4600 C CA . ARG B 1 285 ? 8.47430 -33.14157 23.36946 1.000 88.50410 283 ARG B CA 1
ATOM 4601 C C . ARG B 1 285 ? 6.97983 -32.95157 23.51362 1.000 93.03648 283 ARG B C 1
ATOM 4602 O O . ARG B 1 285 ? 6.26032 -33.94382 23.66979 1.000 95.64378 283 ARG B O 1
ATOM 4610 N N . PHE B 1 286 ? 6.49373 -31.71410 23.49294 1.000 93.34675 284 PHE B N 1
ATOM 4611 C CA . PHE B 1 286 ? 5.06910 -31.44583 23.55898 1.000 94.07454 284 PHE B CA 1
ATOM 4612 C C . PHE B 1 286 ? 4.60024 -30.48781 22.47184 1.000 95.47001 284 PHE B C 1
ATOM 4613 O O . PHE B 1 286 ? 3.41158 -30.14814 22.44870 1.000 96.21308 284 PHE B O 1
ATOM 4621 N N . GLN B 1 287 ? 5.49992 -30.07364 21.56493 1.000 95.43798 285 GLN B N 1
ATOM 4622 C CA . GLN B 1 287 ? 5.29507 -29.06909 20.51897 1.000 98.50320 285 GLN B CA 1
ATOM 4623 C C . GLN B 1 287 ? 3.89201 -29.11559 19.93774 1.000 108.11923 285 GLN B C 1
ATOM 4624 O O . GLN B 1 287 ? 2.99398 -28.38570 20.36969 1.000 110.59781 285 GLN B O 1
ATOM 4630 N N . ASP B 1 288 ? 3.71826 -29.97958 18.94175 1.000 113.58291 286 ASP B N 1
ATOM 4631 C CA . ASP B 1 288 ? 2.44185 -30.23672 18.30030 1.000 114.42765 286 ASP B CA 1
ATOM 4632 C C . ASP B 1 288 ? 2.19129 -31.73608 18.34153 1.000 109.43361 286 ASP B C 1
ATOM 4633 O O . ASP B 1 288 ? 3.11597 -32.53734 18.50308 1.000 109.69695 286 ASP B O 1
ATOM 4638 N N . GLY B 1 289 ? 0.92595 -32.10865 18.19570 1.000 108.74470 287 GLY B N 1
ATOM 4639 C CA . GLY B 1 289 ? 0.55616 -33.50909 18.14951 1.000 105.33497 287 GLY B CA 1
ATOM 4640 C C . GLY B 1 289 ? -0.29032 -33.92660 19.33361 1.000 103.14720 287 GLY B C 1
ATOM 4641 O O . GLY B 1 289 ? -0.28578 -33.26414 20.37123 1.000 99.67528 287 GLY B O 1
ATOM 4642 N N . ILE B 1 292 ? 2.50231 -35.99140 20.98097 1.000 90.37289 290 ILE B N 1
ATOM 4643 C CA . ILE B 1 292 ? 3.59159 -35.67469 21.89686 1.000 90.77730 290 ILE B CA 1
ATOM 4644 C C . ILE B 1 292 ? 4.29808 -36.96994 22.31031 1.000 94.00152 290 ILE B C 1
ATOM 4645 O O . ILE B 1 292 ? 3.88710 -38.05151 21.89468 1.000 94.58539 290 ILE B O 1
ATOM 4650 N N . LEU B 1 293 ? 5.33384 -36.87624 23.14825 1.000 91.51277 291 LEU B N 1
ATOM 4651 C CA . LEU B 1 293 ? 6.25170 -38.00294 23.33894 1.000 87.06994 291 LEU B CA 1
ATOM 4652 C C . LEU B 1 293 ? 6.79178 -37.93309 24.76523 1.000 84.88113 291 LEU B C 1
ATOM 4653 O O . LEU B 1 293 ? 7.62496 -37.07536 25.06415 1.000 86.13938 291 LEU B O 1
ATOM 4658 N N . GLU B 1 294 ? 6.33976 -38.84155 25.62685 1.000 82.55434 292 GLU B N 1
ATOM 4659 C CA . GLU B 1 294 ? 6.64741 -38.76017 27.04991 1.000 80.30911 292 GLU B CA 1
ATOM 4660 C C . GLU B 1 294 ? 7.84325 -39.65689 27.39468 1.000 80.56163 292 GLU B C 1
ATOM 4661 O O . GLU B 1 294 ? 8.48018 -40.23425 26.51023 1.000 83.47471 292 GLU B O 1
ATOM 4667 N N . LYS B 1 295 ? 8.11616 -39.82702 28.69851 1.000 82.60900 293 LYS B N 1
ATOM 4668 C CA . LYS B 1 295 ? 9.23553 -40.62476 29.20713 1.000 84.84827 293 LYS B CA 1
ATOM 4669 C C . LYS B 1 295 ? 8.83309 -41.64821 30.26361 1.000 88.28919 293 LYS B C 1
ATOM 4670 O O . LYS B 1 295 ? 8.26196 -41.26876 31.29203 1.000 88.89116 293 LYS B O 1
ATOM 4676 N N . GLU B 1 296 ? 9.10848 -42.93554 30.05408 1.000 87.35655 294 GLU B N 1
ATOM 4677 C CA . GLU B 1 296 ? 8.98169 -43.75078 31.25982 1.000 83.68050 294 GLU B CA 1
ATOM 4678 C C . GLU B 1 296 ? 10.13662 -43.45305 32.19182 1.000 80.11547 294 GLU B C 1
ATOM 4679 O O . GLU B 1 296 ? 11.30779 -43.64866 31.84628 1.000 74.71386 294 GLU B O 1
ATOM 4685 N N . VAL B 1 297 ? 9.81531 -43.00900 33.27597 1.000 85.20796 295 VAL B N 1
ATOM 4686 C CA . VAL B 1 297 ? 10.74445 -42.79171 34.35640 1.000 81.65968 295 VAL B CA 1
ATOM 4687 C C . VAL B 1 297 ? 10.77228 -44.03332 35.22827 1.000 79.43598 295 VAL B C 1
ATOM 4688 O O . VAL B 1 297 ? 9.80589 -44.80906 35.29486 1.000 82.77159 295 VAL B O 1
ATOM 4692 N N . LEU B 1 298 ? 11.88222 -44.19316 35.91191 1.000 75.25767 296 LEU B N 1
ATOM 4693 C CA . LEU B 1 298 ? 12.24641 -45.24469 36.83326 1.000 75.99911 296 LEU B CA 1
ATOM 4694 C C . LEU B 1 298 ? 11.74406 -44.89649 38.22508 1.000 86.23214 296 LEU B C 1
ATOM 4695 O O . LEU B 1 298 ? 11.46360 -43.72935 38.52414 1.000 89.48413 296 LEU B O 1
ATOM 4700 N N . PRO B 1 299 ? 11.60935 -45.89256 39.09562 1.000 91.33154 297 PRO B N 1
ATOM 4701 C CA . PRO B 1 299 ? 11.21690 -45.63433 40.48669 1.000 84.57839 297 PRO B CA 1
ATOM 4702 C C . PRO B 1 299 ? 12.16930 -44.65404 41.14879 1.000 86.63718 297 PRO B C 1
ATOM 4703 O O . PRO B 1 299 ? 13.25606 -44.38197 40.61645 1.000 85.35622 297 PRO B O 1
ATOM 4707 N N . PRO B 1 300 ? 11.77176 -44.03965 42.27003 1.000 92.96403 298 PRO B N 1
ATOM 4708 C CA . PRO B 1 300 ? 12.65702 -43.04821 42.90251 1.000 97.25271 298 PRO B CA 1
ATOM 4709 C C . PRO B 1 300 ? 14.04976 -43.57366 43.20802 1.000 95.21346 298 PRO B C 1
ATOM 4710 O O . PRO B 1 300 ? 15.00079 -42.77958 43.20001 1.000 97.25936 298 PRO B O 1
ATOM 4714 N N . ILE B 1 301 ? 14.20374 -44.88416 43.42324 1.000 90.97957 299 ILE B N 1
ATOM 4715 C CA . ILE B 1 301 ? 15.47525 -45.50377 43.79148 1.000 95.20183 299 ILE B CA 1
ATOM 4716 C C . ILE B 1 301 ? 15.95057 -44.86709 45.09353 1.000 100.10375 299 ILE B C 1
ATOM 4717 O O . ILE B 1 301 ? 16.44210 -43.73258 45.10574 1.000 100.45131 299 ILE B O 1
ATOM 4722 N N . HIS B 1 302 ? 15.78810 -45.58415 46.20758 1.000 102.92034 300 HIS B N 1
ATOM 4723 C CA . HIS B 1 302 ? 16.27967 -45.07727 47.48451 1.000 104.59821 300 HIS B CA 1
ATOM 4724 C C . HIS B 1 302 ? 17.79304 -44.93668 47.41585 1.000 104.50889 300 HIS B C 1
ATOM 4725 O O . HIS B 1 302 ? 18.52683 -45.89803 47.66932 1.000 109.44434 300 HIS B O 1
ATOM 4727 N N . ALA B 1 303 ? 18.25591 -43.72519 47.11021 1.000 96.24934 301 ALA B N 1
ATOM 4728 C CA . ALA B 1 303 ? 19.66100 -43.44330 46.85229 1.000 94.22376 301 ALA B CA 1
ATOM 4729 C C . ALA B 1 303 ? 19.82559 -41.97036 46.50498 1.000 92.82870 301 ALA B C 1
ATOM 4730 O O . ALA B 1 303 ? 20.52951 -41.23093 47.20071 1.000 88.78831 301 ALA B O 1
ATOM 4732 N N . TYR B 1 304 ? 19.17254 -41.53641 45.42722 1.000 97.94115 302 TYR B N 1
ATOM 4733 C CA . TYR B 1 304 ? 19.07748 -40.11682 45.11632 1.000 93.12111 302 TYR B CA 1
ATOM 4734 C C . TYR B 1 304 ? 17.92422 -39.50633 45.89984 1.000 94.70178 302 TYR B C 1
ATOM 4735 O O . TYR B 1 304 ? 17.06152 -38.84150 45.31459 1.000 98.71610 302 TYR B O 1
ATOM 4744 N N . GLY B 1 305 ? 17.89744 -39.71950 47.21247 1.000 87.69169 303 GLY B N 1
ATOM 4745 C CA . GLY B 1 305 ? 16.71036 -39.36464 47.96976 1.000 92.02147 303 GLY B CA 1
ATOM 4746 C C . GLY B 1 305 ? 15.53255 -40.16399 47.45075 1.000 102.94995 303 GLY B C 1
ATOM 4747 O O . GLY B 1 305 ? 15.61686 -41.38150 47.25248 1.000 105.66713 303 GLY B O 1
ATOM 4748 N N . ASN B 1 306 ? 14.41591 -39.47507 47.20853 1.000 105.31858 304 ASN B N 1
ATOM 4749 C CA . ASN B 1 306 ? 13.28086 -40.06254 46.50651 1.000 104.95683 304 ASN B CA 1
ATOM 4750 C C . ASN B 1 306 ? 12.89584 -39.22190 45.29508 1.000 101.75619 304 ASN B C 1
ATOM 4751 O O . ASN B 1 306 ? 11.75649 -39.30725 44.82825 1.000 102.08940 304 ASN B O 1
ATOM 4756 N N . ARG B 1 307 ? 13.82021 -38.41332 44.77812 1.000 96.38275 305 ARG B N 1
ATOM 4757 C CA . ARG B 1 307 ? 13.55053 -37.65245 43.56589 1.000 99.22881 305 ARG B CA 1
ATOM 4758 C C . ARG B 1 307 ? 13.25571 -38.57720 42.39273 1.000 96.86560 305 ARG B C 1
ATOM 4759 O O . ARG B 1 307 ? 13.88951 -39.62245 42.22243 1.000 97.06733 305 ARG B O 1
ATOM 4761 N N . THR B 1 308 ? 12.27651 -38.18138 41.58437 1.000 94.77524 306 THR B N 1
ATOM 4762 C CA . THR B 1 308 ? 11.89793 -38.90498 40.38188 1.000 91.70458 306 THR B CA 1
ATOM 4763 C C . THR B 1 308 ? 11.97645 -37.96082 39.18877 1.000 90.01876 306 THR B C 1
ATOM 4764 O O . THR B 1 308 ? 11.80288 -36.74571 39.33163 1.000 91.53446 306 THR B O 1
ATOM 4768 N N . GLU B 1 309 ? 12.24017 -38.52279 38.01031 1.000 86.76177 307 GLU B N 1
ATOM 4769 C CA . GLU B 1 309 ? 12.42706 -37.69785 36.82425 1.000 83.46640 307 GLU B CA 1
ATOM 4770 C C . GLU B 1 309 ? 11.11825 -37.01958 36.44490 1.000 84.78055 307 GLU B C 1
ATOM 4771 O O . GLU B 1 309 ? 10.03587 -37.60642 36.54570 1.000 86.18399 307 GLU B O 1
ATOM 4777 N N . CYS B 1 310 ? 11.22467 -35.77285 36.01348 1.000 83.37399 308 CYS B N 1
ATOM 4778 C CA . CYS B 1 310 ? 10.04954 -35.00096 35.65169 1.000 84.79839 308 CYS B CA 1
ATOM 4779 C C . CYS B 1 310 ? 9.45593 -35.49435 34.34137 1.000 83.76931 308 CYS B C 1
ATOM 4780 O O . CYS B 1 310 ? 10.17595 -35.92846 33.44050 1.000 84.56724 308 CYS B O 1
ATOM 4783 N N . ARG B 1 311 ? 8.12349 -35.53689 34.29375 1.000 84.95240 309 ARG B N 1
ATOM 4784 C CA . ARG B 1 311 ? 7.38291 -35.93636 33.10866 1.000 87.67960 309 ARG B CA 1
ATOM 4785 C C . ARG B 1 311 ? 6.71130 -34.76739 32.40126 1.000 87.89827 309 ARG B C 1
ATOM 4786 O O . ARG B 1 311 ? 6.44447 -34.86607 31.19873 1.000 86.14622 309 ARG B O 1
ATOM 4790 N N . ASN B 1 312 ? 6.43053 -33.66329 33.11725 1.000 90.56426 310 ASN B N 1
ATOM 4791 C CA . ASN B 1 312 ? 5.80197 -32.48081 32.54814 1.000 93.30361 310 ASN B CA 1
ATOM 4792 C C . ASN B 1 312 ? 6.76338 -31.29288 32.56052 1.000 90.43217 310 ASN B C 1
ATOM 4793 O O . ASN B 1 312 ? 7.63514 -31.20167 33.43092 1.000 87.53525 310 ASN B O 1
ATOM 4795 N N . PRO B 1 313 ? 6.64450 -30.38009 31.58806 1.000 88.09086 311 PRO B N 1
ATOM 4796 C CA . PRO B 1 313 ? 7.44995 -29.14402 31.64335 1.000 85.05831 311 PRO B CA 1
ATOM 4797 C C . PRO B 1 313 ? 7.25356 -28.34828 32.92085 1.000 86.76740 311 PRO B C 1
ATOM 4798 O O . PRO B 1 313 ? 8.23437 -27.87041 33.50575 1.000 84.53050 311 PRO B O 1
ATOM 4802 N N . GLN B 1 314 ? 6.00434 -28.17409 33.36108 1.000 86.67061 312 GLN B N 1
ATOM 4803 C CA . GLN B 1 314 ? 5.75865 -27.46637 34.61186 1.000 83.72484 312 GLN B CA 1
ATOM 4804 C C . GLN B 1 314 ? 6.48724 -28.13680 35.76746 1.000 82.72776 312 GLN B C 1
ATOM 4805 O O . GLN B 1 314 ? 6.92505 -27.46063 36.70388 1.000 84.81848 312 GLN B O 1
ATOM 4807 N N . GLU B 1 315 ? 6.61547 -29.46388 35.72189 1.000 83.10556 313 GLU B N 1
ATOM 4808 C CA . GLU B 1 315 ? 7.33393 -30.17770 36.76951 1.000 87.96738 313 GLU B CA 1
ATOM 4809 C C . GLU B 1 315 ? 8.80138 -29.76101 36.82723 1.000 86.19263 313 GLU B C 1
ATOM 4810 O O . GLU B 1 315 ? 9.31292 -29.41548 37.90274 1.000 81.25563 313 GLU B O 1
ATOM 4816 N N . LEU B 1 316 ? 9.50610 -29.78863 35.68590 1.000 85.91780 314 LEU B N 1
ATOM 4817 C CA . LEU B 1 316 ? 10.90134 -29.35117 35.70408 1.000 83.74305 314 LEU B CA 1
ATOM 4818 C C . LEU B 1 316 ? 11.02610 -27.84224 35.87184 1.000 84.71409 314 LEU B C 1
ATOM 4819 O O . LEU B 1 316 ? 12.09704 -27.36055 36.24442 1.000 86.37715 314 LEU B O 1
ATOM 4824 N N . GLU B 1 317 ? 9.95053 -27.09293 35.61988 1.000 83.92693 315 GLU B N 1
ATOM 4825 C CA . GLU B 1 317 ? 9.95585 -25.66007 35.90432 1.000 85.28901 315 GLU B CA 1
ATOM 4826 C C . GLU B 1 317 ? 10.07583 -25.41227 37.39961 1.000 89.81861 315 GLU B C 1
ATOM 4827 O O . GLU B 1 317 ? 10.84620 -24.55005 37.83818 1.000 92.42695 315 GLU B O 1
ATOM 4833 N N . SER B 1 318 ? 9.28192 -26.13959 38.19114 1.000 87.68883 316 SER B N 1
ATOM 4834 C CA . SER B 1 318 ? 9.33325 -26.04797 39.64575 1.000 89.29182 316 SER B CA 1
ATOM 4835 C C . SER B 1 318 ? 10.76886 -26.03416 40.15815 1.000 87.65590 316 SER B C 1
ATOM 4836 O O . SER B 1 318 ? 11.14804 -25.18385 40.96993 1.000 86.20671 316 SER B O 1
ATOM 4839 N N . ILE B 1 319 ? 11.59978 -26.94374 39.64340 1.000 87.56671 317 ILE B N 1
ATOM 4840 C CA . ILE B 1 319 ? 12.94777 -27.12402 40.17810 1.000 86.20603 317 ILE B CA 1
ATOM 4841 C C . ILE B 1 319 ? 13.95234 -26.08090 39.71796 1.000 84.15546 317 ILE B C 1
ATOM 4842 O O . ILE B 1 319 ? 15.10544 -26.11362 40.16765 1.000 80.23351 317 ILE B O 1
ATOM 4847 N N . ARG B 1 320 ? 13.55799 -25.14503 38.85458 1.000 84.58878 318 ARG B N 1
ATOM 4848 C CA . ARG B 1 320 ? 14.48724 -24.11925 38.38751 1.000 84.89654 318 ARG B CA 1
ATOM 4849 C C . ARG B 1 320 ? 15.03872 -23.24656 39.50726 1.000 86.75521 318 ARG B C 1
ATOM 4850 O O . ARG B 1 320 ? 15.95851 -22.46144 39.25152 1.000 88.19740 318 ARG B O 1
ATOM 4854 N N . GLN B 1 321 ? 14.48737 -23.32947 40.71953 1.000 86.48676 319 GLN B N 1
ATOM 4855 C CA . GLN B 1 321 ? 15.03885 -22.60953 41.86109 1.000 85.96532 319 GLN B CA 1
ATOM 4856 C C . GLN B 1 321 ? 15.93233 -23.46340 42.75152 1.000 84.57115 319 GLN B C 1
ATOM 4857 O O . GLN B 1 321 ? 16.64486 -22.90605 43.59186 1.000 89.36037 319 GLN B O 1
ATOM 4860 N N . ASP B 1 322 ? 15.93804 -24.78295 42.57793 1.000 80.95273 320 ASP B N 1
ATOM 4861 C CA . ASP B 1 322 ? 16.63495 -25.69403 43.48238 1.000 81.15965 320 ASP B CA 1
ATOM 4862 C C . ASP B 1 322 ? 17.87334 -26.26467 42.79869 1.000 82.28881 320 ASP B C 1
ATOM 4863 O O . ASP B 1 322 ? 17.75877 -27.08439 41.88057 1.000 82.53960 320 ASP B O 1
ATOM 4868 N N . ARG B 1 323 ? 19.05435 -25.82447 43.24320 1.000 82.82294 321 ARG B N 1
ATOM 4869 C CA . ARG B 1 323 ? 20.30078 -26.41535 42.76454 1.000 80.32927 321 ARG B CA 1
ATOM 4870 C C . ARG B 1 323 ? 20.36449 -27.89906 43.10460 1.000 81.87077 321 ARG B C 1
ATOM 4871 O O . ARG B 1 323 ? 20.57832 -28.74475 42.22850 1.000 84.37336 321 ARG B O 1
ATOM 4879 N N . ASP B 1 324 ? 20.21903 -28.22106 44.39592 1.000 77.76016 322 ASP B N 1
ATOM 4880 C CA . ASP B 1 324 ? 20.31814 -29.60021 44.86807 1.000 73.82694 322 ASP B CA 1
ATOM 4881 C C . ASP B 1 324 ? 19.44614 -30.53849 44.04796 1.000 78.45604 322 ASP B C 1
ATOM 4882 O O . ASP B 1 324 ? 19.90809 -31.57930 43.56909 1.000 79.98400 322 ASP B O 1
ATOM 4887 N N . ALA B 1 325 ? 18.17760 -30.17378 43.86469 1.000 78.47183 323 ALA B N 1
ATOM 4888 C CA . ALA B 1 325 ? 17.25084 -31.06451 43.17888 1.000 78.19966 323 ALA B CA 1
ATOM 4889 C C . ALA B 1 325 ? 17.57761 -31.15231 41.69326 1.000 77.88640 323 ALA B C 1
ATOM 4890 O O . ALA B 1 325 ? 17.46983 -32.22647 41.09378 1.000 79.72910 323 ALA B O 1
ATOM 4892 N N . LEU B 1 326 ? 17.95230 -30.02910 41.07522 1.000 80.87420 324 LEU B N 1
ATOM 4893 C CA . LEU B 1 326 ? 18.31531 -30.05692 39.66255 1.000 83.83140 324 LEU B CA 1
ATOM 4894 C C . LEU B 1 326 ? 19.57903 -30.87799 39.43130 1.000 81.82354 324 LEU B C 1
ATOM 4895 O O . LEU B 1 326 ? 19.71898 -31.51502 38.38078 1.000 76.78062 324 LEU B O 1
ATOM 4900 N N . HIS B 1 327 ? 20.50341 -30.87426 40.39907 1.000 81.84108 325 HIS B N 1
ATOM 4901 C CA . HIS B 1 327 ? 21.73099 -31.65396 40.27060 1.000 79.58574 325 HIS B CA 1
ATOM 4902 C C . HIS B 1 327 ? 21.44135 -33.14520 40.29561 1.000 81.24322 325 HIS B C 1
ATOM 4903 O O . HIS B 1 327 ? 21.92947 -33.89773 39.44001 1.000 82.87600 325 HIS B O 1
ATOM 4910 N N . MET B 1 328 ? 20.62760 -33.59710 41.25230 1.000 79.77502 326 MET B N 1
ATOM 4911 C CA . MET B 1 328 ? 20.33298 -35.01586 41.24301 1.000 79.14283 326 MET B CA 1
ATOM 4912 C C . MET B 1 328 ? 19.27410 -35.35716 40.21910 1.000 81.79107 326 MET B C 1
ATOM 4913 O O . MET B 1 328 ? 19.29898 -36.47424 39.70024 1.000 84.20663 326 MET B O 1
ATOM 4918 N N . GLU B 1 329 ? 18.47141 -34.38411 39.77748 1.000 82.21896 327 GLU B N 1
ATOM 4919 C CA . GLU B 1 329 ? 17.61828 -34.71562 38.65283 1.000 81.63077 327 GLU B CA 1
ATOM 4920 C C . GLU B 1 329 ? 18.47938 -35.07454 37.46978 1.000 81.24069 327 GLU B C 1
ATOM 4921 O O . GLU B 1 329 ? 18.22735 -36.09667 36.83817 1.000 82.49908 327 GLU B O 1
ATOM 4927 N N . GLY B 1 330 ? 19.62705 -34.40853 37.33485 1.000 80.87877 328 GLY B N 1
ATOM 4928 C CA . GLY B 1 330 ? 20.55656 -34.75901 36.27550 1.000 81.79280 328 GLY B CA 1
ATOM 4929 C C . GLY B 1 330 ? 21.16764 -36.13475 36.47643 1.000 79.11482 328 GLY B C 1
ATOM 4930 O O . GLY B 1 330 ? 21.21893 -36.94063 35.54450 1.000 78.92504 328 GLY B O 1
ATOM 4931 N N . LEU B 1 331 ? 21.65475 -36.41620 37.69173 1.000 78.14024 329 LEU B N 1
ATOM 4932 C CA . LEU B 1 331 ? 22.21633 -37.73442 37.99172 1.000 77.31627 329 LEU B CA 1
ATOM 4933 C C . LEU B 1 331 ? 21.27234 -38.87318 37.62835 1.000 80.24488 329 LEU B C 1
ATOM 4934 O O . LEU B 1 331 ? 21.71774 -39.92590 37.15099 1.000 82.27368 329 LEU B O 1
ATOM 4939 N N . ILE B 1 332 ? 19.96700 -38.69688 37.86190 1.000 80.25383 330 ILE B N 1
ATOM 4940 C CA . ILE B 1 332 ? 18.99734 -39.72789 37.48639 1.000 82.84252 330 ILE B CA 1
ATOM 4941 C C . ILE B 1 332 ? 18.64804 -39.62403 35.99121 1.000 81.89257 330 ILE B C 1
ATOM 4942 O O . ILE B 1 332 ? 18.40914 -40.65071 35.33255 1.000 83.40312 330 ILE B O 1
ATOM 4947 N N . VAL B 1 333 ? 18.54193 -38.38980 35.43428 1.000 81.12713 331 VAL B N 1
ATOM 4948 C CA . VAL B 1 333 ? 18.40894 -38.34674 33.97229 1.000 78.98655 331 VAL B CA 1
ATOM 4949 C C . VAL B 1 333 ? 19.49234 -39.18786 33.31841 1.000 80.50071 331 VAL B C 1
ATOM 4950 O O . VAL B 1 333 ? 19.19188 -40.12983 32.58330 1.000 80.61653 331 VAL B O 1
ATOM 4954 N N . ARG B 1 334 ? 20.75213 -38.95758 33.68287 1.000 79.33663 332 ARG B N 1
ATOM 4955 C CA . ARG B 1 334 ? 21.84989 -39.69432 33.06988 1.000 80.20201 332 ARG B CA 1
ATOM 4956 C C . ARG B 1 334 ? 21.69040 -41.19848 33.27342 1.000 83.07394 332 ARG B C 1
ATOM 4957 O O . ARG B 1 334 ? 21.83370 -41.98237 32.32957 1.000 83.98298 332 ARG B O 1
ATOM 4965 N N . GLU B 1 335 ? 21.37566 -41.61956 34.50112 1.000 81.27138 333 GLU B N 1
ATOM 4966 C CA . GLU B 1 335 ? 21.36524 -43.04433 34.81481 1.000 81.37343 333 GLU B CA 1
ATOM 4967 C C . GLU B 1 335 ? 20.29956 -43.82636 34.05426 1.000 78.81472 333 GLU B C 1
ATOM 4968 O O . GLU B 1 335 ? 20.48996 -45.02799 33.81893 1.000 81.66569 333 GLU B O 1
ATOM 4974 N N . ARG B 1 336 ? 19.21272 -43.18891 33.61400 1.000 73.73954 334 ARG B N 1
ATOM 4975 C CA . ARG B 1 336 ? 18.21957 -43.95452 32.86712 1.000 77.52741 334 ARG B CA 1
ATOM 4976 C C . ARG B 1 336 ? 18.68775 -44.21760 31.43680 1.000 79.47845 334 ARG B C 1
ATOM 4977 O O . ARG B 1 336 ? 18.39150 -45.27807 30.87697 1.000 84.21504 334 ARG B O 1
ATOM 4985 N N . ILE B 1 337 ? 19.42020 -43.28017 30.81990 1.000 76.78616 335 ILE B N 1
ATOM 4986 C CA . ILE B 1 337 ? 19.90976 -43.61090 29.48281 1.000 80.74136 335 ILE B CA 1
ATOM 4987 C C . ILE B 1 337 ? 21.15049 -44.50322 29.55987 1.000 77.82126 335 ILE B C 1
ATOM 4988 O O . ILE B 1 337 ? 21.34377 -45.37632 28.70385 1.000 75.02688 335 ILE B O 1
ATOM 4993 N N . LEU B 1 338 ? 22.00515 -44.32392 30.56547 1.000 77.55649 336 LEU B N 1
ATOM 4994 C CA . LEU B 1 338 ? 23.25552 -45.08133 30.68134 1.000 76.44802 336 LEU B CA 1
ATOM 4995 C C . LEU B 1 338 ? 23.21493 -45.92652 31.95089 1.000 82.98952 336 LEU B C 1
ATOM 4996 O O . LEU B 1 338 ? 23.71742 -45.51663 32.99899 1.000 84.36800 336 LEU B O 1
ATOM 5001 N N . GLY B 1 339 ? 22.62300 -47.11166 31.85136 1.000 84.60342 337 GLY B N 1
ATOM 5002 C CA . GLY B 1 339 ? 22.56912 -48.01847 32.98235 1.000 80.75033 337 GLY B CA 1
ATOM 5003 C C . GLY B 1 339 ? 21.26004 -48.77171 33.10986 1.000 82.23349 337 GLY B C 1
ATOM 5004 O O . GLY B 1 339 ? 20.22852 -48.18668 33.44215 1.000 83.56495 337 GLY B O 1
#

Organism: Homo sapiens (NCBI:txid9606)

Sequence (669 aa):
HMEGLAGYVYKAASEGKVLTLAALLLNRSESDIRYLLGYVSQQGGQRSTPLIIAARNGHAKVVRLLLEHYRVQTQQTGTVRFDGYVIDGATALWCAAGAGHFEVVKLLVSHGANVNHTTVTNSTPLRAACFDGRLDIVKYLVENNANISIANKYDNTCLMIAAYKGHTDVVRYLLEQRADPNAKAHCGATALHFAAEAGHIDIVKELIKWRAAIVVNGHGMTPLKVAAESCKADVVELLLSHADRSRIEALELLGASFANDRENYDIIKTYHYLYLAMLERFQDGILEKEVLPPIHAYGNRTECRNPQELESIRQDRDALHMEGLIVRERILGHMEGLAGYVYKAASEGKVLTLAALLLNRSESDIRYLLGYVSQQGGQRSTPLIIAARNGHAKVVRLLLEHYRVQTQQTGTVRFDGYVIDGATALWCAAGAGHFEVVKLLVSHGANVNHTTVTNSTPLRAACFDGRLDIVKYLVENNANISIANKYDNTCLMIAAYKGHTDVVRYLLEQRADPNAKAHCGATALHFAAEAGHIDIVKELIKWRAAIVVNGHGMTPLKVAAESCKADVVELLLSHADCDRRSRIEALELLGASFANDRENYDIIKTYHYLYLAMLERFQDGILEKEVLPPIHAYGNRTECRNPQELESIRQDRDALHMEGLIVRERILG

GO terms:
  GO:0005634 nucleus (C, IDA)
  GO:0005737 cytoplasm (C, IDA)
  GO:0043161 proteasome-mediated ubiquitin-dependent protein catabolic process (P, IDA)
  GO:0031462 Cul2-RING ubiquitin ligase complex (C, IDA)
  GO:0140627 ubiquitin-dependent protein catabolic process via the C-end degron rule pathway (P, IDA)
  GO:1990756 ubiquitin-like ligase-substrate adaptor activity (F, IDA)
  GO:2000001 regulation of DNA damage checkpoint (P, IMP)
  GO:0005515 protein binding (F, IPI)
  GO:0005739 mitochondrion (C, HTP)
  GO:0005829 cytosol (C, TAS)
  GO:0005654 nucleoplasm (C, IDA)
  GO:0005829 cytosol (C, IDA)
  GO:0005123 death receptor binding (F, IMP)
  GO:1902041 regulation of extrinsic apoptotic signaling pathway via death domain receptors (P, IMP)

Foldseek 3Di:
DCVVLLVVLLVCLLVLVQVSNCVSPPPDDLVVVCCSQVAQDDDPNKTDGSLLSNLLNLNLSNNCCCCPPNNDDQCDWMWDADPHDTWAGDTSLLSNLLSVNLVSNVRSVVSPHDQLRATPQGAGSLLSNLLVLNVNVNVVSVVSPYDQQRATNFSQGSLQSNLLSQNQNSNLVCVVVPHAQETAGNQRDTSLLNNLLVLNPSSNVSCVVPHDYDFGPNATHTSLQSNQLSLNVSSNVVVVPDDEVNQLLSLLSSLLNLQPPPPNHDLLSVLPSNLVSPDQAADPCVHHDDWDQQDPPLNRDTADRHSVVSVVVSDDSSNSNSNSVRSNVVSPD/DCVVLLVQLLVCLLVLPQVSNCVSCPPDDLVVVCCSQQPQDDDPPKRDGSLLSNLLNLNLVNNCCCCPPVNDDQCDWIWDDDDHDIWGRHTSLLSNLLSVNLNSNVVSVVSPHDQQGATPQRQGSLLSNLLVLVQNVVVVVVVSVYDQCGDTNFSCGSLLNNLLSQNQVSNLVVLVVPDQQAGATNQLDGSLLNNLLVLSQSSNVSCVVSVHDWDASPNHGTSLQSNLLSLNVVNNVVPVVDDDDQLPPNLLSLLSSLLNLQPDPPNNDLLSVLVSNLVNQCSAPPPPGHWDDWDALPPPLPRDTADTHSVVSVVCSPPSSNSNVSSVRSNVVVPD

InterPro domains:
  IPR002110 Ankyrin repeat [PF00023] (122-152)
  IPR002110 Ankyrin repeat [PF12796] (19-117)
  IPR002110 Ankyrin repeat [PF12796] (158-246)
  IPR002110 Ankyrin repeat [PR01415] (187-202)
  IPR002110 Ankyrin repeat [PR01415] (514-528)
  IPR002110 Ankyrin repeat [PS50088] (45-68)
  IPR002110 Ankyrin repeat [PS50088] (87-119)
  IPR002110 Ankyrin repeat [PS50088] (120-152)
  IPR002110 Ankyrin repeat [PS50088] (153-185)
  IPR002110 Ankyrin repeat [PS50088] (186-218)
  IPR002110 Ankyrin repeat [PS50088] (483-530)
  IPR002110 Ankyrin repeat [SM00248] (45-74)
  IPR002110 Ankyrin repeat [SM00248] (87-116)
  IPR002110 Ankyrin repeat [SM00248] (120-149)
  IPR002110 Ankyrin repeat [SM00248] (153-182)
  IPR002110 Ankyrin repeat [SM00248] (186-215)
  IPR002110 Ankyrin repeat [SM00248] (218-246)
  IPR002110 Ankyrin repeat [SM00248] (483-527)
  IPR002110 Ankyrin repeat [SM00248] (531-570)
  IPR036770 Ankyrin repeat-containing domain superfamily [G3DSA:1.25.40.20] (5-158)

B-factor: mean 67.29, std 14.4, range [36.2, 121.29]

Solvent-accessible surface area: 28827 Å² total; per-residue (Å²): 138,63,98,47,52,1,40,151,0,34,39,3,0,26,113,20,67,29,149,70,0,26,82,34,1,129,129,71,63,148,76,43,18,76,76,0,1,33,56,47,18,127,58,80,57,32,127,0,9,0,1,0,8,0,0,60,57,21,56,12,100,0,0,85,25,0,10,89,133,40,69,9,85,24,119,25,72,4,15,3,110,40,83,32,7,51,25,52,11,0,7,0,4,19,0,0,0,15,29,16,39,120,86,1,0,60,17,0,20,79,81,58,11,97,12,53,64,36,8,96,34,57,10,0,0,0,19,10,0,0,64,64,14,96,49,74,0,0,49,53,0,18,121,59,124,11,70,22,86,47,19,7,105,44,69,14,12,0,1,1,17,0,0,62,101,19,49,34,81,1,0,86,28,0,1,95,81,136,10,93,22,73,30,80,8,85,19,13,0,4,2,12,0,26,0,0,35,29,23,50,74,91,0,0,105,12,0,59,130,109,27,70,32,102,62,34,26,1,92,45,25,43,12,15,14,10,0,0,61,30,11,80,23,61,2,0,90,46,16,56,81,112,98,90,66,34,79,5,74,0,19,9,1,0,0,0,0,8,6,44,27,60,93,61,47,40,21,69,97,0,27,98,20,4,78,98,0,30,108,68,60,20,131,67,128,113,111,95,11,136,28,62,96,57,96,50,24,42,8,98,51,64,11,4,59,17,69,66,79,3,78,85,40,81,30,22,87,34,18,2,40,40,6,0,35,10,4,44,74,48,37,65,64,128,73,97,44,52,1,40,143,0,20,42,4,0,22,122,18,60,48,138,46,0,29,76,30,1,128,127,83,51,140,75,45,20,118,76,0,7,38,54,54,10,157,43,70,41,28,131,1,10,1,1,0,7,0,0,53,49,25,44,5,86,0,0,105,25,0,17,89,147,42,62,12,96,27,121,39,61,6,21,0,103,33,131,47,30,55,30,53,18,0,8,0,5,21,0,0,0,10,30,27,42,133,75,2,0,59,35,1,19,72,76,61,9,99,11,48,75,27,6,95,33,55,10,0,0,0,12,6,0,0,42,82,19,104,45,76,0,0,56,37,0,19,120,43,128,9,65,27,85,61,18,6,106,50,66,12,15,0,4,1,16,0,0,59,78,17,44,50,76,3,0,116,33,0,2,76,81,128,16,85,15,54,29,91,11,81,24,3,6,2,1,1,9,27,0,0,48,31,25,54,65,94,0,0,48,28,0,37,149,78,90,14,50,100,52,85,26,40,51,53,53,25,2,20,27,29,0,0,60,27,19,77,21,68,2,0,85,45,18,27,81,78,103,67,65,88,33,64,35,60,9,64,0,6,12,1,0,0,0,2,18,2,50,56,52,83,60,49,46,19,87,91,0,23,91,15,4,51,61,0,3,78,28,15,59,101,122,97,104,75,117,15,163,44,58,94,58,75,104,20,12,13,119,37,52,3,3,48,42,27,64,78,4,78,80,26,80,72,26,88,41,19,2,44,26,3,0,26,5,1,42,65,86,48,47,75

Radius of gyration: 32.45 Å; Cα contacts (8 Å, |Δi|>4): 1275; chains: 2; bounding box: 92×85×69 Å